Protein AF-I0X7I3-F1 (afdb_monomer_lite)

Foldseek 3Di:
DVCLLVVVVVVLVVLPDDDDDDDDDDDDDDDDPPPPPPDPPPDQCQLVCVQQFQDDDPADPAQQTGFQKQFALWDWDADPVRKIKTKGWRLHGHCPQDAAIWMWIDNFQRGIGTDRAHLQQQADDPQVCLQVVNDDDPPNPSRHPSDFQKHWGNKYWDDDLLKIKIWIKIWGWDDDPVWTKIKIFIFIWIFNDPSDNTHGQQCLQPDDDDPPGSVVVNVSCVVLVEHAPGGTQAIAMDIPPDDDPFDAGPVRDGPPHLPPDDSWLLDFDRGNKEWEEALQVQGFDWDCWPNFTWTKMWFGWFRAAIFIFTAGPRHRAGFAQAWAWAQDPVRDIDTHHTGDGDSDYQSVVQCRRCVPCSSDCRSVGQHAAAHRRWGWGLWYWYHHPVQQKIKIWTWGWDLQFFTFIFIWIDNDPSYPTAFLLRHGRNDDPVCSLQSLQGGQGQDAWADFDQFWTKGSWHSWYWGQRPVRWIKIWTWIAGQADDSSMTGIAIWTWDAWPNRHIHTPRAGFDQAPPVFDPVRGFDAAADALVQVFAKKFKFKQDGTNDWDWDDGHDPGDIDITRCSRRPHGYTDMWGAHRQQFIDDQFWTWGWDADPRRWWIWTFIDGNVRHTQAIWTWTKTWDWDCRGPPDSDIDIWIKIKTAASDNPGNSRSIMMMITGD

Sequence (659 aa):
MKKIIQSAEKAFYSAAAGLFVSLLFFSCASYDNSSDSSSASGVIADYVKTKYSNGTSDSGQSQSNWKMANCHDPKLFQDDDGTYYVYSTDASTGNIGYTGLNVRYSKDLVNWTVSSKSCIQGYWDEDFLAWEGFTASSNETVQNNTSYTASSWAPTVIKQNGLYYMYHGVNADVAHTSGTNWASSIVLAIASSPLGPFYPASYVSSYSGSDSNVNAIKTKLENLGVNYSQNFLVRYSAMSGKTRTANSSLDGNEIDNPDYSDSNNSRLGCIDPEFVFDISTGKLMEYTIGSNICYAMIYGSWLYGIGLIYVDAISLKPVANEAFSYTDSSENSVSVTLGDELDMSLDQANKLAYPSNSSAYHLIGTRIAGGYGAGYEGAQLFYNSETGYYYLITSCGGLDYEYRCTVSRSSSIEGGYVDAGGQSMLLTSSNASSYHSYGSKIIGSHVLYNEYSFRSQGGLSVLRGNNGKILFACHSRTNFQYGYYFYLQIHQMFFNEDGWPVLNQNEYYSDFSDYTSDGTESLTKLSLDDIAGTYDTILTVRGSTSGTFTSGMNESASVASLEDAEPTESKTMKIASDGSISGSNYSGIVELSSDGYSAVITLKDASGSELGTFKGYFMYALDWARKGSRVDRYTITFTSLSSTESDAEAGEYFWGNKR

Secondary structure (DSSP, 8-state):
-HHHHHHHHHHHHHTT------------------S-SSS-TTTHHHHHHHHH-SSSSSS-S-GGG-TTBSEEEEEEEE-TTS-EEEEEEE--TT-----SEEEEEESSSSS-EE-SS-SSTT---HHHHHHTT----TTS-TT--SS--EEEEEEEEEEETTEEEEEEEEEEEEEETTEEEEEEEEEEEEESSTT-PPEEHHHHHH--S--HHHHHHHHHHHHTT---S--EEEEEEEESS-----PPPTTSS---------SS--S--S---EE-EETTTTEEPEEEETTEEEEEEEE--STT-EEEEEEETTT--BB-SS-EEEE-TTS-EEEE-TTPBPSS-HHHHHHHH-TT-TT--TTT-EEEEB-TT--EEEEEEEEETTTTEEEEEEEES-TTTT-EEEEEEESSTT---B-TTS-BSB--TTTGGGGGGSSEEEE-SEE-TTB--EEEEEEEEEEE-TTS-EEEEEEEEESSS-TT--EEEEEEEEE-TTS-EEE-SSPP-S--TTT-TTSSS------HHHH-EEEEEEE------EEEE--TTTPPPEEEEHHHHSPEEPEEEEE-TTSEEESSSEEEEEEE-TTSSEEEEEEEETTS-EEEEEEEEEEEEEE--BSS--S-EEEEEEEEEE--TTSTTTT-EEEEEE-

pLDDT: mean 82.52, std 21.66, range [19.72, 98.88]

Structure (mmCIF, N/CA/C/O backbone):
data_AF-I0X7I3-F1
#
_entry.id   AF-I0X7I3-F1
#
loop_
_atom_site.group_PDB
_atom_site.id
_atom_site.type_symbol
_atom_site.label_atom_id
_atom_site.label_alt_id
_atom_site.label_comp_id
_atom_site.label_asym_id
_atom_site.label_entity_id
_atom_site.label_seq_id
_atom_site.pdbx_PDB_ins_code
_atom_site.Cartn_x
_atom_site.Cartn_y
_atom_site.Cartn_z
_atom_site.occupancy
_atom_site.B_iso_or_equiv
_atom_site.auth_seq_id
_atom_site.auth_comp_id
_atom_site.auth_asym_id
_atom_site.auth_atom_id
_atom_site.pdbx_PDB_model_num
ATOM 1 N N . MET A 1 1 ? 19.282 16.720 2.101 1.00 31.03 1 MET A N 1
ATOM 2 C CA . MET A 1 1 ? 17.915 16.191 2.314 1.00 31.03 1 MET A CA 1
ATOM 3 C C . MET A 1 1 ? 16.905 17.188 2.879 1.00 31.03 1 MET A C 1
ATOM 5 O O . MET A 1 1 ? 15.942 17.423 2.174 1.00 31.03 1 MET A O 1
ATOM 9 N N . LYS A 1 2 ? 17.100 17.856 4.038 1.00 25.19 2 LYS A N 1
ATOM 10 C CA . LYS A 1 2 ? 16.125 18.867 4.547 1.00 25.19 2 LYS A CA 1
ATOM 11 C C . LYS A 1 2 ? 15.756 19.964 3.531 1.00 25.19 2 LYS A C 1
ATOM 13 O O . LYS A 1 2 ? 14.619 20.395 3.497 1.00 25.19 2 LYS A O 1
ATOM 18 N N . LYS A 1 3 ? 16.710 20.387 2.690 1.00 26.06 3 LYS A N 1
ATOM 19 C CA . LYS A 1 3 ? 16.477 21.336 1.587 1.00 26.06 3 LYS A CA 1
ATOM 20 C C . LYS A 1 3 ? 15.861 20.721 0.323 1.00 26.06 3 LYS A C 1
ATOM 22 O O . LYS A 1 3 ? 15.364 21.502 -0.462 1.00 26.06 3 LYS A O 1
ATOM 27 N N . ILE A 1 4 ? 15.944 19.398 0.140 1.00 31.98 4 ILE A N 1
ATOM 28 C CA . ILE A 1 4 ? 15.501 18.663 -1.064 1.00 31.98 4 ILE A CA 1
ATOM 29 C C . ILE A 1 4 ? 14.029 18.250 -0.905 1.00 31.98 4 ILE A C 1
ATOM 31 O O . ILE A 1 4 ? 13.210 18.542 -1.760 1.00 31.98 4 ILE A O 1
ATOM 35 N N . ILE A 1 5 ? 13.660 17.699 0.258 1.00 32.59 5 ILE A N 1
ATOM 36 C CA . ILE A 1 5 ? 12.258 17.380 0.585 1.00 32.59 5 ILE A CA 1
ATOM 37 C C . ILE A 1 5 ? 11.429 18.680 0.665 1.00 32.59 5 ILE A C 1
ATOM 39 O O . ILE A 1 5 ? 10.423 18.822 -0.018 1.00 32.59 5 ILE A O 1
ATOM 43 N N . GLN A 1 6 ? 11.943 19.711 1.355 1.00 29.48 6 GLN A N 1
ATOM 44 C CA . GLN A 1 6 ? 11.277 21.022 1.426 1.00 29.48 6 GLN A CA 1
ATOM 45 C C . GLN A 1 6 ? 11.288 21.819 0.105 1.00 29.48 6 GLN A C 1
ATOM 47 O O . GLN A 1 6 ? 10.516 22.774 -0.012 1.00 29.48 6 GLN A O 1
ATOM 52 N N . SER A 1 7 ? 12.182 21.526 -0.857 1.00 29.09 7 SER A N 1
ATOM 53 C CA . SER A 1 7 ? 12.185 22.211 -2.166 1.00 29.09 7 SER A CA 1
ATOM 54 C C . SER A 1 7 ? 11.171 21.616 -3.125 1.00 29.09 7 SER A C 1
ATOM 56 O O . SER A 1 7 ? 10.491 22.394 -3.796 1.00 29.09 7 SER A O 1
ATOM 58 N N . ALA A 1 8 ? 11.038 20.285 -3.138 1.00 31.47 8 ALA A N 1
ATOM 59 C CA . ALA A 1 8 ? 10.011 19.590 -3.902 1.00 31.47 8 ALA A CA 1
ATOM 60 C C . ALA A 1 8 ? 8.622 20.105 -3.490 1.00 31.47 8 ALA A C 1
ATOM 62 O O . ALA A 1 8 ? 7.883 20.638 -4.313 1.00 31.47 8 ALA A O 1
ATOM 63 N N . GLU A 1 9 ? 8.324 20.129 -2.192 1.00 34.66 9 GLU A N 1
ATOM 64 C CA . GLU A 1 9 ? 7.017 20.555 -1.677 1.00 34.66 9 GLU A CA 1
ATOM 65 C C . GLU A 1 9 ? 6.719 22.046 -1.918 1.00 34.66 9 GLU A C 1
ATOM 67 O O . GLU A 1 9 ? 5.631 22.405 -2.373 1.00 34.66 9 GLU A O 1
ATOM 72 N N . LYS A 1 10 ? 7.683 22.951 -1.685 1.00 29.16 10 LYS A N 1
ATOM 73 C CA . LYS A 1 10 ? 7.464 24.397 -1.903 1.00 29.16 10 LYS A CA 1
ATOM 74 C C . LYS A 1 10 ? 7.197 24.756 -3.364 1.00 29.16 10 LYS A C 1
ATOM 76 O O . LYS A 1 10 ? 6.481 25.728 -3.615 1.00 29.16 10 LYS A O 1
ATOM 81 N N . ALA A 1 11 ? 7.752 24.004 -4.314 1.00 30.83 11 ALA A N 1
ATOM 82 C CA . ALA A 1 11 ? 7.468 24.202 -5.730 1.00 30.83 11 ALA A CA 1
ATOM 83 C C . ALA A 1 11 ? 6.018 23.808 -6.070 1.00 30.83 11 ALA A C 1
ATOM 85 O O . ALA A 1 11 ? 5.345 24.573 -6.765 1.00 30.83 11 ALA A O 1
ATOM 86 N N . PHE A 1 12 ? 5.506 22.709 -5.502 1.00 32.16 12 PHE A N 1
ATOM 87 C CA . PHE A 1 12 ? 4.118 22.259 -5.687 1.00 32.16 12 PHE A CA 1
ATOM 88 C C . PHE A 1 12 ? 3.086 23.229 -5.086 1.00 32.16 12 PHE A C 1
ATOM 90 O O . PHE A 1 12 ? 2.123 23.595 -5.761 1.00 32.16 12 PHE A O 1
ATOM 97 N N . TYR A 1 13 ? 3.318 23.747 -3.874 1.00 30.28 13 TYR A N 1
ATOM 98 C CA . TYR A 1 13 ? 2.406 24.717 -3.244 1.00 30.28 13 TYR A CA 1
ATOM 99 C C . TYR A 1 13 ? 2.320 26.059 -3.991 1.00 30.28 13 TYR A C 1
ATOM 101 O O . TYR A 1 13 ? 1.279 26.719 -3.980 1.00 30.28 13 TYR A O 1
ATOM 109 N N . SER A 1 14 ? 3.397 26.476 -4.665 1.00 28.06 14 SER A N 1
ATOM 110 C CA . SER A 1 14 ? 3.455 27.781 -5.340 1.00 28.06 14 SER A CA 1
ATOM 111 C C . SER A 1 14 ? 2.592 27.883 -6.606 1.00 28.06 14 SER A C 1
ATOM 113 O O . SER A 1 14 ? 2.287 28.995 -7.037 1.00 28.06 14 SER A O 1
ATOM 115 N N . ALA A 1 15 ? 2.151 26.752 -7.169 1.00 28.47 15 ALA A N 1
ATOM 116 C CA . ALA A 1 15 ? 1.281 26.709 -8.346 1.00 28.47 15 ALA A CA 1
ATOM 117 C C . ALA A 1 15 ? -0.227 26.721 -8.013 1.00 28.47 15 ALA A C 1
ATOM 119 O O . ALA A 1 15 ? -1.032 27.021 -8.890 1.00 28.47 15 ALA A O 1
ATOM 120 N N . ALA A 1 16 ? -0.622 26.439 -6.762 1.00 27.73 16 ALA A N 1
ATOM 121 C CA . ALA A 1 16 ? -2.029 26.261 -6.372 1.00 27.73 16 ALA A CA 1
ATOM 122 C C . ALA A 1 16 ? -2.653 27.454 -5.612 1.00 27.73 16 ALA A C 1
ATOM 124 O O . ALA A 1 16 ? -3.871 27.520 -5.451 1.00 27.73 16 ALA A O 1
ATOM 125 N N . ALA A 1 17 ? -1.862 28.427 -5.149 1.00 24.09 17 ALA A N 1
ATOM 126 C CA . ALA A 1 17 ? -2.359 29.513 -4.299 1.00 24.09 17 ALA A CA 1
ATOM 127 C C . ALA A 1 17 ? -2.807 30.754 -5.101 1.00 24.09 17 ALA A C 1
ATOM 129 O O . ALA A 1 17 ? -2.102 31.761 -5.177 1.00 24.09 17 ALA A O 1
ATOM 130 N N . GLY A 1 18 ? -4.014 30.699 -5.670 1.00 21.16 18 GLY A N 1
ATOM 131 C CA . GLY A 1 18 ? -4.703 31.842 -6.274 1.00 21.16 18 GLY A CA 1
ATOM 132 C C . GLY A 1 18 ? -5.920 32.310 -5.464 1.00 21.16 18 GLY A C 1
ATOM 133 O O . GLY A 1 18 ? -7.018 31.832 -5.700 1.00 21.16 18 GLY A O 1
ATOM 134 N N . LEU A 1 19 ? -5.707 33.311 -4.598 1.00 22.83 19 LEU A N 1
ATOM 135 C CA . LEU A 1 19 ? -6.685 34.269 -4.034 1.00 22.83 19 LEU A CA 1
ATOM 136 C C . LEU A 1 19 ? -7.839 33.766 -3.125 1.00 22.83 19 LEU A C 1
ATOM 138 O O . LEU A 1 19 ? -8.817 33.208 -3.599 1.00 22.83 19 LEU A O 1
ATOM 142 N N . PHE A 1 20 ? -7.784 34.153 -1.839 1.00 23.20 20 PHE A N 1
ATOM 143 C CA . PHE A 1 20 ? -8.758 34.985 -1.085 1.00 23.20 20 PHE A CA 1
ATOM 144 C C . PHE A 1 20 ? -8.788 34.597 0.400 1.00 23.20 20 PHE A C 1
ATOM 146 O O . PHE A 1 20 ? -9.292 33.538 0.745 1.00 23.20 20 PHE A O 1
ATOM 153 N N . VAL A 1 21 ? -8.387 35.511 1.292 1.00 21.77 21 VAL A N 1
ATOM 154 C CA . VAL A 1 21 ? -8.941 35.574 2.654 1.00 21.77 21 VAL A CA 1
ATOM 155 C C . VAL A 1 21 ? -9.046 37.035 3.076 1.00 21.77 21 VAL A C 1
ATOM 157 O O . VAL A 1 21 ? -8.055 37.762 3.132 1.00 21.77 21 VAL A O 1
ATOM 160 N N . SER A 1 22 ? -10.258 37.449 3.430 1.00 21.84 22 SER A N 1
ATOM 161 C CA . SER A 1 22 ? -10.453 38.496 4.424 1.00 21.84 22 SER A CA 1
ATOM 162 C C . SER A 1 22 ? -11.508 38.036 5.425 1.00 21.84 22 SER A C 1
ATOM 164 O O . SER A 1 22 ? -12.549 37.531 5.016 1.00 21.84 22 SER A O 1
ATOM 166 N N . LEU A 1 23 ? -11.204 38.314 6.696 1.00 21.48 23 LEU A N 1
ATOM 167 C CA . LEU A 1 23 ? -12.093 38.538 7.841 1.00 21.48 23 LEU A CA 1
ATOM 168 C C . LEU A 1 23 ? -12.337 37.415 8.873 1.00 21.48 23 LEU A C 1
ATOM 170 O O . LEU A 1 23 ? -12.938 36.385 8.609 1.00 21.48 23 LEU A O 1
ATOM 174 N N . LEU A 1 24 ? -11.998 37.842 10.100 1.00 21.75 24 LEU A N 1
ATOM 175 C CA . LEU A 1 24 ? -12.720 37.752 11.377 1.00 21.75 24 LEU A CA 1
ATOM 176 C C . LEU A 1 24 ? -12.603 36.474 12.215 1.00 21.75 24 LEU A C 1
ATOM 178 O O . LEU A 1 24 ? -13.306 35.488 12.041 1.00 21.75 24 LEU A O 1
ATOM 182 N N . PHE A 1 25 ? -11.767 36.617 13.244 1.00 22.38 25 PHE A N 1
ATOM 183 C CA . PHE A 1 25 ? -11.678 35.788 14.435 1.00 22.38 25 PHE A CA 1
ATOM 184 C C . PHE A 1 25 ? -12.982 35.796 15.245 1.00 22.38 25 PHE A C 1
ATOM 186 O O . PHE A 1 25 ? -13.458 36.860 15.644 1.00 22.38 25 PHE A O 1
ATOM 193 N N . PHE A 1 26 ? -13.461 34.609 15.608 1.00 21.81 26 PHE A N 1
ATOM 194 C CA . PHE A 1 26 ? -14.166 34.381 16.867 1.00 21.81 26 PHE A CA 1
ATOM 195 C C . PHE A 1 26 ? -13.518 33.188 17.567 1.00 21.81 26 PHE A C 1
ATOM 197 O O . PHE A 1 26 ? -13.390 32.112 16.992 1.00 21.81 26 PHE A O 1
ATOM 204 N N . SER A 1 27 ? -13.054 33.414 18.796 1.00 22.22 27 SER A N 1
ATOM 205 C CA . SER A 1 27 ? -12.441 32.401 19.644 1.00 22.22 27 SER A CA 1
ATOM 206 C C . SER A 1 27 ? -13.509 31.533 20.313 1.00 22.22 27 SER A C 1
ATOM 208 O O . SER A 1 27 ? -14.464 32.037 20.903 1.00 22.22 27 SER A O 1
ATOM 210 N N . CYS A 1 28 ? -13.303 30.219 20.278 1.00 19.72 28 CYS A N 1
ATOM 211 C CA . CYS A 1 28 ? -13.792 29.301 21.301 1.00 19.72 28 CYS A CA 1
ATOM 212 C C . CYS A 1 28 ? -12.585 28.580 21.907 1.00 19.72 28 CYS A C 1
ATOM 214 O O . CYS A 1 28 ? -11.591 28.338 21.230 1.00 19.72 28 CYS A O 1
ATOM 216 N N . ALA A 1 29 ? -12.654 28.384 23.221 1.00 22.16 29 ALA A N 1
ATOM 217 C CA . ALA A 1 29 ? -11.532 28.149 24.118 1.00 22.16 29 ALA A CA 1
ATOM 218 C C . ALA A 1 29 ? -10.654 26.949 23.721 1.00 22.16 29 ALA A C 1
ATOM 220 O O . ALA A 1 29 ? -11.081 25.801 23.786 1.00 22.16 29 ALA A O 1
ATOM 221 N N . SER A 1 30 ? -9.400 27.244 23.383 1.00 22.56 30 SER A N 1
ATOM 222 C CA . SER A 1 30 ? -8.296 26.293 23.309 1.00 22.56 30 SER A CA 1
ATOM 223 C C . SER A 1 30 ? -7.965 25.777 24.710 1.00 22.56 30 SER A C 1
ATOM 225 O O . SER A 1 30 ? -7.682 26.571 25.612 1.00 22.56 30 SER A O 1
ATOM 227 N N . TYR A 1 31 ? -7.994 24.456 24.886 1.00 24.17 31 TYR A N 1
ATOM 228 C CA . TYR A 1 31 ? -7.399 23.803 26.045 1.00 24.17 31 TYR A CA 1
ATOM 229 C C . TYR A 1 31 ? -5.881 24.019 25.994 1.00 24.17 31 TYR A C 1
ATOM 231 O O . TYR A 1 31 ? -5.244 23.880 24.950 1.00 24.17 31 TYR A O 1
ATOM 239 N N . ASP A 1 32 ? -5.330 24.456 27.117 1.00 22.33 32 ASP A N 1
ATOM 240 C CA . ASP A 1 32 ? -3.957 24.916 27.251 1.00 22.33 32 ASP A CA 1
ATOM 241 C C . ASP A 1 32 ? -3.011 23.705 27.282 1.00 22.33 32 ASP A C 1
ATOM 243 O O . ASP A 1 32 ? -2.878 23.031 28.300 1.00 22.33 32 ASP A O 1
ATOM 247 N N . ASN A 1 33 ? -2.354 23.406 26.158 1.00 30.09 33 ASN A N 1
ATOM 248 C CA . ASN A 1 33 ? -1.351 22.337 26.046 1.00 30.09 33 ASN A CA 1
ATOM 249 C C . ASN A 1 33 ? 0.015 22.747 26.653 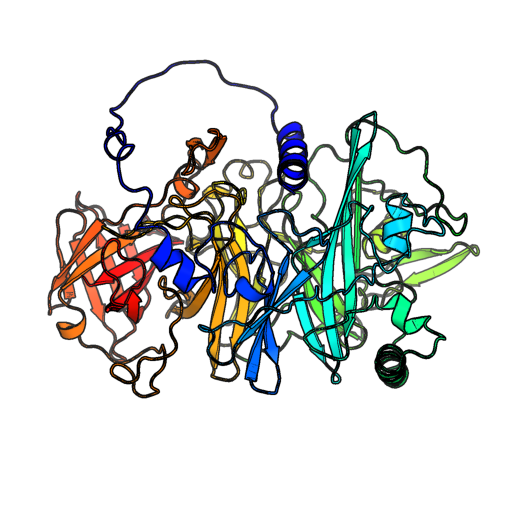1.00 30.09 33 ASN A C 1
ATOM 251 O O . ASN A 1 33 ? 1.061 22.205 26.297 1.00 30.09 33 ASN A O 1
ATOM 255 N N . SER A 1 34 ? 0.041 23.747 27.543 1.00 25.33 34 SER A N 1
ATOM 256 C CA . SER A 1 34 ? 1.274 24.370 28.044 1.00 25.33 34 SER A CA 1
ATOM 257 C C . SER A 1 34 ? 1.855 23.752 29.319 1.00 25.33 34 SER A C 1
ATOM 259 O O . SER A 1 34 ? 2.835 24.272 29.853 1.00 25.33 34 SER A O 1
ATOM 261 N N . SER A 1 35 ? 1.355 22.607 29.790 1.00 28.34 35 SER A N 1
ATOM 262 C CA . SER A 1 35 ? 1.947 21.912 30.940 1.00 28.34 35 SER A CA 1
ATOM 263 C C . SER A 1 35 ? 2.716 20.642 30.572 1.00 28.34 35 SER A C 1
ATOM 265 O O . SER A 1 35 ? 2.522 19.618 31.218 1.00 28.34 35 SER A O 1
ATOM 267 N N . ASP A 1 36 ? 3.608 20.691 29.576 1.00 34.94 36 ASP A N 1
ATOM 268 C CA . ASP A 1 36 ? 4.737 19.740 29.557 1.00 34.94 36 ASP A CA 1
ATOM 269 C C . ASP A 1 36 ? 6.008 20.245 28.847 1.00 34.94 36 ASP A C 1
ATOM 271 O O . ASP A 1 36 ? 6.828 19.482 28.336 1.00 34.94 36 ASP A O 1
ATOM 275 N N . SER A 1 37 ? 6.237 21.564 28.850 1.00 30.72 37 SER A N 1
ATOM 276 C CA . SER A 1 37 ? 7.503 22.147 28.379 1.00 30.72 37 SER A CA 1
ATOM 277 C C . SER A 1 37 ? 8.609 22.152 29.446 1.00 30.72 37 SER A C 1
ATOM 279 O O . SER A 1 37 ? 9.609 22.857 29.305 1.00 30.72 37 SER A O 1
ATOM 281 N N . SER A 1 38 ? 8.471 21.379 30.526 1.00 30.69 38 SER A N 1
ATOM 282 C CA . SER A 1 38 ? 9.521 21.245 31.535 1.00 30.69 38 SER A CA 1
ATOM 283 C C . SER A 1 38 ? 9.535 19.848 32.159 1.00 30.69 38 SER A C 1
ATOM 285 O O . SER A 1 38 ? 8.764 19.580 33.075 1.00 30.69 38 SER A O 1
ATOM 287 N N . SER A 1 39 ? 10.501 19.026 31.712 1.00 31.86 39 SER A N 1
ATOM 288 C CA . SER A 1 39 ? 11.061 17.807 32.346 1.00 31.86 39 SER A CA 1
ATOM 289 C C . SER A 1 39 ? 10.781 16.399 31.770 1.00 31.86 39 SER A C 1
ATOM 291 O O . SER A 1 39 ? 11.172 15.423 32.404 1.00 31.86 39 SER A O 1
ATOM 293 N N . ALA A 1 40 ? 10.298 16.241 30.531 1.00 35.06 40 ALA A N 1
ATOM 294 C CA . ALA A 1 40 ? 10.220 14.916 29.875 1.00 35.06 40 ALA A CA 1
ATOM 295 C C . ALA A 1 40 ? 11.392 14.569 28.916 1.00 35.06 40 ALA A C 1
ATOM 297 O O . ALA A 1 40 ? 11.310 13.611 28.147 1.00 35.06 40 ALA A O 1
ATOM 298 N N . SER A 1 41 ? 12.512 15.301 28.943 1.00 36.66 41 SER A N 1
ATOM 299 C CA . SER A 1 41 ? 13.602 15.182 27.951 1.00 36.66 41 SER A CA 1
ATOM 300 C C . SER A 1 41 ? 14.554 13.980 28.136 1.00 36.66 41 SER A C 1
ATOM 302 O O . SER A 1 41 ? 15.750 14.114 27.880 1.00 36.66 41 SER A O 1
ATOM 304 N N . GLY A 1 42 ? 14.090 12.812 28.597 1.00 43.22 42 GLY A N 1
ATOM 305 C CA . GLY A 1 42 ? 15.013 11.685 28.822 1.00 43.22 42 GLY A CA 1
ATOM 306 C C . GLY A 1 42 ? 14.462 10.261 28.832 1.00 43.22 42 GLY A C 1
ATOM 307 O O . GLY A 1 42 ? 15.240 9.347 28.604 1.00 43.22 42 GLY A O 1
ATOM 308 N N . VAL A 1 43 ? 13.167 10.022 29.066 1.00 46.34 43 VAL A N 1
ATOM 309 C CA . VAL A 1 43 ? 12.671 8.638 29.289 1.00 46.34 43 VAL A CA 1
ATOM 310 C C . VAL A 1 43 ? 11.757 8.134 28.169 1.00 46.34 43 VAL A C 1
ATOM 312 O O . VAL A 1 43 ? 11.757 6.945 27.860 1.00 46.34 43 VAL A O 1
ATOM 315 N N . ILE A 1 44 ? 11.030 9.040 27.513 1.00 51.88 44 ILE A N 1
ATOM 316 C CA . ILE A 1 44 ? 10.069 8.728 26.442 1.00 51.88 44 ILE A CA 1
ATOM 317 C C . ILE A 1 44 ? 10.760 8.380 25.109 1.00 51.88 44 ILE A C 1
ATOM 319 O O . ILE A 1 44 ? 10.216 7.660 24.276 1.00 51.88 44 ILE A O 1
ATOM 323 N N . ALA A 1 45 ? 12.016 8.786 24.942 1.00 60.78 45 ALA A N 1
ATOM 324 C CA . ALA A 1 45 ? 12.771 8.527 23.729 1.00 60.78 45 ALA A CA 1
ATOM 325 C C . ALA A 1 45 ? 13.337 7.087 23.686 1.00 60.78 45 ALA A C 1
ATOM 327 O O . ALA A 1 45 ? 13.321 6.456 22.638 1.00 60.78 45 ALA A O 1
ATOM 328 N N . ASP A 1 46 ? 13.790 6.517 24.808 1.00 63.94 46 ASP A N 1
ATOM 329 C CA . ASP A 1 46 ? 14.580 5.272 24.801 1.00 63.94 46 ASP A CA 1
ATOM 330 C C . ASP A 1 46 ? 13.786 4.010 24.441 1.00 63.94 46 ASP A C 1
ATOM 332 O O . ASP A 1 46 ? 14.302 3.134 23.747 1.00 63.94 46 ASP A O 1
ATOM 336 N N . TYR A 1 47 ? 12.540 3.884 24.907 1.00 71.19 47 TYR A N 1
ATOM 337 C CA . TYR A 1 47 ? 11.731 2.689 24.629 1.00 71.19 47 TYR A CA 1
ATOM 338 C C . TYR A 1 47 ? 11.275 2.646 23.161 1.00 71.19 47 TYR A C 1
ATOM 340 O O . TYR A 1 47 ? 11.478 1.644 22.480 1.00 71.19 47 TYR A O 1
ATOM 348 N N . VAL A 1 48 ? 10.790 3.770 22.619 1.00 75.12 48 VAL A N 1
ATOM 349 C CA . VAL A 1 48 ? 10.471 3.862 21.185 1.00 75.12 48 VAL A CA 1
ATOM 350 C C . VAL A 1 48 ? 11.737 3.677 20.337 1.00 75.12 48 VAL A C 1
ATOM 352 O O . VAL A 1 48 ? 11.735 2.907 19.377 1.00 75.12 48 VAL A O 1
ATOM 355 N N . LYS A 1 49 ? 12.865 4.287 20.728 1.00 74.19 49 LYS A N 1
ATOM 356 C CA . LYS A 1 49 ? 14.157 4.078 20.051 1.00 74.19 49 LYS A CA 1
ATOM 357 C C . LYS A 1 49 ? 14.577 2.619 20.018 1.00 74.19 49 LYS A C 1
ATOM 359 O O . LYS A 1 49 ? 15.003 2.166 18.965 1.00 74.19 49 LYS A O 1
ATOM 364 N N . THR A 1 50 ? 14.473 1.893 21.129 1.00 75.75 50 THR A N 1
ATOM 365 C CA . THR A 1 50 ? 14.895 0.482 21.206 1.00 75.75 50 THR A CA 1
ATOM 366 C C . THR A 1 50 ? 13.986 -0.448 20.402 1.00 75.75 50 THR A C 1
ATOM 368 O O . THR A 1 50 ? 14.469 -1.431 19.832 1.00 75.75 50 THR A O 1
ATOM 371 N N . LYS A 1 51 ? 12.695 -0.117 20.263 1.00 82.62 51 LYS A N 1
ATOM 372 C CA . LYS A 1 51 ? 11.807 -0.824 19.332 1.00 82.62 51 LYS A CA 1
ATOM 373 C C . LYS A 1 51 ? 12.258 -0.630 17.879 1.00 82.62 51 LYS A C 1
ATOM 375 O O . LYS A 1 51 ? 12.519 -1.624 17.192 1.00 82.62 51 LYS A O 1
ATOM 380 N N . TYR A 1 52 ? 12.422 0.617 17.428 1.00 85.50 52 TYR A N 1
ATOM 381 C CA . TYR A 1 52 ? 12.678 0.928 16.013 1.00 85.50 52 TYR A CA 1
ATOM 382 C C . TYR A 1 52 ? 14.153 0.992 15.601 1.00 85.50 52 TYR A C 1
ATOM 384 O O . TYR A 1 52 ? 14.421 1.090 14.409 1.00 85.50 52 TYR A O 1
ATOM 392 N N . SER A 1 53 ? 15.117 0.929 16.521 1.00 79.62 53 SER A N 1
ATOM 393 C CA . SER A 1 53 ? 16.551 1.041 16.218 1.00 79.62 53 SER A CA 1
ATOM 394 C C . SER A 1 53 ? 17.438 0.300 17.232 1.00 79.62 53 SER A C 1
ATOM 396 O O . SER A 1 53 ? 17.028 0.023 18.355 1.00 79.62 53 SER A O 1
ATOM 398 N N . ASN A 1 54 ? 18.677 -0.018 16.843 1.00 71.06 54 ASN A N 1
ATOM 399 C CA . ASN A 1 54 ? 19.655 -0.730 17.685 1.00 71.06 54 ASN A CA 1
ATOM 400 C C . ASN A 1 54 ? 20.511 0.199 18.587 1.00 71.06 54 ASN A C 1
ATOM 402 O O . ASN A 1 54 ? 21.509 -0.256 19.142 1.00 71.06 54 ASN A O 1
ATOM 406 N N . GLY A 1 55 ? 20.192 1.498 18.712 1.00 58.34 55 GLY A N 1
ATOM 407 C CA . GLY A 1 55 ? 21.060 2.491 19.372 1.00 58.34 55 GLY A CA 1
ATOM 408 C C . GLY A 1 55 ? 20.350 3.467 20.320 1.00 58.34 55 GLY A C 1
ATOM 409 O O . GLY A 1 55 ? 19.134 3.612 20.293 1.00 58.34 55 GLY A O 1
ATOM 410 N N . THR A 1 56 ? 21.136 4.156 21.159 1.00 46.31 56 THR A N 1
ATOM 411 C CA . THR A 1 56 ? 20.674 5.136 22.167 1.00 46.31 56 THR A CA 1
ATOM 412 C C . THR A 1 56 ? 20.667 6.597 21.682 1.00 46.31 56 THR A C 1
ATOM 414 O O . THR A 1 56 ? 20.230 7.481 22.417 1.00 46.31 56 THR A O 1
ATOM 417 N N . SER A 1 57 ? 21.127 6.893 20.460 1.00 48.62 57 SER A N 1
ATOM 418 C CA . SER A 1 57 ? 21.236 8.266 19.935 1.00 48.62 57 SER A CA 1
ATOM 419 C C . SER A 1 57 ? 20.279 8.555 18.775 1.00 48.62 57 SER A C 1
ATOM 421 O O . SER A 1 57 ? 20.213 7.783 17.821 1.00 48.62 57 SER A O 1
ATOM 423 N N . ASP A 1 58 ? 19.631 9.729 18.822 1.00 46.62 58 ASP A N 1
ATOM 424 C CA . ASP A 1 58 ? 18.750 10.346 17.803 1.00 46.62 58 ASP A CA 1
ATOM 425 C C . ASP A 1 58 ? 19.480 10.742 16.500 1.00 46.62 58 ASP A C 1
ATOM 427 O O . ASP A 1 58 ? 19.244 11.800 15.923 1.00 46.62 58 ASP A O 1
ATOM 431 N N . SER A 1 59 ? 20.465 9.969 16.053 1.00 42.94 59 SER A N 1
ATOM 432 C CA . SER A 1 59 ? 21.173 10.266 14.806 1.00 42.94 59 SER A CA 1
ATOM 433 C C . SER A 1 59 ? 21.866 9.034 14.244 1.00 42.94 59 SER A C 1
ATOM 435 O O . SER A 1 59 ? 22.656 8.363 14.913 1.00 42.94 59 SER A O 1
ATOM 437 N N . GLY A 1 60 ? 21.561 8.754 12.978 1.00 52.81 60 GLY A N 1
ATOM 438 C CA . GLY A 1 60 ? 22.199 7.722 12.186 1.00 52.81 60 GLY A CA 1
ATOM 439 C C . GLY A 1 60 ? 23.699 7.952 12.044 1.00 52.81 60 GLY A C 1
ATOM 440 O O . GLY A 1 60 ? 24.137 8.834 11.316 1.00 52.81 60 GLY A O 1
ATOM 441 N N . GLN A 1 61 ? 24.491 7.099 12.686 1.00 54.00 61 GLN A N 1
ATOM 442 C CA . GLN A 1 61 ? 25.908 6.936 12.344 1.00 54.00 61 GLN A CA 1
ATOM 443 C C . GLN A 1 61 ? 26.110 5.770 11.353 1.00 54.00 61 GLN A C 1
ATOM 445 O O . GLN A 1 61 ? 27.136 5.706 10.687 1.00 54.00 61 GLN A O 1
ATOM 450 N N . SER A 1 62 ? 25.132 4.860 11.214 1.00 67.00 62 SER A N 1
ATOM 451 C CA . SER A 1 62 ? 25.167 3.749 10.250 1.00 67.00 62 SER A CA 1
ATOM 452 C C . SER A 1 62 ? 23.764 3.200 9.955 1.00 67.00 62 SER A C 1
ATOM 454 O O . SER A 1 62 ? 22.983 2.985 10.887 1.00 67.00 62 SER A O 1
ATOM 456 N N . GLN A 1 63 ? 23.476 2.902 8.680 1.00 73.19 63 GLN A N 1
ATOM 457 C CA . GLN A 1 63 ? 22.247 2.226 8.226 1.00 73.19 63 GLN A CA 1
ATOM 458 C C . GLN A 1 63 ? 22.014 0.882 8.931 1.00 73.19 63 GLN A C 1
ATOM 460 O O . GLN A 1 63 ? 20.876 0.506 9.193 1.00 73.19 63 GLN A O 1
ATOM 465 N N . SER A 1 64 ? 23.086 0.196 9.347 1.00 73.56 64 SER A N 1
ATOM 466 C CA . SER A 1 64 ? 23.011 -1.079 10.078 1.00 73.56 64 SER A CA 1
ATOM 467 C C . SER A 1 64 ? 22.238 -1.002 11.403 1.00 73.56 64 SER A C 1
ATOM 469 O O . SER A 1 64 ? 21.856 -2.032 11.956 1.00 73.56 64 SER A O 1
ATOM 471 N N . ASN A 1 65 ? 22.009 0.203 11.936 1.00 76.88 65 ASN A N 1
ATOM 472 C CA . ASN A 1 65 ? 21.311 0.405 13.206 1.00 76.88 65 ASN A CA 1
ATOM 473 C C . ASN A 1 65 ? 19.821 0.727 13.039 1.00 76.88 65 ASN A C 1
ATOM 475 O O . ASN A 1 65 ? 19.129 0.873 14.047 1.00 76.88 65 ASN A O 1
ATOM 479 N N . TRP A 1 66 ? 19.325 0.865 11.806 1.00 80.25 66 TRP A N 1
ATOM 480 C CA . TRP A 1 66 ? 18.014 1.459 11.550 1.00 80.25 66 TRP A CA 1
ATOM 481 C C . TRP A 1 66 ? 16.812 0.550 11.812 1.00 80.25 66 TRP A C 1
ATOM 483 O O . TRP A 1 66 ? 15.734 1.105 11.863 1.00 80.25 66 TRP A O 1
ATOM 493 N N . LYS A 1 67 ? 16.942 -0.773 12.013 1.00 87.25 67 LYS A N 1
ATOM 494 C CA . LYS A 1 67 ? 15.811 -1.734 12.141 1.00 87.25 67 LYS A CA 1
ATOM 495 C C . LYS A 1 67 ? 14.557 -1.304 11.332 1.00 87.25 67 LYS A C 1
ATOM 497 O O . LYS A 1 67 ? 14.515 -1.484 10.118 1.00 87.25 67 LYS A O 1
ATOM 502 N N . MET A 1 68 ? 13.559 -0.710 11.999 1.00 89.00 68 MET A N 1
ATOM 503 C CA . MET A 1 68 ? 12.289 -0.227 11.433 1.00 89.00 68 MET A CA 1
ATOM 504 C C . MET A 1 68 ? 12.226 1.308 11.277 1.00 89.00 68 MET A C 1
ATOM 506 O O . MET A 1 68 ? 11.313 1.821 10.642 1.00 89.00 68 MET A O 1
ATOM 510 N N . ALA A 1 69 ? 13.182 2.061 11.817 1.00 87.38 69 ALA A N 1
ATOM 511 C CA . ALA A 1 69 ? 13.331 3.492 11.566 1.00 87.38 69 ALA A CA 1
ATOM 512 C C . ALA A 1 69 ? 13.822 3.786 10.133 1.00 87.38 69 ALA A C 1
ATOM 514 O O . ALA A 1 69 ? 14.330 2.910 9.423 1.00 87.38 69 ALA A O 1
ATOM 515 N N . ASN A 1 70 ? 13.691 5.052 9.726 1.00 83.69 70 ASN A N 1
ATOM 516 C CA . ASN A 1 70 ? 14.090 5.588 8.422 1.00 83.69 70 ASN A CA 1
ATOM 517 C C . ASN A 1 70 ? 13.554 4.735 7.257 1.00 83.69 70 ASN A C 1
ATOM 519 O O . ASN A 1 70 ? 14.294 4.342 6.355 1.00 83.69 70 ASN A O 1
ATOM 523 N N . CYS A 1 71 ? 12.277 4.360 7.329 1.00 89.12 71 CYS A N 1
ATOM 524 C CA . CYS A 1 71 ? 11.586 3.620 6.277 1.00 89.12 71 CYS A CA 1
ATOM 525 C C . CYS A 1 71 ? 10.547 4.517 5.626 1.00 89.12 71 CYS A C 1
ATOM 527 O O . CYS A 1 71 ? 9.527 4.771 6.249 1.00 89.12 71 CYS A O 1
ATOM 529 N N . HIS A 1 72 ? 10.812 4.999 4.416 1.00 90.88 72 HIS A N 1
ATOM 530 C CA . HIS A 1 72 ? 9.867 5.796 3.638 1.00 90.88 72 HIS A CA 1
ATOM 531 C C . HIS A 1 72 ? 9.409 4.994 2.423 1.00 90.88 72 HIS A C 1
ATOM 533 O O . HIS A 1 72 ? 10.238 4.371 1.767 1.00 90.88 72 HIS A O 1
ATOM 539 N N . ASP A 1 73 ? 8.110 4.986 2.153 1.00 94.31 73 ASP A N 1
ATOM 540 C CA . ASP A 1 73 ? 7.472 4.187 1.092 1.00 94.31 73 ASP A CA 1
ATOM 541 C C . ASP A 1 73 ? 7.870 2.695 1.118 1.00 94.31 73 ASP A C 1
ATOM 543 O O . ASP A 1 73 ? 8.497 2.193 0.180 1.00 94.31 73 ASP A O 1
ATOM 547 N N . PRO A 1 74 ? 7.609 1.966 2.221 1.00 96.38 74 PRO A N 1
ATOM 548 C CA . PRO A 1 74 ? 7.901 0.542 2.303 1.00 96.38 74 PRO A CA 1
ATOM 549 C C . PRO A 1 74 ? 7.161 -0.292 1.258 1.00 96.38 74 PRO A C 1
ATOM 551 O O . PRO A 1 74 ? 5.935 -0.377 1.275 1.00 96.38 74 PRO A O 1
ATOM 554 N N . LYS A 1 75 ? 7.926 -1.057 0.479 1.00 97.25 75 LYS A N 1
ATOM 555 C CA . LYS A 1 75 ? 7.465 -2.190 -0.319 1.00 97.25 75 LYS A CA 1
ATOM 556 C C . LYS A 1 75 ? 7.807 -3.514 0.343 1.00 97.25 75 LYS A C 1
ATOM 558 O O . LYS A 1 75 ? 8.962 -3.945 0.310 1.00 97.25 75 LYS A O 1
ATOM 563 N N . LEU A 1 76 ? 6.792 -4.178 0.887 1.00 97.38 76 LEU A N 1
ATOM 564 C CA . LEU A 1 76 ? 6.876 -5.558 1.342 1.00 97.38 76 LEU A CA 1
ATOM 565 C C . LEU A 1 76 ? 7.043 -6.522 0.164 1.00 97.38 76 LEU A C 1
ATOM 567 O O . LEU A 1 76 ? 6.347 -6.442 -0.847 1.00 97.38 76 LEU A O 1
ATOM 571 N N . PHE A 1 77 ? 7.941 -7.479 0.351 1.00 97.88 77 PHE A N 1
ATOM 572 C CA . PHE A 1 77 ? 8.181 -8.607 -0.538 1.00 97.88 77 PHE A CA 1
ATOM 573 C C . PHE A 1 77 ? 8.535 -9.830 0.315 1.00 97.88 77 PHE A C 1
ATOM 575 O O . PHE A 1 77 ? 9.180 -9.689 1.353 1.00 97.88 77 PHE A O 1
ATOM 582 N N . GLN A 1 78 ? 8.141 -11.032 -0.100 1.00 97.88 78 GLN A N 1
ATOM 583 C CA . GLN A 1 78 ? 8.598 -12.273 0.526 1.00 97.88 78 GLN A CA 1
ATOM 584 C C . GLN A 1 78 ? 9.228 -13.172 -0.529 1.00 97.88 78 GLN A C 1
ATOM 586 O O . GLN A 1 78 ? 8.647 -13.398 -1.586 1.00 97.88 78 GLN A O 1
ATOM 591 N N . ASP A 1 79 ? 10.420 -13.673 -0.228 1.00 97.69 79 ASP A N 1
ATOM 592 C CA . ASP A 1 79 ? 11.152 -14.571 -1.114 1.00 97.69 79 ASP A CA 1
ATOM 593 C C . ASP A 1 79 ? 10.766 -16.042 -0.878 1.00 97.69 79 ASP A C 1
ATOM 595 O O . ASP A 1 79 ? 10.148 -16.395 0.131 1.00 97.69 79 ASP A O 1
ATOM 599 N N . ASP A 1 80 ? 11.180 -16.924 -1.789 1.00 95.25 80 ASP A N 1
ATOM 600 C CA . ASP A 1 80 ? 10.847 -18.356 -1.786 1.00 95.25 80 ASP A CA 1
ATOM 601 C C . ASP A 1 80 ? 11.308 -19.078 -0.505 1.00 95.25 80 ASP A C 1
ATOM 603 O O . ASP A 1 80 ? 10.738 -20.093 -0.111 1.00 95.25 80 ASP A O 1
ATOM 607 N N . ASP A 1 81 ? 12.339 -18.558 0.168 1.00 95.94 81 ASP A N 1
ATOM 608 C CA . ASP A 1 81 ? 12.867 -19.097 1.428 1.00 95.94 81 ASP A CA 1
ATOM 609 C C . ASP A 1 81 ? 12.098 -18.606 2.678 1.00 95.94 81 ASP A C 1
ATOM 611 O O . ASP A 1 81 ? 12.508 -18.852 3.822 1.00 95.94 81 ASP A O 1
ATOM 615 N N . GLY A 1 82 ? 11.013 -17.858 2.463 1.00 96.56 82 GLY A N 1
ATOM 616 C CA . GLY A 1 82 ? 10.163 -17.269 3.488 1.00 96.56 82 GLY A CA 1
ATOM 617 C C . GLY A 1 82 ? 10.707 -15.986 4.120 1.00 96.56 82 GLY A C 1
ATOM 618 O O . GLY A 1 82 ? 10.050 -15.454 5.014 1.00 96.56 82 GLY A O 1
ATOM 619 N N . THR A 1 83 ? 11.873 -15.474 3.703 1.00 98.31 83 THR A N 1
ATOM 620 C CA . THR A 1 83 ? 12.384 -14.179 4.184 1.00 98.31 83 THR A CA 1
ATOM 621 C C . THR A 1 83 ? 11.509 -13.041 3.685 1.00 98.31 83 THR A C 1
ATOM 623 O O . THR A 1 83 ? 11.268 -12.918 2.486 1.00 98.31 83 THR A O 1
ATOM 626 N N . TYR A 1 84 ? 11.089 -12.178 4.604 1.00 98.50 84 TYR A N 1
ATOM 627 C CA . TYR A 1 84 ? 10.451 -10.913 4.278 1.00 98.50 84 TYR A CA 1
ATOM 628 C C . TYR A 1 84 ? 11.509 -9.850 4.025 1.00 98.50 84 TYR A C 1
ATOM 630 O O . TYR A 1 84 ? 12.479 -9.742 4.776 1.00 98.50 84 TYR A O 1
ATOM 638 N N . TYR A 1 85 ? 11.284 -9.035 3.007 1.00 98.31 85 TYR A N 1
ATOM 639 C CA . TYR A 1 85 ? 12.063 -7.863 2.658 1.00 98.31 85 TYR A CA 1
ATOM 640 C C . TYR A 1 85 ? 11.153 -6.637 2.655 1.00 98.31 85 TYR A C 1
ATOM 642 O O . TYR A 1 85 ? 9.977 -6.726 2.304 1.00 98.31 85 TYR A O 1
ATOM 650 N N . VAL A 1 86 ? 11.713 -5.489 3.025 1.00 97.88 86 VAL A N 1
ATOM 651 C CA . VAL A 1 86 ? 11.116 -4.179 2.771 1.00 97.88 86 VAL A CA 1
ATOM 652 C C . VAL A 1 86 ? 12.118 -3.343 1.993 1.00 97.88 86 VAL A C 1
ATOM 654 O O . VAL A 1 86 ? 13.189 -3.018 2.515 1.00 97.88 86 VAL A O 1
ATOM 657 N N . TYR A 1 87 ? 11.765 -3.012 0.755 1.00 96.50 87 TYR A N 1
ATOM 658 C CA . TYR A 1 87 ? 12.462 -2.017 -0.059 1.00 96.50 87 TYR A CA 1
ATOM 659 C C . TYR A 1 87 ? 11.846 -0.651 0.222 1.00 96.50 87 TYR A C 1
ATOM 661 O O . TYR A 1 87 ? 10.638 -0.560 0.385 1.00 96.50 87 TYR A O 1
ATOM 669 N N . SER A 1 88 ? 12.642 0.405 0.335 1.00 93.06 88 SER A N 1
ATOM 670 C CA . SER A 1 88 ? 12.114 1.715 0.724 1.00 93.06 88 SER A CA 1
ATOM 671 C C . SER A 1 88 ? 12.954 2.849 0.145 1.00 93.06 88 SER A C 1
ATOM 673 O O . SER A 1 88 ? 14.175 2.705 0.006 1.00 93.06 88 SER A O 1
ATOM 675 N N . THR A 1 89 ? 12.325 3.994 -0.120 1.00 88.25 89 THR A N 1
ATOM 676 C CA . THR A 1 89 ? 13.018 5.264 -0.374 1.00 88.25 89 THR A CA 1
ATOM 677 C C . THR A 1 89 ? 14.039 5.516 0.742 1.00 88.25 89 THR A C 1
ATOM 679 O O . THR A 1 89 ? 13.746 5.312 1.928 1.00 88.25 89 THR A O 1
ATOM 682 N N . ASP A 1 90 ? 15.265 5.919 0.391 1.00 76.88 90 ASP A N 1
ATOM 683 C CA . ASP A 1 90 ? 16.285 6.223 1.399 1.00 76.88 90 ASP A CA 1
ATOM 684 C C . ASP A 1 90 ? 16.000 7.578 2.065 1.00 76.88 90 ASP A C 1
ATOM 686 O O . ASP A 1 90 ? 16.344 8.647 1.558 1.00 76.88 90 ASP A O 1
ATOM 690 N N . ALA A 1 91 ? 15.361 7.522 3.233 1.00 66.69 91 ALA A N 1
ATOM 691 C CA . ALA A 1 91 ? 15.044 8.678 4.061 1.00 66.69 91 ALA A CA 1
ATOM 692 C C . ALA A 1 91 ? 16.096 8.928 5.156 1.00 66.69 91 ALA A C 1
ATOM 694 O O . ALA A 1 91 ? 15.744 9.285 6.281 1.00 66.69 91 ALA A O 1
ATOM 695 N N . SER A 1 92 ? 17.389 8.718 4.861 1.00 62.12 92 SER A N 1
ATOM 696 C CA . SER A 1 92 ? 18.492 8.884 5.818 1.00 62.12 92 SER A CA 1
ATOM 697 C C . SER A 1 92 ? 18.399 10.167 6.655 1.00 62.12 92 SER A C 1
ATOM 699 O O . SER A 1 92 ? 18.830 11.253 6.251 1.00 62.12 92 SER A O 1
ATOM 701 N N . THR A 1 93 ? 17.984 10.029 7.912 1.00 51.22 93 THR A N 1
ATOM 702 C CA . THR A 1 93 ? 18.056 11.103 8.904 1.00 51.22 93 THR A CA 1
ATOM 703 C C . THR A 1 93 ? 19.492 11.221 9.431 1.00 51.22 93 THR A C 1
ATOM 705 O O . THR A 1 93 ? 20.117 10.237 9.823 1.00 51.22 93 THR A O 1
ATOM 708 N N . GLY A 1 94 ? 20.071 12.428 9.393 1.00 41.84 94 GLY A N 1
ATOM 709 C CA . GLY A 1 94 ? 21.460 12.669 9.827 1.00 41.84 94 GLY A CA 1
ATOM 710 C C . GLY A 1 94 ? 22.519 12.715 8.717 1.00 41.84 94 GLY A C 1
ATOM 711 O O . GLY A 1 94 ? 23.694 12.878 9.029 1.00 41.84 94 GLY A O 1
ATOM 712 N N . ASN A 1 95 ? 22.113 12.687 7.439 1.00 42.28 95 ASN A N 1
ATOM 713 C CA . ASN A 1 95 ? 22.978 13.028 6.299 1.00 42.28 95 ASN A CA 1
ATOM 714 C C . ASN A 1 95 ? 24.159 12.050 6.082 1.00 42.28 95 ASN A C 1
ATOM 716 O O . ASN A 1 95 ? 25.278 12.476 5.792 1.00 42.28 95 ASN A O 1
ATOM 720 N N . ILE A 1 96 ? 23.909 10.741 6.198 1.00 47.84 96 ILE A N 1
ATOM 721 C CA . ILE A 1 96 ? 24.828 9.719 5.685 1.00 47.84 96 ILE A CA 1
ATOM 722 C C . ILE A 1 96 ? 24.666 9.759 4.158 1.00 47.84 96 ILE A C 1
ATOM 724 O O . ILE A 1 96 ? 23.639 9.343 3.641 1.00 47.84 96 ILE A O 1
ATOM 728 N N . GLY A 1 97 ? 25.596 10.397 3.448 1.00 48.44 97 GLY A N 1
ATOM 729 C CA . GLY A 1 97 ? 25.431 10.770 2.040 1.00 48.44 97 GLY A CA 1
ATOM 730 C C . GLY A 1 97 ? 25.323 9.594 1.067 1.00 48.44 97 GLY A C 1
ATOM 731 O O . GLY A 1 97 ? 26.319 9.243 0.443 1.00 48.44 97 GLY A O 1
ATOM 732 N N . TYR A 1 98 ? 24.119 9.053 0.887 1.00 51.56 98 TYR A N 1
ATOM 733 C CA . TYR A 1 98 ? 23.805 8.103 -0.175 1.00 51.56 98 TYR A CA 1
ATOM 734 C C . TYR A 1 98 ? 22.455 8.433 -0.818 1.00 51.56 98 TYR A C 1
ATOM 736 O O . TYR A 1 98 ? 21.460 8.678 -0.139 1.00 51.56 98 TYR A O 1
ATOM 744 N N . THR A 1 99 ? 22.450 8.464 -2.146 1.00 57.59 99 THR A N 1
ATOM 745 C CA . THR A 1 99 ? 21.274 8.538 -3.012 1.00 57.59 99 THR A CA 1
ATOM 746 C C . THR A 1 99 ? 20.948 7.108 -3.466 1.00 57.59 99 THR A C 1
ATOM 748 O O . THR A 1 99 ? 21.836 6.374 -3.905 1.00 57.59 99 THR A O 1
ATOM 751 N N . GLY A 1 100 ? 19.706 6.643 -3.286 1.00 72.06 100 GLY A N 1
ATOM 752 C CA . GLY A 1 100 ? 19.302 5.288 -3.685 1.00 72.06 100 GLY A CA 1
ATOM 753 C C . GLY A 1 100 ? 18.119 4.728 -2.892 1.00 72.06 100 GLY A C 1
ATOM 754 O O . GLY A 1 100 ? 17.280 5.485 -2.417 1.00 72.06 100 GLY A O 1
ATOM 755 N N . LEU A 1 101 ? 18.069 3.399 -2.759 1.00 85.75 101 LEU A N 1
ATOM 756 C CA . LEU A 1 101 ? 16.986 2.655 -2.105 1.00 85.75 101 LEU A CA 1
ATOM 757 C C . LEU A 1 101 ? 17.539 1.768 -0.995 1.00 85.75 101 LEU A C 1
ATOM 759 O O . LEU A 1 101 ? 18.510 1.043 -1.214 1.00 85.75 101 LEU A O 1
ATOM 763 N N . ASN A 1 102 ? 16.906 1.759 0.172 1.00 87.62 102 ASN A N 1
ATOM 764 C CA . ASN A 1 102 ? 17.282 0.873 1.268 1.00 87.62 102 ASN A CA 1
ATOM 765 C C . ASN A 1 102 ? 16.523 -0.461 1.182 1.00 87.62 102 ASN A C 1
ATOM 767 O O . ASN A 1 102 ? 15.377 -0.497 0.739 1.00 87.62 102 ASN A O 1
ATOM 771 N N . VAL A 1 103 ? 17.153 -1.546 1.636 1.00 92.62 103 VAL A N 1
ATOM 772 C CA . VAL A 1 103 ? 16.482 -2.831 1.858 1.00 92.62 103 VAL A CA 1
ATOM 773 C C . VAL A 1 103 ? 16.767 -3.340 3.260 1.00 92.62 103 VAL A C 1
ATOM 775 O O . VAL A 1 103 ? 17.905 -3.324 3.742 1.00 92.62 103 VAL A O 1
ATOM 778 N N . ARG A 1 104 ? 15.719 -3.836 3.904 1.00 93.94 104 ARG A N 1
ATOM 779 C CA . ARG A 1 104 ? 15.766 -4.523 5.194 1.00 93.94 104 ARG A CA 1
ATOM 780 C C . ARG A 1 104 ? 15.071 -5.868 5.087 1.00 93.94 104 ARG A C 1
ATOM 782 O O . ARG A 1 104 ? 14.219 -6.038 4.224 1.00 93.94 104 ARG A O 1
ATOM 789 N N . TYR A 1 105 ? 15.437 -6.812 5.941 1.00 96.88 105 TYR A N 1
ATOM 790 C CA . TYR A 1 105 ? 14.901 -8.167 5.905 1.00 96.88 105 TYR A CA 1
ATOM 791 C C . TYR A 1 105 ? 14.644 -8.741 7.297 1.00 96.88 105 TYR A C 1
ATOM 793 O O . TYR A 1 105 ? 15.291 -8.355 8.276 1.00 96.88 105 TYR A O 1
ATOM 801 N N . SER A 1 106 ? 13.682 -9.656 7.374 1.00 96.88 106 SER A N 1
ATOM 802 C CA . SER A 1 106 ? 13.220 -10.297 8.602 1.00 96.88 106 SER A CA 1
ATOM 803 C C . SER A 1 106 ? 12.671 -11.699 8.322 1.00 96.88 106 SER A C 1
ATOM 805 O O . SER A 1 106 ? 12.205 -11.994 7.222 1.00 96.88 106 SER A O 1
ATOM 807 N N . LYS A 1 107 ? 12.711 -12.575 9.331 1.00 95.69 107 LYS A N 1
ATOM 808 C CA . LYS A 1 107 ? 12.027 -13.880 9.311 1.00 95.69 107 LYS A CA 1
ATOM 809 C C . LYS A 1 107 ? 10.694 -13.866 10.069 1.00 95.69 107 LYS A C 1
ATOM 811 O O . LYS A 1 107 ? 9.916 -14.798 9.908 1.00 95.69 107 LYS A O 1
ATOM 816 N N . ASP A 1 108 ? 10.429 -12.836 10.871 1.00 93.44 108 ASP A N 1
ATOM 817 C CA . ASP A 1 108 ? 9.302 -12.787 11.812 1.00 93.44 108 ASP A CA 1
ATOM 818 C C . ASP A 1 108 ? 8.477 -11.490 11.744 1.00 93.44 108 ASP A C 1
ATOM 820 O O . ASP A 1 108 ? 7.533 -11.353 12.514 1.00 93.44 108 ASP A O 1
ATOM 824 N N . LEU A 1 109 ? 8.816 -10.563 10.835 1.00 94.81 109 LEU A N 1
ATOM 825 C CA . LEU A 1 109 ? 8.193 -9.239 10.643 1.00 94.81 109 LEU A CA 1
ATOM 826 C C . LEU A 1 109 ? 8.371 -8.255 11.811 1.00 94.81 109 LEU A C 1
ATOM 828 O O . LEU A 1 109 ? 7.926 -7.112 11.717 1.00 94.81 109 LEU A O 1
ATOM 832 N N . VAL A 1 110 ? 9.071 -8.652 12.874 1.00 90.62 110 VAL A N 1
ATOM 833 C CA . VAL A 1 110 ? 9.291 -7.844 14.085 1.00 90.62 110 VAL A CA 1
ATOM 834 C C . VAL A 1 110 ? 10.764 -7.444 14.195 1.00 90.62 110 VAL A C 1
ATOM 836 O O . VAL A 1 110 ? 11.108 -6.284 14.438 1.00 90.62 110 VAL A O 1
ATOM 839 N N . ASN A 1 111 ? 11.664 -8.399 13.977 1.00 90.88 111 ASN A N 1
ATOM 840 C CA . ASN A 1 111 ? 13.103 -8.218 14.059 1.00 90.88 111 ASN A CA 1
ATOM 841 C C . ASN A 1 111 ? 13.687 -8.007 12.663 1.00 90.88 111 ASN A C 1
ATOM 843 O O . ASN A 1 111 ? 13.826 -8.943 11.874 1.00 90.88 111 ASN A O 1
ATOM 847 N N . TRP A 1 112 ? 14.044 -6.757 12.368 1.00 93.56 112 TRP A N 1
ATOM 848 C CA . TRP A 1 112 ? 14.540 -6.335 11.060 1.00 93.56 112 TRP A CA 1
ATOM 849 C C . TRP A 1 112 ? 16.043 -6.066 11.067 1.00 93.56 112 TRP A C 1
ATOM 851 O O . TRP A 1 112 ? 16.555 -5.339 11.923 1.00 93.56 112 TRP A O 1
ATOM 861 N N . THR A 1 113 ? 16.734 -6.601 10.062 1.00 92.12 113 THR A N 1
ATOM 862 C CA . THR A 1 113 ? 18.129 -6.274 9.747 1.00 92.12 113 THR A CA 1
ATOM 863 C C . THR A 1 113 ? 18.179 -5.425 8.487 1.00 92.12 113 THR A C 1
ATOM 865 O O . THR A 1 113 ? 17.562 -5.765 7.484 1.00 92.12 113 THR A O 1
ATOM 868 N N . VAL A 1 114 ? 18.925 -4.323 8.526 1.00 89.31 114 VAL A N 1
ATOM 869 C CA . VAL A 1 114 ? 19.037 -3.374 7.411 1.00 89.31 114 VAL A CA 1
ATOM 870 C C . VAL A 1 114 ? 20.340 -3.613 6.653 1.00 89.31 114 VAL A C 1
ATOM 872 O O . VAL A 1 114 ? 21.403 -3.741 7.267 1.00 89.31 114 VAL A O 1
ATOM 875 N N . SER A 1 115 ? 20.271 -3.664 5.321 1.00 87.00 115 SER A N 1
ATOM 876 C CA . SER A 1 115 ? 21.459 -3.689 4.466 1.00 87.00 115 SER A CA 1
ATOM 877 C C . SER A 1 115 ? 22.255 -2.396 4.636 1.00 87.00 115 SER A C 1
ATOM 879 O O . SER A 1 115 ? 21.698 -1.301 4.603 1.00 87.00 115 SER A O 1
ATOM 881 N N . SER A 1 116 ? 23.576 -2.512 4.778 1.00 78.75 116 SER A N 1
ATOM 882 C CA . SER A 1 116 ? 24.488 -1.359 4.807 1.00 78.75 116 SER A CA 1
ATOM 883 C C . SER A 1 116 ? 24.770 -0.768 3.421 1.00 78.75 116 SER A C 1
ATOM 885 O O . SER A 1 116 ? 25.578 0.151 3.299 1.00 78.75 116 SER A O 1
ATOM 887 N N . LYS A 1 117 ? 24.157 -1.329 2.375 1.00 79.44 117 LYS A N 1
ATOM 888 C CA . LYS A 1 117 ? 24.268 -0.884 0.989 1.00 79.44 117 LYS A CA 1
ATOM 889 C C . LYS A 1 117 ? 22.884 -0.581 0.430 1.00 79.44 117 LYS A C 1
ATOM 891 O O . LYS A 1 117 ? 21.947 -1.346 0.670 1.00 79.44 117 LYS A O 1
ATOM 896 N N . SER A 1 118 ? 22.806 0.472 -0.382 1.00 83.44 118 SER A N 1
ATOM 897 C CA . SER A 1 118 ? 21.669 0.722 -1.274 1.00 83.44 118 SER A CA 1
ATOM 898 C C . SER A 1 118 ? 21.432 -0.480 -2.196 1.00 83.44 118 SER A C 1
ATOM 900 O O . SER A 1 118 ? 22.390 -1.132 -2.599 1.00 83.44 118 SER A O 1
ATOM 902 N N . CYS A 1 119 ? 20.186 -0.750 -2.579 1.00 86.44 119 CYS A N 1
ATOM 903 C CA . CYS A 1 119 ? 19.831 -1.812 -3.528 1.00 86.44 119 CYS A CA 1
ATOM 904 C C . CYS A 1 119 ? 20.462 -1.571 -4.904 1.00 86.44 119 CYS A C 1
ATOM 906 O O . CYS A 1 119 ? 20.903 -2.509 -5.562 1.00 86.44 119 CYS A O 1
ATOM 908 N N . ILE A 1 120 ? 20.551 -0.302 -5.305 1.00 83.44 120 ILE A N 1
ATOM 909 C CA . ILE A 1 120 ? 21.083 0.124 -6.603 1.00 83.44 120 ILE A CA 1
ATOM 910 C C . ILE A 1 120 ? 22.622 0.117 -6.599 1.00 83.44 120 ILE A C 1
ATOM 912 O O . ILE A 1 120 ? 23.243 -0.007 -7.642 1.00 83.44 120 ILE A O 1
ATOM 916 N N . GLN A 1 121 ? 23.270 0.222 -5.429 1.00 80.38 121 GLN A N 1
ATOM 917 C CA . GLN A 1 121 ? 24.741 0.185 -5.265 1.00 80.38 121 GLN A CA 1
ATOM 918 C C . GLN A 1 121 ? 25.526 1.117 -6.213 1.00 80.38 121 GLN A C 1
ATOM 920 O O . GLN A 1 121 ? 26.673 0.834 -6.545 1.00 80.38 121 GLN A O 1
ATOM 925 N N . GLY A 1 122 ? 24.917 2.234 -6.624 1.00 74.81 122 GLY A N 1
ATOM 926 C CA . GLY A 1 122 ? 25.532 3.223 -7.511 1.00 74.81 122 GLY A CA 1
ATOM 927 C C . GLY A 1 122 ? 25.318 2.982 -9.007 1.00 74.81 122 GLY A C 1
ATOM 928 O O . GLY A 1 122 ? 25.775 3.801 -9.794 1.00 74.81 122 GLY A O 1
ATOM 929 N N . TYR A 1 123 ? 24.616 1.923 -9.421 1.00 81.00 123 TYR A N 1
ATOM 930 C CA . TYR A 1 123 ? 24.282 1.687 -10.829 1.00 81.00 123 TYR A CA 1
ATOM 931 C C . TYR A 1 123 ? 23.105 2.559 -11.283 1.00 81.00 123 TYR A C 1
ATOM 933 O O . TYR A 1 123 ? 21.946 2.177 -11.153 1.00 81.00 123 TYR A O 1
ATOM 941 N N . TRP A 1 124 ? 23.409 3.739 -11.818 1.00 78.50 124 TRP A N 1
ATOM 942 C CA . TRP A 1 124 ? 22.412 4.666 -12.356 1.00 78.50 124 TRP A CA 1
ATOM 943 C C . TRP A 1 124 ? 22.187 4.472 -13.856 1.00 78.50 124 TRP A C 1
ATOM 945 O O . TRP A 1 124 ? 23.070 4.012 -14.576 1.00 78.50 124 TRP A O 1
ATOM 955 N N . ASP A 1 125 ? 20.995 4.849 -14.307 1.00 75.62 125 ASP A N 1
ATOM 956 C CA . ASP A 1 125 ? 20.643 4.949 -15.720 1.00 75.62 125 ASP A CA 1
ATOM 957 C C . ASP A 1 125 ? 21.355 6.160 -16.353 1.00 75.62 125 ASP A C 1
ATOM 959 O O . ASP A 1 125 ? 21.133 7.306 -15.953 1.00 75.62 125 ASP A O 1
ATOM 963 N N . GLU A 1 126 ? 22.238 5.897 -17.318 1.00 73.31 126 GLU A N 1
ATOM 964 C CA . GLU A 1 126 ? 23.019 6.926 -18.012 1.00 73.31 126 GLU A CA 1
ATOM 965 C C . GLU A 1 126 ? 22.144 7.841 -18.879 1.00 73.31 126 GLU A C 1
ATOM 967 O O . GLU A 1 126 ? 22.381 9.050 -18.909 1.00 73.31 126 GLU A O 1
ATOM 972 N N . ASP A 1 127 ? 21.106 7.299 -19.518 1.00 71.88 127 ASP A N 1
ATOM 973 C CA . ASP A 1 127 ? 20.194 8.057 -20.376 1.00 71.88 127 ASP A CA 1
ATOM 974 C C . ASP A 1 127 ? 19.314 8.989 -19.542 1.00 71.88 127 ASP A C 1
ATOM 976 O O . ASP A 1 127 ? 19.051 10.120 -19.952 1.00 71.88 127 ASP A O 1
ATOM 980 N N . PHE A 1 128 ? 18.900 8.563 -18.342 1.00 73.50 128 PHE A N 1
ATOM 981 C CA . PHE A 1 128 ? 18.167 9.424 -17.408 1.00 73.50 128 PHE A CA 1
ATOM 982 C C . PHE A 1 128 ? 19.050 10.576 -16.933 1.00 73.50 128 PHE A C 1
ATOM 984 O O . PHE A 1 128 ? 18.636 11.734 -16.943 1.00 73.50 128 PHE A O 1
ATOM 991 N N . LEU A 1 129 ? 20.287 10.269 -16.532 1.00 71.88 129 LEU A N 1
ATOM 992 C CA . LEU A 1 129 ? 21.226 11.298 -16.098 1.00 71.88 129 LEU A CA 1
ATOM 993 C C . LEU A 1 129 ? 21.510 12.294 -17.234 1.00 71.88 129 LEU A C 1
ATOM 995 O O . LEU A 1 129 ? 21.490 13.506 -17.011 1.00 71.88 129 LEU A O 1
ATOM 999 N N . ALA A 1 130 ? 21.698 11.805 -18.460 1.00 69.75 130 ALA A N 1
ATOM 1000 C CA . ALA A 1 130 ? 21.867 12.649 -19.636 1.00 69.75 130 ALA A CA 1
ATOM 1001 C C . ALA A 1 130 ? 20.618 13.496 -19.934 1.00 69.75 130 ALA A C 1
ATOM 1003 O O . ALA A 1 130 ? 20.743 14.681 -20.250 1.00 69.75 130 ALA A O 1
ATOM 1004 N N . TRP A 1 131 ? 19.418 12.921 -19.804 1.00 68.81 131 TRP A N 1
ATOM 1005 C CA . TRP A 1 131 ? 18.141 13.613 -20.007 1.00 68.81 131 TRP A CA 1
ATOM 1006 C C . TRP A 1 131 ? 17.965 14.809 -19.062 1.00 68.81 131 TRP A C 1
ATOM 1008 O O . TRP A 1 131 ? 17.565 15.893 -19.504 1.00 68.81 131 TRP A O 1
ATOM 1018 N N . GLU A 1 132 ? 18.395 14.656 -17.809 1.00 61.97 132 GLU A N 1
ATOM 1019 C CA . GLU A 1 132 ? 18.443 15.727 -16.805 1.00 61.97 132 GLU A CA 1
ATOM 1020 C C . GLU A 1 132 ? 19.528 16.782 -17.054 1.00 61.97 132 GLU A C 1
ATOM 1022 O O . GLU A 1 132 ? 19.615 17.793 -16.353 1.00 61.97 132 GLU A O 1
ATOM 1027 N N . GLY A 1 133 ? 20.352 16.594 -18.084 1.00 59.53 133 GLY A N 1
ATOM 1028 C CA . GLY A 1 133 ? 21.458 17.486 -18.403 1.00 59.53 133 GLY A CA 1
ATOM 1029 C C . GLY A 1 133 ? 22.685 17.270 -17.519 1.00 59.53 133 GLY A C 1
ATOM 1030 O O . GLY A 1 133 ? 23.539 18.158 -17.453 1.00 59.53 133 GLY A O 1
ATOM 1031 N N . PHE A 1 134 ? 22.811 16.117 -16.853 1.00 60.72 134 PHE A N 1
ATOM 1032 C CA . PHE A 1 134 ? 24.058 15.739 -16.196 1.00 60.72 134 PHE A CA 1
ATOM 1033 C C . PHE A 1 134 ? 25.057 15.223 -17.241 1.00 60.72 134 PHE A C 1
ATOM 1035 O O . PHE A 1 134 ? 24.869 14.181 -17.861 1.00 60.72 134 PHE A O 1
ATOM 1042 N N . THR A 1 135 ? 26.161 15.945 -17.428 1.00 52.88 135 THR A N 1
ATOM 1043 C CA . THR A 1 135 ? 27.328 15.451 -18.175 1.00 52.88 135 THR A CA 1
ATOM 1044 C C . THR A 1 135 ? 28.246 14.653 -17.255 1.00 52.88 135 THR A C 1
ATOM 1046 O O . THR A 1 135 ? 28.735 15.196 -16.264 1.00 52.88 135 THR A O 1
ATOM 1049 N N . ALA A 1 136 ? 28.540 13.400 -17.609 1.00 45.00 136 ALA A N 1
ATOM 1050 C CA . ALA A 1 136 ? 29.549 12.596 -16.924 1.00 45.00 136 ALA A CA 1
ATOM 1051 C C . ALA A 1 136 ? 30.935 13.258 -17.053 1.00 45.00 136 ALA A C 1
ATOM 1053 O O . ALA A 1 136 ? 31.497 13.338 -18.148 1.00 45.00 136 ALA A O 1
ATOM 1054 N N . SER A 1 137 ? 31.508 13.752 -15.952 1.00 42.44 137 SER A N 1
ATOM 1055 C CA . SER A 1 137 ? 32.919 14.149 -15.931 1.00 42.44 137 SER A CA 1
ATOM 1056 C C . SER A 1 137 ? 33.801 12.920 -15.676 1.00 42.44 137 SER A C 1
ATOM 1058 O O . SER A 1 137 ? 33.417 12.002 -14.961 1.00 42.44 137 SER A O 1
ATOM 1060 N N . SER A 1 138 ? 35.016 12.882 -16.234 1.00 40.44 138 SER A N 1
ATOM 1061 C CA . SER A 1 138 ? 35.936 11.720 -16.194 1.00 40.44 138 SER A CA 1
ATOM 1062 C C . SER A 1 138 ? 36.326 11.205 -14.794 1.00 40.44 138 SER A C 1
ATOM 1064 O O . SER A 1 138 ? 36.981 10.174 -14.663 1.00 40.44 138 SER A O 1
ATOM 1066 N N . ASN A 1 139 ? 35.976 11.948 -13.752 1.00 38.97 139 ASN A N 1
ATOM 1067 C CA . ASN A 1 139 ? 36.302 11.729 -12.348 1.00 38.97 139 ASN A CA 1
ATOM 1068 C C . ASN A 1 139 ? 35.042 11.599 -11.471 1.00 38.97 139 ASN A C 1
ATOM 1070 O O . ASN A 1 139 ? 35.153 11.192 -10.316 1.00 38.97 139 ASN A O 1
ATOM 1074 N N . GLU A 1 140 ? 33.862 11.867 -12.029 1.00 40.41 140 GLU A N 1
ATOM 1075 C CA . GLU A 1 140 ? 32.569 11.427 -11.516 1.00 40.41 140 GLU A CA 1
ATOM 1076 C C . GLU A 1 140 ? 32.251 10.113 -12.222 1.00 40.41 140 GLU A C 1
ATOM 1078 O O . GLU A 1 140 ? 31.626 10.069 -13.277 1.00 40.41 140 GLU A O 1
ATOM 1083 N N . THR A 1 141 ? 32.770 9.001 -11.705 1.00 36.41 141 THR A N 1
ATOM 1084 C CA . THR A 1 141 ? 32.373 7.703 -12.253 1.00 36.41 141 THR A CA 1
ATOM 1085 C C . THR A 1 141 ? 30.855 7.579 -12.151 1.00 36.41 141 THR A C 1
ATOM 1087 O O . THR A 1 141 ? 30.318 7.759 -11.059 1.00 36.41 141 THR A O 1
ATOM 1090 N N . VAL A 1 142 ? 30.204 7.184 -13.249 1.00 45.41 142 VAL A N 1
ATOM 1091 C CA . VAL A 1 142 ? 28.775 6.816 -13.362 1.00 45.41 142 VAL A CA 1
ATOM 1092 C C . VAL A 1 142 ? 28.296 5.914 -12.205 1.00 45.41 142 VAL A C 1
ATOM 1094 O O . VAL A 1 142 ? 27.127 5.915 -11.839 1.00 45.41 142 VAL A O 1
ATOM 1097 N N . GLN A 1 143 ? 29.228 5.198 -11.568 1.00 42.28 143 GLN A N 1
ATOM 1098 C CA . GLN A 1 143 ? 29.006 4.263 -10.464 1.00 42.28 143 GLN A CA 1
ATOM 1099 C C . GLN A 1 143 ? 29.188 4.840 -9.040 1.00 42.28 143 GLN A C 1
ATOM 1101 O O . GLN A 1 143 ? 28.925 4.134 -8.073 1.00 42.28 143 GLN A O 1
ATOM 1106 N N . ASN A 1 144 ? 29.630 6.094 -8.863 1.00 46.69 144 ASN A N 1
ATOM 1107 C CA . ASN A 1 144 ? 29.783 6.745 -7.548 1.00 46.69 144 ASN A CA 1
ATOM 1108 C C . ASN A 1 144 ? 29.315 8.202 -7.595 1.00 46.69 144 ASN A C 1
ATOM 1110 O O . ASN A 1 144 ? 30.094 9.152 -7.665 1.00 46.69 144 ASN A O 1
ATOM 1114 N N . ASN A 1 145 ? 28.000 8.338 -7.531 1.00 48.16 145 ASN A N 1
ATOM 1115 C CA . ASN A 1 145 ? 27.253 9.579 -7.595 1.00 48.16 145 ASN A CA 1
ATOM 1116 C C . ASN A 1 145 ? 27.213 10.301 -6.229 1.00 48.16 145 ASN A C 1
ATOM 1118 O O . ASN A 1 145 ? 26.198 10.290 -5.537 1.00 48.16 145 ASN A O 1
ATOM 1122 N N . THR A 1 146 ? 28.326 10.899 -5.800 1.00 45.22 146 THR A N 1
ATOM 1123 C CA . THR A 1 146 ? 28.323 11.778 -4.611 1.00 45.22 146 THR A CA 1
ATOM 1124 C C . THR A 1 146 ? 27.998 13.238 -4.947 1.00 45.22 146 THR A C 1
ATOM 1126 O O . THR A 1 146 ? 27.797 14.034 -4.027 1.00 45.22 146 THR A O 1
ATOM 1129 N N . SER A 1 147 ? 27.936 13.595 -6.238 1.00 44.69 147 SER A N 1
ATOM 1130 C CA . SER A 1 147 ? 27.755 14.966 -6.736 1.00 44.69 147 SER A CA 1
ATOM 1131 C C . SER A 1 147 ? 26.461 15.224 -7.523 1.00 44.69 147 SER A C 1
ATOM 1133 O O . SER A 1 147 ? 26.088 16.393 -7.637 1.00 44.69 147 SER A O 1
ATOM 1135 N N . TYR A 1 148 ? 25.748 14.207 -8.027 1.00 49.69 148 TYR A N 1
ATOM 1136 C CA . TYR A 1 148 ? 24.465 14.404 -8.720 1.00 49.69 148 TYR A CA 1
ATOM 1137 C C . TYR A 1 148 ? 23.286 14.454 -7.735 1.00 49.69 148 TYR A C 1
ATOM 1139 O O . TYR A 1 148 ? 23.315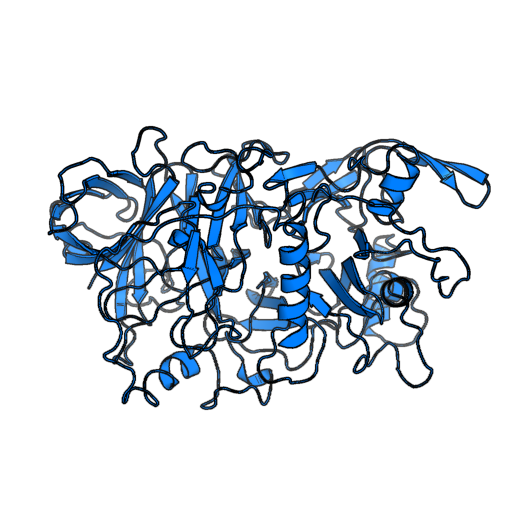 13.894 -6.638 1.00 49.69 148 TYR A O 1
ATOM 1147 N N . THR A 1 149 ? 22.222 15.154 -8.137 1.00 55.75 149 THR A N 1
ATOM 1148 C CA . THR A 1 149 ? 21.025 15.410 -7.317 1.00 55.75 149 THR A CA 1
ATOM 1149 C C . THR A 1 149 ? 19.875 14.431 -7.575 1.00 55.75 149 THR A C 1
ATOM 1151 O O . THR A 1 149 ? 18.788 14.620 -7.030 1.00 55.75 149 THR A O 1
ATOM 1154 N N . ALA A 1 150 ? 20.100 13.383 -8.375 1.00 67.31 150 ALA A N 1
ATOM 1155 C CA . ALA A 1 150 ? 19.110 12.337 -8.620 1.00 67.31 150 ALA A CA 1
ATOM 1156 C C . ALA A 1 150 ? 18.882 11.462 -7.372 1.00 67.31 150 ALA A C 1
ATOM 1158 O O . ALA A 1 150 ? 19.802 11.183 -6.599 1.00 67.31 150 ALA A O 1
ATOM 1159 N N . SER A 1 151 ? 17.646 11.010 -7.184 1.00 75.69 151 SER A N 1
ATOM 1160 C CA . SER A 1 151 ? 17.218 10.179 -6.059 1.00 75.69 151 SER A CA 1
ATOM 1161 C C . SER A 1 151 ? 16.196 9.137 -6.507 1.00 75.69 151 SER A C 1
ATOM 1163 O O . SER A 1 151 ? 15.423 9.390 -7.426 1.00 75.69 151 SER A O 1
ATOM 1165 N N . SER A 1 152 ? 16.204 7.963 -5.873 1.00 83.25 152 SER A N 1
ATOM 1166 C CA . SER A 1 152 ? 15.305 6.852 -6.207 1.00 83.25 152 SER A CA 1
ATOM 1167 C C . SER A 1 152 ? 14.224 6.696 -5.154 1.00 83.25 152 SER A C 1
ATOM 1169 O O . SER A 1 152 ? 14.555 6.600 -3.971 1.00 83.25 152 SER A O 1
ATOM 1171 N N . TRP A 1 153 ? 12.960 6.702 -5.566 1.00 87.94 153 TRP A N 1
ATOM 1172 C CA . TRP A 1 153 ? 11.801 6.722 -4.669 1.00 87.94 153 TRP A CA 1
ATOM 1173 C C . TRP A 1 153 ? 10.853 5.553 -4.957 1.00 87.94 153 TRP A C 1
ATOM 1175 O O . TRP A 1 153 ? 10.817 5.052 -6.082 1.00 87.94 153 TRP A O 1
ATOM 1185 N N . ALA A 1 154 ? 10.106 5.152 -3.926 1.00 92.44 154 ALA A N 1
ATOM 1186 C CA . ALA A 1 154 ? 8.946 4.263 -3.958 1.00 92.44 154 ALA A CA 1
ATOM 1187 C C . ALA A 1 154 ? 9.112 3.058 -4.902 1.00 92.44 154 ALA A C 1
ATOM 1189 O O . ALA A 1 154 ? 8.522 3.013 -5.983 1.00 92.44 154 ALA A O 1
ATOM 1190 N N . PRO A 1 155 ? 9.980 2.096 -4.549 1.00 95.69 155 PRO A N 1
ATOM 1191 C CA . PRO A 1 155 ? 10.202 0.939 -5.396 1.00 95.69 155 PRO A CA 1
ATOM 1192 C C . PRO A 1 155 ? 9.050 -0.061 -5.295 1.00 95.69 155 PRO A C 1
ATOM 1194 O O . PRO A 1 155 ? 8.495 -0.267 -4.222 1.00 95.69 155 PRO A O 1
ATOM 1197 N N . THR A 1 156 ? 8.808 -0.805 -6.367 1.00 97.38 156 THR A N 1
ATOM 1198 C CA . THR A 1 156 ? 8.083 -2.077 -6.334 1.00 97.38 156 THR A CA 1
ATOM 1199 C C . THR A 1 156 ? 8.973 -3.190 -6.872 1.00 97.38 156 THR A C 1
ATOM 1201 O O . THR A 1 156 ? 9.777 -2.959 -7.776 1.00 97.38 156 THR A O 1
ATOM 1204 N N . VAL A 1 157 ? 8.884 -4.391 -6.293 1.00 97.62 157 VAL A N 1
ATOM 1205 C CA . VAL A 1 157 ? 9.753 -5.529 -6.630 1.00 97.62 157 VAL A CA 1
ATOM 1206 C C . VAL A 1 157 ? 8.931 -6.792 -6.828 1.00 97.62 157 VAL A C 1
ATOM 1208 O O . VAL A 1 157 ? 8.107 -7.138 -5.982 1.00 97.62 157 VAL A O 1
ATOM 1211 N N . ILE A 1 158 ? 9.220 -7.511 -7.912 1.00 97.50 158 ILE A N 1
ATOM 1212 C CA . ILE A 1 158 ? 8.719 -8.863 -8.169 1.00 97.50 158 ILE A CA 1
ATOM 1213 C C . ILE A 1 158 ? 9.878 -9.821 -8.441 1.00 97.50 158 ILE A C 1
ATOM 1215 O O . ILE A 1 158 ? 10.979 -9.410 -8.821 1.00 97.50 158 ILE A O 1
ATOM 1219 N N . LYS A 1 159 ? 9.621 -11.121 -8.280 1.00 97.44 159 LYS A N 1
ATOM 1220 C CA . LYS A 1 159 ? 10.567 -12.182 -8.626 1.00 97.44 159 LYS A CA 1
ATOM 1221 C C . LYS A 1 159 ? 9.973 -13.077 -9.704 1.00 97.44 159 LYS A C 1
ATOM 1223 O O . LYS A 1 159 ? 8.888 -13.618 -9.530 1.00 97.44 159 LYS A O 1
ATOM 1228 N N . GLN A 1 160 ? 10.716 -13.281 -10.787 1.00 95.94 160 GLN A N 1
ATOM 1229 C CA . GLN A 1 160 ? 10.365 -14.235 -11.840 1.00 95.94 160 GLN A CA 1
ATOM 1230 C C . GLN A 1 160 ? 11.626 -14.790 -12.497 1.00 95.94 160 GLN A C 1
ATOM 1232 O O . GLN A 1 160 ? 12.664 -14.135 -12.520 1.00 95.94 160 GLN A O 1
ATOM 1237 N N . ASN A 1 161 ? 11.582 -16.030 -12.989 1.00 95.25 161 ASN A N 1
ATOM 1238 C CA . ASN A 1 161 ? 12.720 -16.670 -13.675 1.00 95.25 161 ASN A CA 1
ATOM 1239 C C . ASN A 1 161 ? 14.031 -16.682 -12.841 1.00 95.25 161 ASN A C 1
ATOM 1241 O O . ASN A 1 161 ? 15.159 -16.703 -13.352 1.00 95.25 161 ASN A O 1
ATOM 1245 N N . GLY A 1 162 ? 13.890 -16.663 -11.510 1.00 95.56 162 GLY A N 1
ATOM 1246 C CA . GLY A 1 162 ? 14.998 -16.562 -10.558 1.00 95.56 162 GLY A CA 1
ATOM 1247 C C . GLY A 1 162 ? 15.778 -15.245 -10.649 1.00 95.56 162 GLY A C 1
ATOM 1248 O O . GLY A 1 162 ? 16.985 -15.247 -10.399 1.00 95.56 162 GLY A O 1
ATOM 1249 N N . LEU A 1 163 ? 15.128 -14.169 -11.082 1.00 98.12 163 LEU A N 1
ATOM 1250 C CA . LEU A 1 163 ? 15.620 -12.795 -11.096 1.00 98.12 163 LEU A CA 1
ATOM 1251 C C . LEU A 1 163 ? 14.642 -11.903 -10.326 1.00 98.12 163 LEU A C 1
ATOM 1253 O O . LEU A 1 163 ? 13.452 -12.210 -10.243 1.00 98.12 163 LEU A O 1
ATOM 1257 N N . TYR A 1 164 ? 15.159 -10.810 -9.777 1.00 98.50 164 TYR A N 1
ATOM 1258 C CA . TYR A 1 164 ? 14.388 -9.779 -9.088 1.00 98.50 164 TYR A CA 1
ATOM 1259 C C . TYR A 1 164 ? 14.310 -8.566 -10.005 1.00 98.50 164 TYR A C 1
ATOM 1261 O O . TYR A 1 164 ? 15.343 -8.078 -10.465 1.00 98.50 164 TYR A O 1
ATOM 1269 N N . TYR A 1 165 ? 13.098 -8.100 -10.267 1.00 98.50 165 TYR A N 1
ATOM 1270 C CA . TYR A 1 165 ? 12.812 -6.962 -11.131 1.00 98.50 165 TYR A CA 1
ATOM 1271 C C . TYR A 1 165 ? 12.227 -5.857 -10.270 1.00 98.50 165 TYR A C 1
ATOM 1273 O O . TYR A 1 165 ? 11.293 -6.101 -9.508 1.00 98.50 165 TYR A O 1
ATOM 1281 N N . MET A 1 166 ? 12.799 -4.664 -10.374 1.00 98.19 166 MET A N 1
ATOM 1282 C CA . MET A 1 166 ? 12.407 -3.496 -9.606 1.00 98.19 166 MET A CA 1
ATOM 1283 C C . MET A 1 166 ? 11.996 -2.379 -10.551 1.00 98.19 166 MET A C 1
ATOM 1285 O O . MET A 1 166 ? 12.816 -1.933 -11.352 1.00 98.19 166 MET A O 1
ATOM 1289 N N . TYR A 1 167 ? 10.769 -1.894 -10.399 1.00 97.69 167 TYR A N 1
ATOM 1290 C CA . TYR A 1 167 ? 10.420 -0.561 -10.871 1.00 97.69 167 TYR A CA 1
ATOM 1291 C C . TYR A 1 167 ? 10.606 0.425 -9.737 1.00 97.69 167 TYR A C 1
ATOM 1293 O O . TYR A 1 167 ? 10.213 0.144 -8.609 1.00 97.69 167 TYR A O 1
ATOM 1301 N N . HIS A 1 168 ? 11.194 1.579 -10.017 1.00 94.00 168 HIS A N 1
ATOM 1302 C CA . HIS A 1 168 ? 11.279 2.650 -9.034 1.00 94.00 168 HIS A CA 1
ATOM 1303 C C . HIS A 1 168 ? 11.198 4.013 -9.705 1.00 94.00 168 HIS A C 1
ATOM 1305 O O . HIS A 1 168 ? 11.598 4.178 -10.861 1.00 94.00 168 HIS A O 1
ATOM 1311 N N . GLY A 1 169 ? 10.701 4.993 -8.955 1.00 88.38 169 GLY A N 1
ATOM 1312 C CA . GLY A 1 169 ? 10.786 6.390 -9.343 1.00 88.38 169 GLY A CA 1
ATOM 1313 C C . GLY A 1 169 ? 12.241 6.853 -9.317 1.00 88.38 169 GLY A C 1
ATOM 1314 O O . GLY A 1 169 ? 13.007 6.477 -8.425 1.00 88.38 169 GLY A O 1
ATOM 1315 N N . VAL A 1 170 ? 12.636 7.677 -10.278 1.00 82.25 170 VAL A N 1
ATOM 1316 C CA . VAL A 1 170 ? 13.867 8.466 -10.229 1.00 82.25 170 VAL A CA 1
ATOM 1317 C C . VAL A 1 170 ? 13.489 9.920 -10.386 1.00 82.25 170 VAL A C 1
ATOM 1319 O O . VAL A 1 170 ? 12.884 10.289 -11.388 1.00 82.25 170 VAL A O 1
ATOM 1322 N N . ASN A 1 171 ? 13.857 10.726 -9.396 1.00 75.50 171 ASN A N 1
ATOM 1323 C CA . ASN A 1 171 ? 13.574 12.151 -9.348 1.00 75.50 171 ASN A CA 1
ATOM 1324 C C . ASN A 1 171 ? 14.870 12.944 -9.295 1.00 75.50 171 ASN A C 1
ATOM 1326 O O . ASN A 1 171 ? 15.771 12.607 -8.519 1.00 75.50 171 ASN A O 1
ATOM 1330 N N . ALA A 1 172 ? 14.937 14.021 -10.065 1.00 65.38 172 ALA A N 1
ATOM 1331 C CA . ALA A 1 172 ? 16.017 14.988 -9.996 1.00 65.38 172 ALA A CA 1
ATOM 1332 C C . ALA A 1 172 ? 15.456 16.398 -9.782 1.00 65.38 172 ALA A C 1
ATOM 1334 O O . ALA A 1 172 ? 14.629 16.887 -10.550 1.00 65.38 172 ALA A O 1
ATOM 1335 N N . ASP A 1 173 ? 15.958 17.049 -8.731 1.00 55.47 173 ASP A N 1
ATOM 1336 C CA . ASP A 1 173 ? 15.807 18.483 -8.517 1.00 55.47 173 ASP A CA 1
ATOM 1337 C C . ASP A 1 173 ? 17.108 19.152 -8.970 1.00 55.47 173 ASP A C 1
ATOM 1339 O O . ASP A 1 173 ? 18.141 19.060 -8.291 1.00 55.47 173 ASP A O 1
ATOM 1343 N N . VAL A 1 174 ? 17.087 19.841 -10.111 1.00 50.47 174 VAL A N 1
ATOM 1344 C CA . VAL A 1 174 ? 18.220 20.673 -10.536 1.00 50.47 174 VAL A CA 1
ATOM 1345 C C . VAL A 1 174 ? 17.869 22.130 -10.255 1.00 50.47 174 VAL A C 1
ATOM 1347 O O . VAL A 1 174 ? 17.051 22.752 -10.937 1.00 50.47 174 VAL A O 1
ATOM 1350 N N . ALA A 1 175 ? 18.491 22.695 -9.216 1.00 43.28 175 ALA A N 1
ATOM 1351 C CA . ALA A 1 175 ? 18.388 24.118 -8.916 1.00 43.28 175 ALA A CA 1
ATOM 1352 C C . ALA A 1 175 ? 19.084 24.923 -10.025 1.00 43.28 175 ALA A C 1
ATOM 1354 O O . ALA A 1 175 ? 20.305 25.084 -10.020 1.00 43.28 175 ALA A O 1
ATOM 1355 N N . HIS A 1 176 ? 18.315 25.444 -10.979 1.00 44.91 176 HIS A N 1
ATOM 1356 C CA . HIS A 1 176 ? 18.837 26.331 -12.008 1.00 44.91 176 HIS A CA 1
ATOM 1357 C C . HIS A 1 176 ? 18.858 27.778 -11.503 1.00 44.91 176 HIS A C 1
ATOM 1359 O O . HIS A 1 176 ? 18.000 28.223 -10.742 1.00 44.91 176 HIS A O 1
ATOM 1365 N N . THR A 1 177 ? 19.808 28.577 -11.994 1.00 42.03 177 THR A N 1
ATOM 1366 C CA . THR A 1 177 ? 19.958 30.010 -11.661 1.00 42.03 177 THR A CA 1
ATOM 1367 C C . THR A 1 177 ? 18.740 30.878 -12.013 1.00 42.03 177 THR A C 1
ATOM 1369 O O . THR A 1 177 ? 18.736 32.073 -11.725 1.00 42.03 177 THR A O 1
ATOM 1372 N N . SER A 1 178 ? 17.705 30.312 -12.645 1.00 44.66 178 SER A N 1
ATOM 1373 C CA . SER A 1 178 ? 16.515 31.043 -13.082 1.00 44.66 178 SER A CA 1
ATOM 1374 C C . SER A 1 178 ? 15.199 30.250 -13.032 1.00 44.66 178 SER A C 1
ATOM 1376 O O . SER A 1 178 ? 14.271 30.595 -13.760 1.00 44.66 178 SER A O 1
ATOM 1378 N N . GLY A 1 179 ? 15.119 29.221 -12.183 1.00 47.44 179 GLY A N 1
ATOM 1379 C CA . GLY A 1 179 ? 13.931 28.382 -11.986 1.00 47.44 179 GLY A CA 1
ATOM 1380 C C . GLY A 1 179 ? 14.295 27.011 -11.407 1.00 47.44 179 GLY A C 1
ATOM 1381 O O . GLY A 1 179 ? 15.470 26.644 -11.384 1.00 47.44 179 GLY A O 1
ATOM 1382 N N . THR A 1 180 ? 13.302 26.262 -10.931 1.00 49.00 180 THR A N 1
ATOM 1383 C CA . THR A 1 180 ? 13.456 24.840 -10.600 1.00 49.00 180 THR A CA 1
ATOM 1384 C C . THR A 1 180 ? 12.962 23.994 -11.769 1.00 49.00 180 THR A C 1
ATOM 1386 O O . THR A 1 180 ? 11.836 24.175 -12.245 1.00 49.00 180 THR A O 1
ATOM 1389 N N . ASN A 1 181 ? 13.821 23.082 -12.222 1.00 54.53 181 ASN A N 1
ATOM 1390 C CA . ASN A 1 181 ? 13.438 21.995 -13.111 1.00 54.53 181 ASN A CA 1
ATOM 1391 C C . ASN A 1 181 ? 13.258 20.763 -12.238 1.00 54.53 181 ASN A C 1
ATOM 1393 O O . ASN A 1 181 ? 14.137 20.463 -11.426 1.00 54.53 181 ASN A O 1
ATOM 1397 N N . TRP A 1 182 ? 12.123 20.098 -12.393 1.00 62.56 182 TRP A N 1
ATOM 1398 C CA . TRP A 1 182 ? 11.883 18.817 -11.754 1.00 62.56 182 TRP A CA 1
ATOM 1399 C C . TRP A 1 182 ? 11.552 17.809 -12.831 1.00 62.56 182 TRP A C 1
ATOM 1401 O O . TRP A 1 182 ? 10.726 18.072 -13.711 1.00 62.56 182 TRP A O 1
ATOM 1411 N N . ALA A 1 183 ? 12.204 16.663 -12.758 1.00 70.50 183 ALA A N 1
ATOM 1412 C CA . ALA A 1 183 ? 11.917 15.558 -13.637 1.00 70.50 183 ALA A CA 1
ATOM 1413 C C . ALA A 1 183 ? 11.837 14.259 -12.867 1.00 70.50 183 ALA A C 1
ATOM 1415 O O . ALA A 1 183 ? 12.525 14.048 -11.864 1.00 70.50 183 ALA A O 1
ATOM 1416 N N . SER A 1 184 ? 10.983 13.400 -13.394 1.00 77.62 184 SER A N 1
ATOM 1417 C CA . SER A 1 184 ? 10.608 12.136 -12.808 1.00 77.62 184 SER A CA 1
ATOM 1418 C C . SER A 1 184 ? 10.547 11.085 -13.901 1.00 77.62 184 SER A C 1
ATOM 1420 O O . SER A 1 184 ? 10.092 11.342 -15.018 1.00 77.62 184 SER A O 1
ATOM 1422 N N . SER A 1 185 ? 10.979 9.878 -13.581 1.00 84.31 185 SER A N 1
ATOM 1423 C CA . SER A 1 185 ? 10.788 8.719 -14.441 1.00 84.31 185 SER A CA 1
ATOM 1424 C C . SER A 1 185 ? 10.532 7.478 -13.612 1.00 84.31 185 SER A C 1
ATOM 1426 O O . SER A 1 185 ? 10.967 7.395 -12.466 1.00 84.31 185 SER A O 1
ATOM 1428 N N . ILE A 1 186 ? 9.864 6.500 -14.211 1.00 92.62 186 ILE A N 1
ATOM 1429 C CA . ILE A 1 186 ? 9.801 5.143 -13.683 1.00 92.62 186 ILE A CA 1
ATOM 1430 C C . ILE A 1 186 ? 10.721 4.283 -14.536 1.00 92.62 186 ILE A C 1
ATOM 1432 O O . ILE A 1 186 ? 10.564 4.220 -15.760 1.00 92.62 186 ILE A O 1
ATOM 1436 N N . VAL A 1 187 ? 11.677 3.624 -13.886 1.00 92.44 187 VAL A N 1
ATOM 1437 C CA . VAL A 1 187 ? 12.714 2.828 -14.551 1.00 92.44 187 VAL A CA 1
ATOM 1438 C C . VAL A 1 187 ? 12.742 1.391 -14.050 1.00 92.44 187 VAL A C 1
ATOM 1440 O O . VAL A 1 187 ? 12.421 1.135 -12.891 1.00 92.44 187 VAL A O 1
ATOM 1443 N N . LEU A 1 188 ? 13.151 0.468 -14.922 1.00 96.38 188 LEU A N 1
ATOM 1444 C CA . LEU A 1 188 ? 13.339 -0.951 -14.629 1.00 96.38 188 LEU A CA 1
ATOM 1445 C C . LEU A 1 188 ? 14.804 -1.272 -14.298 1.00 96.38 188 LEU A C 1
ATOM 1447 O O . LEU A 1 188 ? 15.708 -1.052 -15.111 1.00 96.38 188 LEU A O 1
ATOM 1451 N N . ALA A 1 189 ? 15.024 -1.899 -13.146 1.00 96.31 189 ALA A N 1
ATOM 1452 C CA . ALA A 1 189 ? 16.308 -2.456 -12.740 1.00 96.31 189 ALA A CA 1
ATOM 1453 C C . ALA A 1 189 ? 16.190 -3.945 -12.375 1.00 96.31 189 ALA A C 1
ATOM 1455 O O . ALA A 1 189 ? 15.150 -4.407 -11.907 1.00 96.31 189 ALA A O 1
ATOM 1456 N N . ILE A 1 190 ? 17.260 -4.714 -12.589 1.00 98.38 190 ILE A N 1
ATOM 1457 C CA . ILE A 1 190 ? 17.263 -6.179 -12.478 1.00 98.38 190 ILE A CA 1
ATOM 1458 C C . ILE A 1 190 ? 18.425 -6.643 -11.598 1.00 98.38 190 ILE A C 1
ATOM 1460 O O . ILE A 1 190 ? 19.552 -6.167 -11.738 1.00 98.38 190 ILE A O 1
ATOM 1464 N N . ALA A 1 191 ? 18.165 -7.608 -10.718 1.00 97.94 191 ALA A N 1
ATOM 1465 C CA . ALA A 1 191 ? 19.163 -8.239 -9.861 1.00 97.94 191 ALA A CA 1
ATOM 1466 C C . ALA A 1 191 ? 19.049 -9.770 -9.867 1.00 97.94 191 ALA A C 1
ATOM 1468 O O . ALA A 1 191 ? 17.984 -10.350 -10.078 1.00 97.94 191 ALA A O 1
ATOM 1469 N N . SER A 1 192 ? 20.158 -10.442 -9.559 1.00 96.69 192 SER A N 1
ATOM 1470 C CA . SER A 1 192 ? 20.207 -11.886 -9.281 1.00 96.69 192 SER A CA 1
ATOM 1471 C C . SER A 1 192 ? 20.029 -12.227 -7.793 1.00 96.69 192 SER A C 1
ATOM 1473 O O . SER A 1 192 ? 20.003 -13.401 -7.430 1.00 96.69 192 SER A O 1
ATOM 1475 N N . SER A 1 193 ? 19.919 -11.209 -6.936 1.00 95.62 193 SER A N 1
ATOM 1476 C CA . SER A 1 193 ? 19.834 -11.301 -5.476 1.00 95.62 193 SER A CA 1
ATOM 1477 C C . SER A 1 193 ? 18.814 -10.285 -4.951 1.00 95.62 193 SER A C 1
ATOM 1479 O O . SER A 1 193 ? 18.795 -9.159 -5.456 1.00 95.62 193 SER A O 1
ATOM 1481 N N . PRO A 1 194 ? 18.034 -10.609 -3.901 1.00 95.81 194 PRO A N 1
ATOM 1482 C CA . PRO A 1 194 ? 17.064 -9.676 -3.327 1.00 95.81 194 PRO A CA 1
ATOM 1483 C C . PRO A 1 194 ? 17.739 -8.447 -2.699 1.00 95.81 194 PRO A C 1
ATOM 1485 O O . PRO A 1 194 ? 17.108 -7.407 -2.550 1.00 95.81 194 PRO A O 1
ATOM 1488 N N . LEU A 1 195 ? 19.028 -8.526 -2.354 1.00 94.12 195 LEU A N 1
ATOM 1489 C CA . LEU A 1 195 ? 19.798 -7.403 -1.801 1.00 94.12 195 LEU A CA 1
ATOM 1490 C C . LEU A 1 195 ? 20.497 -6.552 -2.880 1.00 94.12 195 LEU A C 1
ATOM 1492 O O . LEU A 1 195 ? 21.258 -5.636 -2.556 1.00 94.12 195 LEU A O 1
ATOM 1496 N N . GLY A 1 196 ? 20.277 -6.863 -4.159 1.00 92.12 196 GLY A N 1
ATOM 1497 C CA . GLY A 1 196 ? 21.000 -6.265 -5.273 1.00 92.12 196 GLY A CA 1
ATOM 1498 C C . GLY A 1 196 ? 22.442 -6.788 -5.423 1.00 92.12 196 GLY A C 1
ATOM 1499 O O . GLY A 1 196 ? 22.806 -7.804 -4.816 1.00 92.12 196 GLY A O 1
ATOM 1500 N N . PRO A 1 197 ? 23.290 -6.098 -6.207 1.00 92.19 197 PRO A N 1
ATOM 1501 C CA . PRO A 1 197 ? 22.990 -4.845 -6.908 1.00 92.19 197 PRO A CA 1
ATOM 1502 C C . PRO A 1 197 ? 21.873 -4.999 -7.948 1.00 92.19 197 PRO A C 1
ATOM 1504 O O . PRO A 1 197 ? 21.812 -6.006 -8.651 1.00 92.19 197 PRO A O 1
ATOM 1507 N N . PHE A 1 198 ? 20.989 -4.004 -8.010 1.00 94.62 198 PHE A N 1
ATOM 1508 C CA . PHE A 1 198 ? 20.010 -3.833 -9.080 1.00 94.62 198 PHE A CA 1
ATOM 1509 C C . PHE A 1 198 ? 20.632 -2.977 -10.181 1.00 94.62 198 PHE A C 1
ATOM 1511 O O . PHE A 1 198 ? 21.034 -1.843 -9.933 1.00 94.62 198 PHE A O 1
ATOM 1518 N N . TYR A 1 199 ? 20.727 -3.539 -11.382 1.00 94.38 199 TYR A N 1
ATOM 1519 C CA . TYR A 1 199 ? 21.327 -2.903 -12.552 1.00 94.38 199 TYR A CA 1
ATOM 1520 C C . TYR A 1 199 ? 20.234 -2.391 -13.500 1.00 94.38 199 TYR A C 1
ATOM 1522 O O . TYR A 1 199 ? 19.273 -3.133 -13.719 1.00 94.38 199 TYR A O 1
ATOM 1530 N N . PRO A 1 200 ? 20.373 -1.207 -14.126 1.00 94.00 200 PRO A N 1
ATOM 1531 C CA . PRO A 1 200 ? 19.459 -0.772 -15.185 1.00 94.00 200 PRO A CA 1
ATOM 1532 C C . PRO A 1 200 ? 19.313 -1.840 -16.281 1.00 94.00 200 PRO A C 1
ATOM 1534 O O . PRO A 1 200 ? 20.302 -2.443 -16.709 1.00 94.00 200 PRO A O 1
ATOM 1537 N N . ALA A 1 201 ? 18.089 -2.108 -16.742 1.00 95.75 201 ALA A N 1
ATOM 1538 C CA . ALA A 1 201 ? 17.833 -3.224 -17.664 1.00 95.75 201 ALA A CA 1
ATOM 1539 C C . ALA A 1 201 ? 18.558 -3.082 -19.026 1.00 95.75 201 ALA A C 1
ATOM 1541 O O . ALA A 1 201 ? 19.038 -4.071 -19.595 1.00 95.75 201 ALA A O 1
ATOM 1542 N N . SER A 1 202 ? 18.702 -1.847 -19.516 1.00 92.75 202 SER A N 1
ATOM 1543 C CA . SER A 1 202 ? 19.462 -1.497 -20.727 1.00 92.75 202 SER A CA 1
ATOM 1544 C C . SER A 1 202 ? 20.966 -1.752 -20.555 1.00 92.75 202 SER A C 1
ATOM 1546 O O . SER A 1 202 ? 21.613 -2.319 -21.439 1.00 92.75 202 SER A O 1
ATOM 1548 N N . TYR A 1 203 ? 21.516 -1.423 -19.380 1.00 93.62 203 TYR A N 1
ATOM 1549 C CA . TYR A 1 203 ? 22.908 -1.693 -19.021 1.00 93.62 203 TYR A CA 1
ATOM 1550 C C . TYR A 1 203 ? 23.203 -3.192 -19.046 1.00 93.62 203 TYR A C 1
ATOM 1552 O O . TYR A 1 203 ? 24.197 -3.610 -19.631 1.00 93.62 203 TYR A O 1
ATOM 1560 N N . VAL A 1 204 ? 22.323 -4.024 -18.474 1.00 96.06 204 VAL A N 1
ATOM 1561 C CA . VAL A 1 204 ? 22.485 -5.489 -18.509 1.00 96.06 204 VAL A CA 1
ATOM 1562 C C . VAL A 1 204 ? 22.511 -6.011 -19.948 1.00 96.06 204 VAL A C 1
ATOM 1564 O O . VAL A 1 204 ? 23.344 -6.852 -20.287 1.00 96.06 204 VAL A O 1
ATOM 1567 N N . SER A 1 205 ? 21.620 -5.498 -20.798 1.00 95.19 205 SER A N 1
ATOM 1568 C CA . SER A 1 205 ? 21.472 -5.933 -22.192 1.00 95.19 205 SER A CA 1
ATOM 1569 C C . SER A 1 205 ? 22.684 -5.569 -23.053 1.00 95.19 205 SER A C 1
ATOM 1571 O O . SER A 1 205 ? 23.205 -6.401 -23.799 1.00 95.19 205 SER A O 1
ATOM 1573 N N . SER A 1 206 ? 23.190 -4.344 -22.902 1.00 93.75 206 SER A N 1
ATOM 1574 C CA . SER A 1 206 ? 24.359 -3.847 -23.637 1.00 93.75 206 SER A CA 1
ATOM 1575 C C . SER A 1 206 ? 25.700 -4.305 -23.046 1.00 93.75 206 SER A C 1
ATOM 1577 O O . SER A 1 206 ? 26.741 -4.146 -23.688 1.00 93.75 206 SER A O 1
ATOM 1579 N N . TYR A 1 207 ? 25.701 -4.919 -21.856 1.00 94.62 207 TYR A N 1
ATOM 1580 C CA . TYR A 1 207 ? 26.924 -5.278 -21.145 1.00 94.62 207 TYR A CA 1
ATOM 1581 C C . TYR A 1 207 ? 27.825 -6.230 -21.945 1.00 94.62 207 TYR A C 1
ATOM 1583 O O . TYR A 1 207 ? 27.401 -7.302 -22.392 1.00 94.62 207 TYR A O 1
ATOM 1591 N N . SER A 1 208 ? 29.102 -5.860 -22.070 1.00 94.88 208 SER A N 1
ATOM 1592 C CA . SER A 1 208 ? 30.149 -6.643 -22.745 1.00 94.88 208 SER A CA 1
ATOM 1593 C C . SER A 1 208 ? 31.397 -6.869 -21.875 1.00 94.88 208 SER A C 1
ATOM 1595 O O . SER A 1 208 ? 32.467 -7.190 -22.395 1.00 94.88 208 SER A O 1
ATOM 1597 N N . GLY A 1 209 ? 31.294 -6.630 -20.563 1.00 94.25 209 GLY A N 1
ATOM 1598 C CA . GLY A 1 209 ? 32.396 -6.771 -19.608 1.00 94.25 209 GLY A CA 1
ATOM 1599 C C . GLY A 1 209 ? 32.485 -8.159 -18.960 1.00 94.25 209 GLY A C 1
ATOM 1600 O O . GLY A 1 209 ? 31.880 -9.132 -19.409 1.00 94.25 209 GLY A O 1
ATOM 1601 N N . SER A 1 210 ? 33.256 -8.259 -17.874 1.00 94.06 210 SER A N 1
ATOM 1602 C CA . SER A 1 210 ? 33.561 -9.525 -17.189 1.00 94.06 210 SER A CA 1
ATOM 1603 C C . SER A 1 210 ? 32.851 -9.736 -15.844 1.00 94.06 210 SER A C 1
ATOM 1605 O O . SER A 1 210 ? 33.113 -10.749 -15.196 1.00 94.06 210 SER A O 1
ATOM 1607 N N . ASP A 1 211 ? 31.957 -8.838 -15.411 1.00 93.31 211 ASP A N 1
ATOM 1608 C CA . ASP A 1 211 ? 31.172 -9.022 -14.181 1.00 93.31 211 ASP A CA 1
ATOM 1609 C C . ASP A 1 211 ? 30.274 -10.262 -14.311 1.00 93.31 211 ASP A C 1
ATOM 1611 O O . ASP A 1 211 ? 29.376 -10.336 -15.155 1.00 93.31 211 ASP A O 1
ATOM 1615 N N . SER A 1 212 ? 30.535 -11.268 -13.474 1.00 93.81 212 SER A N 1
ATOM 1616 C CA . SER A 1 212 ? 29.814 -12.538 -13.497 1.00 93.81 212 SER A CA 1
ATOM 1617 C C . SER A 1 212 ? 28.340 -12.396 -13.123 1.00 93.81 212 SER A C 1
ATOM 1619 O O . SER A 1 212 ? 27.527 -13.171 -13.620 1.00 93.81 212 SER A O 1
ATOM 1621 N N . ASN A 1 213 ? 27.980 -11.429 -12.272 1.00 92.75 213 ASN A N 1
ATOM 1622 C CA . ASN A 1 213 ? 26.591 -11.205 -11.876 1.00 92.75 213 ASN A CA 1
ATOM 1623 C C . ASN A 1 213 ? 25.790 -10.644 -13.050 1.00 92.75 213 ASN A C 1
ATOM 1625 O O . ASN A 1 213 ? 24.742 -11.194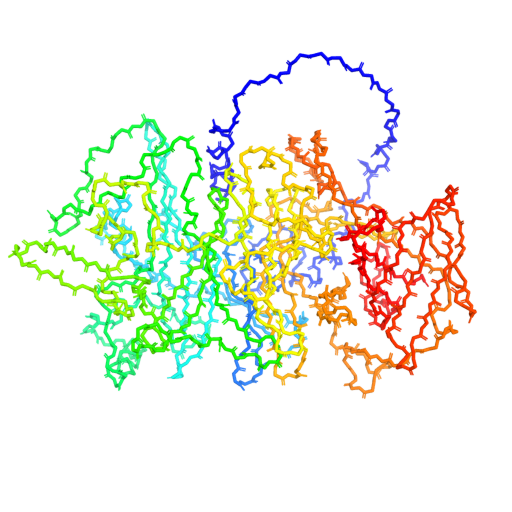 -13.382 1.00 92.75 213 ASN A O 1
ATOM 1629 N N . VAL A 1 214 ? 26.311 -9.611 -13.719 1.00 96.62 214 VAL A N 1
ATOM 1630 C CA . VAL A 1 214 ? 25.650 -9.005 -14.887 1.00 96.62 214 VAL A CA 1
ATOM 1631 C C . VAL A 1 214 ? 25.525 -10.024 -16.018 1.00 96.62 214 VAL A C 1
ATOM 1633 O O . VAL A 1 214 ? 24.438 -10.207 -16.562 1.00 96.62 214 VAL A O 1
ATOM 1636 N N . ASN A 1 215 ? 26.597 -10.768 -16.309 1.00 97.25 215 ASN A N 1
ATOM 1637 C CA . ASN A 1 215 ? 26.585 -11.812 -17.337 1.00 97.25 215 ASN A CA 1
ATOM 1638 C C . ASN A 1 215 ? 25.581 -12.940 -17.031 1.00 97.25 215 ASN A C 1
ATOM 1640 O O . ASN A 1 215 ? 24.939 -13.456 -17.949 1.00 97.25 215 ASN A O 1
ATOM 1644 N N . ALA A 1 216 ? 25.395 -13.308 -15.758 1.00 96.44 216 ALA A N 1
ATOM 1645 C CA . ALA A 1 216 ? 24.396 -14.298 -15.358 1.00 96.44 216 ALA A CA 1
ATOM 1646 C C . ALA A 1 216 ? 22.957 -13.797 -15.565 1.00 96.44 216 ALA A C 1
ATOM 1648 O O . ALA A 1 216 ? 22.110 -14.561 -16.029 1.00 96.44 216 ALA A O 1
ATOM 1649 N N . ILE A 1 217 ? 22.679 -12.524 -15.255 1.00 98.38 217 ILE A N 1
ATOM 1650 C CA . ILE A 1 217 ? 21.372 -11.905 -15.524 1.00 98.38 217 ILE A CA 1
ATOM 1651 C C . ILE A 1 217 ? 21.138 -11.847 -17.036 1.00 98.38 217 ILE A C 1
ATOM 1653 O O . ILE A 1 217 ? 20.116 -12.337 -17.512 1.00 98.38 217 ILE A O 1
ATOM 1657 N N . LYS A 1 218 ? 22.112 -11.334 -17.797 1.00 98.25 218 LYS A N 1
ATOM 1658 C CA . LYS A 1 218 ? 22.046 -11.221 -19.258 1.00 98.25 218 LYS A CA 1
ATOM 1659 C C . LYS A 1 218 ? 21.747 -12.561 -19.930 1.00 98.25 218 LYS A C 1
ATOM 1661 O O . LYS A 1 218 ? 20.805 -12.652 -20.704 1.00 98.25 218 LYS A O 1
ATOM 1666 N N . THR A 1 219 ? 22.464 -13.621 -19.554 1.00 97.56 219 THR A N 1
ATOM 1667 C CA . THR A 1 219 ? 22.242 -14.976 -20.095 1.00 97.56 219 THR A CA 1
ATOM 1668 C C . THR A 1 219 ? 20.803 -15.455 -19.867 1.00 97.56 219 THR A C 1
ATOM 1670 O O . THR A 1 219 ? 20.207 -16.096 -20.730 1.00 97.56 219 THR A O 1
ATOM 1673 N N . LYS A 1 220 ? 20.213 -15.162 -18.698 1.00 98.00 220 LYS A N 1
ATOM 1674 C CA . LYS A 1 220 ? 18.812 -15.512 -18.425 1.00 98.00 220 LYS A CA 1
ATOM 1675 C C . LYS A 1 220 ? 17.844 -14.726 -19.309 1.00 98.00 220 LYS A C 1
ATOM 1677 O O . LYS A 1 220 ? 16.893 -15.324 -19.796 1.00 98.00 220 LYS A O 1
ATOM 1682 N N . LEU A 1 221 ? 18.091 -13.435 -19.529 1.00 98.12 221 LEU A N 1
ATOM 1683 C CA . LEU A 1 221 ? 17.277 -12.605 -20.423 1.00 98.12 221 LEU A CA 1
ATOM 1684 C C . LEU A 1 221 ? 17.369 -13.088 -21.878 1.00 98.12 221 LEU A C 1
ATOM 1686 O O . LEU A 1 221 ? 16.339 -13.276 -22.517 1.00 98.12 221 LEU A O 1
ATOM 1690 N N . GLU A 1 222 ? 18.571 -13.407 -22.363 1.00 97.69 222 GLU A N 1
ATOM 1691 C CA . GLU A 1 222 ? 18.789 -13.962 -23.708 1.00 97.69 222 GLU A CA 1
ATOM 1692 C C . GLU A 1 222 ? 18.043 -15.291 -23.909 1.00 97.69 222 GLU A C 1
ATOM 1694 O O . GLU A 1 222 ? 17.412 -15.496 -24.944 1.00 97.69 222 GLU A O 1
ATOM 1699 N N . ASN A 1 223 ? 18.035 -16.172 -22.901 1.00 97.81 223 ASN A N 1
ATOM 1700 C CA . ASN A 1 223 ? 17.269 -17.425 -22.940 1.00 97.81 223 ASN A CA 1
ATOM 1701 C C . ASN A 1 223 ? 15.747 -17.211 -22.960 1.00 97.81 223 ASN A C 1
ATOM 1703 O O . ASN A 1 223 ? 15.020 -18.079 -23.440 1.00 97.81 223 ASN A O 1
ATOM 1707 N N . LEU A 1 224 ? 15.269 -16.083 -22.430 1.00 97.38 224 LEU A N 1
ATOM 1708 C CA . LEU A 1 224 ? 13.867 -15.668 -22.505 1.00 97.38 224 LEU A CA 1
ATOM 1709 C C . LEU A 1 224 ? 13.547 -14.927 -23.814 1.00 97.38 224 LEU A C 1
ATOM 1711 O O . LEU A 1 224 ? 12.388 -14.609 -24.052 1.00 97.38 224 LEU A O 1
ATOM 1715 N N . GLY A 1 225 ? 14.548 -14.642 -24.656 1.00 97.19 225 GLY A N 1
ATOM 1716 C CA . GLY A 1 225 ? 14.386 -13.810 -25.850 1.00 97.19 225 GLY A CA 1
ATOM 1717 C C . GLY A 1 225 ? 14.195 -12.322 -25.543 1.00 97.19 225 GLY A C 1
ATOM 1718 O O . GLY A 1 225 ? 13.724 -11.581 -26.400 1.00 97.19 225 GLY A O 1
ATOM 1719 N N . VAL A 1 226 ? 14.554 -11.877 -24.336 1.00 97.19 226 VAL A N 1
ATOM 1720 C CA . VAL A 1 226 ? 14.360 -10.501 -23.870 1.00 97.19 226 VAL A CA 1
ATOM 1721 C C . VAL A 1 226 ? 15.649 -9.700 -24.025 1.00 97.19 226 VAL A C 1
ATOM 1723 O O . VAL A 1 226 ? 16.718 -10.112 -23.578 1.00 97.19 226 VAL A O 1
ATOM 1726 N N . ASN A 1 227 ? 15.526 -8.512 -24.609 1.00 95.88 227 ASN A N 1
ATOM 1727 C CA . ASN A 1 227 ? 16.587 -7.515 -24.709 1.00 95.88 227 ASN A CA 1
ATOM 1728 C C . ASN A 1 227 ? 15.992 -6.120 -24.503 1.00 95.88 227 ASN A C 1
ATOM 1730 O O . ASN A 1 227 ? 14.910 -5.844 -25.019 1.00 95.88 227 ASN A O 1
ATOM 1734 N N . TYR A 1 228 ? 16.705 -5.240 -23.804 1.00 94.62 228 TYR A N 1
ATOM 1735 C CA . TYR A 1 228 ? 16.257 -3.880 -23.516 1.00 94.62 228 TYR A CA 1
ATOM 1736 C C . TYR A 1 228 ? 17.122 -2.861 -24.261 1.00 94.62 228 TYR A C 1
ATOM 1738 O O . TYR A 1 228 ? 18.317 -2.747 -23.990 1.00 94.62 228 TYR A O 1
ATOM 1746 N N . SER A 1 229 ? 16.518 -2.109 -25.184 1.00 89.25 229 SER A N 1
ATOM 1747 C CA . SER A 1 229 ? 17.135 -0.918 -25.793 1.00 89.25 229 SER A CA 1
ATOM 1748 C C . SER A 1 229 ? 17.188 0.261 -24.817 1.00 89.25 229 SER A C 1
ATOM 1750 O O . SER A 1 229 ? 18.090 1.084 -24.892 1.00 89.25 229 SER A O 1
ATOM 1752 N N . GLN A 1 230 ? 16.236 0.302 -23.888 1.00 86.69 230 GLN A N 1
ATOM 1753 C CA . GLN A 1 230 ? 16.079 1.285 -22.823 1.00 86.69 230 GLN A CA 1
ATOM 1754 C C . GLN A 1 230 ? 15.412 0.620 -21.611 1.00 86.69 230 GLN A C 1
ATOM 1756 O O . GLN A 1 230 ? 14.863 -0.475 -21.719 1.00 86.69 230 GLN A O 1
ATOM 1761 N N . ASN A 1 231 ? 15.412 1.288 -20.462 1.00 90.69 231 ASN A N 1
ATOM 1762 C CA . ASN A 1 231 ? 14.782 0.781 -19.239 1.00 90.69 231 ASN A CA 1
ATOM 1763 C C . ASN A 1 231 ? 13.714 1.726 -18.667 1.00 90.69 231 ASN A C 1
ATOM 1765 O O . ASN A 1 231 ? 13.398 1.632 -17.483 1.00 90.69 231 ASN A O 1
ATOM 1769 N N . PHE A 1 232 ? 13.159 2.624 -19.483 1.00 88.00 232 PHE A N 1
ATOM 1770 C CA . PHE A 1 232 ? 12.084 3.529 -19.080 1.00 88.00 232 PHE A CA 1
ATOM 1771 C C . PHE A 1 232 ? 10.712 2.900 -19.279 1.00 88.00 232 PHE A C 1
ATOM 1773 O O . PHE A 1 232 ? 10.399 2.405 -20.360 1.00 88.00 232 PHE A O 1
ATOM 1780 N N . LEU A 1 233 ? 9.871 3.017 -18.256 1.00 91.81 233 LEU A N 1
ATOM 1781 C CA . LEU A 1 233 ? 8.439 2.790 -18.385 1.00 91.81 233 LEU A CA 1
ATOM 1782 C C . LEU A 1 233 ? 7.752 4.067 -18.874 1.00 91.81 233 LEU A C 1
ATOM 1784 O O . LEU A 1 233 ? 7.102 4.081 -19.914 1.00 91.81 233 LEU A O 1
ATOM 1788 N N . VAL A 1 234 ? 7.952 5.164 -18.146 1.00 87.31 234 VAL A N 1
ATOM 1789 C CA . VAL A 1 234 ? 7.384 6.483 -18.443 1.00 87.31 234 VAL A CA 1
ATOM 1790 C C . VAL A 1 234 ? 8.274 7.570 -17.851 1.00 87.31 234 VAL A C 1
ATOM 1792 O O . VAL A 1 234 ? 8.922 7.364 -16.820 1.00 87.31 234 VAL A O 1
ATOM 1795 N N . ARG A 1 235 ? 8.326 8.723 -18.513 1.00 80.81 235 ARG A N 1
ATOM 1796 C CA . ARG A 1 235 ? 9.144 9.874 -18.140 1.00 80.81 235 ARG A CA 1
ATOM 1797 C C . ARG A 1 235 ? 8.347 11.167 -18.202 1.00 80.81 235 ARG A C 1
ATOM 1799 O O . ARG A 1 235 ? 7.419 11.335 -18.990 1.00 80.81 235 ARG A O 1
ATOM 1806 N N . TYR A 1 236 ? 8.764 12.113 -17.374 1.00 72.75 236 TYR A N 1
ATOM 1807 C CA . TYR A 1 236 ? 8.178 13.436 -17.294 1.00 72.75 236 TYR A CA 1
ATOM 1808 C C . TYR A 1 236 ? 9.183 14.511 -16.826 1.00 72.75 236 TYR A C 1
ATOM 1810 O O . TYR A 1 236 ? 9.847 14.325 -15.813 1.00 72.75 236 TYR A O 1
ATOM 1818 N N . SER A 1 237 ? 9.244 15.674 -17.491 1.00 57.81 237 SER A N 1
ATOM 1819 C CA . SER A 1 237 ? 10.055 16.828 -17.057 1.00 57.81 237 SER A CA 1
ATOM 1820 C C . SER A 1 237 ? 9.236 18.122 -17.061 1.00 57.81 237 SER A C 1
ATOM 1822 O O . SER A 1 237 ? 8.559 18.423 -18.044 1.00 57.81 237 SER A O 1
ATOM 1824 N N . ALA A 1 238 ? 9.276 18.896 -15.966 1.00 54.53 238 ALA A N 1
ATOM 1825 C CA . ALA A 1 238 ? 8.702 20.239 -15.870 1.00 54.53 238 ALA A CA 1
ATOM 1826 C C . ALA A 1 238 ? 9.766 21.313 -15.713 1.00 54.53 238 ALA A C 1
ATOM 1828 O O . ALA A 1 238 ? 10.762 21.135 -15.013 1.00 54.53 238 ALA A O 1
ATOM 1829 N N . MET A 1 239 ? 9.435 22.507 -16.202 1.00 47.56 239 MET A N 1
ATOM 1830 C CA . MET A 1 239 ? 10.105 23.736 -15.795 1.00 47.56 239 MET A CA 1
ATOM 1831 C C . MET A 1 239 ? 9.088 24.772 -15.337 1.00 47.56 239 MET A C 1
ATOM 1833 O O . MET A 1 239 ? 8.129 25.075 -16.049 1.00 47.56 239 MET A O 1
ATOM 1837 N N . SER A 1 240 ? 9.321 25.364 -14.167 1.00 44.16 240 SER A N 1
ATOM 1838 C CA . SER A 1 240 ? 8.595 26.568 -13.772 1.00 44.16 240 SER A CA 1
ATOM 1839 C C . SER A 1 240 ? 9.206 27.790 -14.468 1.00 44.16 240 SER A C 1
ATOM 1841 O O . SER A 1 240 ? 10.368 28.132 -14.246 1.00 44.16 240 SER A O 1
ATOM 1843 N N . GLY A 1 241 ? 8.423 28.460 -15.321 1.00 41.78 241 GLY A N 1
ATOM 1844 C CA . GLY A 1 241 ? 8.706 29.829 -15.765 1.00 41.78 241 GLY A CA 1
ATOM 1845 C C . GLY A 1 241 ? 9.637 30.034 -16.969 1.00 41.78 241 GLY A C 1
ATOM 1846 O O . GLY A 1 241 ? 9.984 31.189 -17.221 1.00 41.78 241 GLY A O 1
ATOM 1847 N N . LYS A 1 242 ? 10.029 29.002 -17.739 1.00 40.78 242 LYS A N 1
ATOM 1848 C CA . LYS A 1 242 ? 10.812 29.165 -18.989 1.00 40.78 242 LYS A CA 1
ATOM 1849 C C . LYS A 1 242 ? 10.523 28.094 -20.048 1.00 40.78 242 LYS A C 1
ATOM 1851 O O . LYS A 1 242 ? 10.249 26.950 -19.717 1.00 40.78 242 LYS A O 1
ATOM 1856 N N . THR A 1 243 ? 10.652 28.466 -21.324 1.00 42.12 243 THR A N 1
ATOM 1857 C CA . THR A 1 243 ? 10.781 27.557 -22.480 1.00 42.12 243 THR A CA 1
ATOM 1858 C C . THR A 1 243 ? 12.177 26.935 -22.510 1.00 42.12 243 THR A C 1
ATOM 1860 O O . THR A 1 243 ? 13.166 27.642 -22.304 1.00 42.12 243 THR A O 1
ATOM 1863 N N . ARG A 1 244 ? 12.274 25.628 -22.780 1.00 45.19 244 ARG A N 1
ATOM 1864 C CA . ARG A 1 244 ? 13.555 24.914 -22.889 1.00 45.19 244 ARG A CA 1
ATOM 1865 C C . ARG A 1 244 ? 14.264 25.373 -24.159 1.00 45.19 244 ARG A C 1
ATOM 1867 O O . ARG A 1 244 ? 13.725 25.220 -25.248 1.00 45.19 244 ARG A O 1
ATOM 1874 N N . THR A 1 245 ? 15.469 25.918 -24.037 1.00 40.62 245 THR A N 1
ATOM 1875 C CA . THR A 1 245 ? 16.448 25.778 -25.119 1.00 40.62 245 THR A CA 1
ATOM 1876 C C . THR A 1 245 ? 16.991 24.364 -24.952 1.00 40.62 245 THR A C 1
ATOM 1878 O O . THR A 1 245 ? 17.511 24.057 -23.882 1.00 40.62 245 THR A O 1
ATOM 1881 N N . ALA A 1 246 ? 16.744 23.486 -25.923 1.00 40.56 246 ALA A N 1
ATOM 1882 C CA . ALA A 1 246 ? 17.056 22.062 -25.855 1.00 40.56 246 ALA A CA 1
ATOM 1883 C C . ALA A 1 246 ? 18.470 21.807 -25.301 1.00 40.56 246 ALA A C 1
ATOM 1885 O O . ALA A 1 246 ? 19.453 22.290 -25.864 1.00 40.56 246 ALA A O 1
ATOM 1886 N N . ASN A 1 247 ? 18.581 21.045 -24.209 1.00 37.50 247 ASN A N 1
ATOM 1887 C CA . ASN A 1 247 ? 19.845 20.372 -23.929 1.00 37.50 247 ASN A CA 1
ATOM 1888 C C . ASN A 1 247 ? 19.933 19.204 -24.913 1.00 37.50 247 ASN A C 1
ATOM 1890 O O . ASN A 1 247 ? 19.022 18.376 -24.969 1.00 37.50 247 ASN A O 1
ATOM 1894 N N . SER A 1 248 ? 21.003 19.190 -25.702 1.00 34.66 248 SER A N 1
ATOM 1895 C CA . SER A 1 248 ? 21.396 18.053 -26.532 1.00 34.66 248 SER A CA 1
ATOM 1896 C C . SER A 1 248 ? 21.710 16.864 -25.625 1.00 34.66 248 SER A C 1
ATOM 1898 O O . SER A 1 248 ? 22.329 17.033 -24.573 1.00 34.66 248 SER A O 1
ATOM 1900 N N . SER A 1 249 ? 21.283 15.671 -26.025 1.00 36.69 249 SER A N 1
ATOM 1901 C CA . SER A 1 249 ? 21.761 14.421 -25.436 1.00 36.69 249 SER A CA 1
ATOM 1902 C C . SER A 1 249 ? 23.259 14.211 -25.728 1.00 36.69 249 SER A C 1
ATOM 1904 O O . SER A 1 249 ? 23.857 14.884 -26.576 1.00 36.69 249 SER A O 1
ATOM 1906 N N . LEU A 1 250 ? 23.854 13.202 -25.086 1.00 33.78 250 LEU A N 1
ATOM 1907 C CA . LEU A 1 250 ? 25.221 12.749 -25.364 1.00 33.78 250 LEU A CA 1
ATOM 1908 C C . LEU A 1 250 ? 25.385 12.009 -26.710 1.00 33.78 250 LEU A C 1
ATOM 1910 O O . LEU A 1 250 ? 26.522 11.797 -27.129 1.00 33.78 250 LEU A O 1
ATOM 1914 N N . ASP A 1 251 ? 24.299 11.664 -27.414 1.00 33.75 251 ASP A N 1
ATOM 1915 C CA . ASP A 1 251 ? 24.345 11.074 -28.764 1.00 33.75 251 ASP A CA 1
ATOM 1916 C C . ASP A 1 251 ? 24.089 12.097 -29.890 1.00 33.75 251 ASP A C 1
ATOM 1918 O O . ASP A 1 251 ? 24.152 11.757 -31.071 1.00 33.75 251 ASP A O 1
ATOM 1922 N N . GLY A 1 252 ? 23.864 13.370 -29.540 1.00 31.22 252 GLY A N 1
ATOM 1923 C CA . GLY A 1 252 ? 23.630 14.450 -30.500 1.00 31.22 252 GLY A CA 1
ATOM 1924 C C . GLY A 1 252 ? 22.222 14.472 -31.100 1.00 31.22 252 GLY A C 1
ATOM 1925 O O . GLY A 1 252 ? 21.946 15.349 -31.919 1.00 31.22 252 GLY A O 1
ATOM 1926 N N . ASN A 1 253 ? 21.333 13.569 -30.679 1.00 36.62 253 ASN A N 1
ATOM 1927 C CA . ASN A 1 253 ? 19.914 13.623 -31.005 1.00 36.62 253 ASN A CA 1
ATOM 1928 C C . ASN A 1 253 ? 19.174 14.471 -29.956 1.00 36.62 253 ASN A C 1
ATOM 1930 O O . ASN A 1 253 ? 19.486 14.457 -28.768 1.00 36.62 253 ASN A O 1
ATOM 1934 N N . GLU A 1 254 ? 18.182 15.260 -30.360 1.00 41.38 254 GLU A N 1
ATOM 1935 C CA . GLU A 1 254 ? 17.314 15.901 -29.371 1.00 41.38 254 GLU A CA 1
ATOM 1936 C C . GLU A 1 254 ? 16.560 14.788 -28.627 1.00 41.38 254 GLU A C 1
ATOM 1938 O O . GLU A 1 254 ? 15.738 14.098 -29.226 1.00 41.38 254 GLU A O 1
ATOM 1943 N N . ILE A 1 255 ? 16.833 14.581 -27.328 1.00 43.31 255 ILE A N 1
ATOM 1944 C CA . ILE A 1 255 ? 15.869 13.859 -26.490 1.00 43.31 255 ILE A CA 1
ATOM 1945 C C . ILE A 1 255 ? 14.629 14.739 -26.497 1.00 43.31 255 ILE A C 1
ATOM 1947 O O . ILE A 1 255 ? 14.613 15.811 -25.878 1.00 43.31 255 ILE A O 1
ATOM 1951 N N . ASP A 1 256 ? 13.649 14.293 -27.280 1.00 48.69 256 ASP A N 1
ATOM 1952 C CA . ASP A 1 256 ? 12.353 14.912 -27.466 1.00 48.69 256 ASP A CA 1
ATOM 1953 C C . ASP A 1 256 ? 11.822 15.334 -26.101 1.00 48.69 256 ASP A C 1
ATOM 1955 O O . ASP A 1 256 ? 11.474 14.504 -25.260 1.00 48.69 256 ASP A O 1
ATOM 1959 N N . ASN A 1 257 ? 11.813 16.643 -25.855 1.00 44.53 257 ASN A N 1
ATOM 1960 C CA . ASN A 1 257 ? 11.235 17.179 -24.638 1.00 44.53 257 ASN A CA 1
ATOM 1961 C C . ASN A 1 257 ? 9.780 16.682 -24.586 1.00 44.53 257 ASN A C 1
ATOM 1963 O O . ASN A 1 257 ? 9.064 16.846 -25.588 1.00 44.53 257 ASN A O 1
ATOM 1967 N N . PRO A 1 258 ? 9.324 16.057 -23.488 1.00 46.78 258 PRO A N 1
ATOM 1968 C CA . PRO A 1 258 ? 7.902 15.857 -23.311 1.00 46.78 258 PRO A CA 1
ATOM 1969 C C . PRO A 1 258 ? 7.286 17.255 -23.167 1.00 46.78 258 PRO A C 1
ATOM 1971 O O . PRO A 1 258 ? 7.407 17.907 -22.131 1.00 46.78 258 PRO A O 1
ATOM 1974 N N . ASP A 1 259 ? 6.698 17.758 -24.255 1.00 44.78 259 ASP A N 1
ATOM 1975 C CA . ASP A 1 259 ? 6.021 19.054 -24.330 1.00 44.78 259 ASP A CA 1
ATOM 1976 C C . ASP A 1 259 ? 4.692 18.994 -23.569 1.00 44.78 259 ASP A C 1
ATOM 1978 O O . ASP A 1 259 ? 3.610 19.116 -24.137 1.00 44.78 259 ASP A O 1
ATOM 1982 N N . TYR A 1 260 ? 4.751 18.816 -22.254 1.00 49.34 260 TYR A N 1
ATOM 1983 C CA . TYR A 1 260 ? 3.589 18.999 -21.395 1.00 49.34 260 TYR A CA 1
ATOM 1984 C C . TYR A 1 260 ? 3.664 20.391 -20.777 1.00 49.34 260 TYR A C 1
ATOM 1986 O O . TYR A 1 260 ? 3.973 20.568 -19.594 1.00 49.34 260 TYR A O 1
ATOM 1994 N N . SER A 1 261 ? 3.384 21.410 -21.593 1.00 43.28 261 SER A N 1
ATOM 1995 C CA . SER A 1 261 ? 2.973 22.699 -21.048 1.00 43.28 261 SER A CA 1
ATOM 1996 C C . SER A 1 261 ? 1.605 22.499 -20.405 1.00 43.28 261 SER A C 1
ATOM 1998 O O . SER A 1 261 ? 0.622 22.355 -21.128 1.00 43.28 261 SER A O 1
ATOM 2000 N N . ASP A 1 262 ? 1.496 22.483 -19.079 1.00 49.41 262 ASP A N 1
ATOM 2001 C CA . ASP A 1 262 ? 0.172 22.688 -18.501 1.00 49.41 262 ASP A CA 1
ATOM 2002 C C . ASP A 1 262 ? 0.202 23.370 -17.137 1.00 49.41 262 ASP A C 1
ATOM 2004 O O . ASP A 1 262 ? 0.993 23.051 -16.250 1.00 49.41 262 ASP A O 1
ATOM 2008 N N . SER A 1 263 ? -0.707 24.328 -17.018 1.00 48.59 263 SER A N 1
ATOM 2009 C CA . SER A 1 263 ? -1.036 25.130 -15.851 1.00 48.59 263 SER A CA 1
ATOM 2010 C C . SER A 1 263 ? -2.057 24.452 -14.926 1.00 48.59 263 SER A C 1
ATOM 2012 O O . SER A 1 263 ? -2.420 25.050 -13.920 1.00 48.59 263 SER A O 1
ATOM 2014 N N . ASN A 1 264 ? -2.542 23.240 -15.249 1.00 50.81 264 ASN A N 1
ATOM 2015 C CA . ASN A 1 264 ? -3.749 22.664 -14.631 1.00 50.81 264 ASN A CA 1
ATOM 2016 C C . ASN A 1 264 ? -3.616 21.251 -14.025 1.00 50.81 264 ASN A C 1
ATOM 2018 O O . ASN A 1 264 ? -4.633 20.576 -13.866 1.00 50.81 264 ASN A O 1
ATOM 2022 N N . ASN A 1 265 ? -2.415 20.773 -13.667 1.00 67.06 265 ASN A N 1
ATOM 2023 C CA . ASN A 1 265 ? -2.250 19.459 -13.007 1.00 67.06 265 ASN A CA 1
ATOM 2024 C C . ASN A 1 265 ? -2.903 18.286 -13.783 1.00 67.06 265 ASN A C 1
ATOM 2026 O O . ASN A 1 265 ? -3.452 17.359 -13.194 1.00 67.06 265 ASN A O 1
ATOM 2030 N N . SER A 1 266 ? -2.883 18.348 -15.114 1.00 66.75 266 SER A N 1
ATOM 2031 C CA . SER A 1 266 ? -3.621 17.469 -16.037 1.00 66.75 266 SER A CA 1
ATOM 2032 C C . SER A 1 266 ? -2.890 16.176 -16.420 1.00 66.75 266 SER A C 1
ATOM 2034 O O . SER A 1 266 ? -3.458 15.347 -17.117 1.00 66.75 266 SER A O 1
ATOM 2036 N N . ARG A 1 267 ? -1.662 15.971 -15.934 1.00 74.38 267 ARG A N 1
ATOM 2037 C CA . ARG A 1 267 ? -0.808 14.799 -16.209 1.00 74.38 267 ARG A CA 1
ATOM 2038 C C . ARG A 1 267 ? -0.652 13.870 -15.003 1.00 74.38 267 ARG A C 1
ATOM 2040 O O . ARG A 1 267 ? -0.756 14.325 -13.871 1.00 74.38 267 ARG A O 1
ATOM 2047 N N . LEU A 1 268 ? -0.316 12.602 -15.217 1.00 81.88 268 LEU A N 1
ATOM 2048 C CA . LEU A 1 268 ? 0.019 11.678 -14.124 1.00 81.88 268 LEU A CA 1
ATOM 2049 C C . LEU A 1 268 ? 1.422 11.960 -13.555 1.00 81.88 268 LEU A C 1
ATOM 2051 O O . LEU A 1 268 ? 2.354 12.258 -14.306 1.00 81.88 268 LEU A O 1
ATOM 2055 N N . GLY A 1 269 ? 1.584 11.857 -12.233 1.00 81.44 269 GLY A N 1
ATOM 2056 C CA . GLY A 1 269 ? 2.907 11.886 -11.599 1.00 81.44 269 GLY A CA 1
ATOM 2057 C C . GLY A 1 269 ? 3.687 10.614 -11.921 1.00 81.44 269 GLY A C 1
ATOM 2058 O O . GLY A 1 269 ? 3.180 9.522 -11.714 1.00 81.44 269 GLY A O 1
ATOM 2059 N N . CYS A 1 270 ? 4.906 10.727 -12.448 1.00 85.19 270 CYS A N 1
ATOM 2060 C CA . CYS A 1 270 ? 5.684 9.577 -12.934 1.00 85.19 270 CYS A CA 1
ATOM 2061 C C . CYS A 1 270 ? 6.575 8.967 -11.840 1.00 85.19 270 CYS A C 1
ATOM 2063 O O . CYS A 1 270 ? 7.790 8.886 -12.011 1.00 85.19 270 CYS A O 1
ATOM 2065 N N . ILE A 1 271 ? 5.958 8.583 -10.719 1.00 89.44 271 ILE A N 1
ATOM 2066 C CA . ILE A 1 271 ? 6.558 7.858 -9.586 1.00 89.44 271 ILE A CA 1
ATOM 2067 C C . ILE A 1 271 ? 5.532 6.868 -9.000 1.00 89.44 271 ILE A C 1
ATOM 2069 O O . ILE A 1 271 ? 4.429 6.739 -9.531 1.00 89.44 271 ILE A O 1
ATOM 2073 N N . ASP A 1 272 ? 5.905 6.180 -7.922 1.00 95.44 272 ASP A N 1
ATOM 2074 C CA . ASP A 1 272 ? 5.077 5.228 -7.168 1.00 95.44 272 ASP A CA 1
ATOM 2075 C C . ASP A 1 272 ? 4.489 4.075 -8.010 1.00 95.44 272 ASP A C 1
ATOM 2077 O O . ASP A 1 272 ? 3.278 3.847 -7.986 1.00 95.44 272 ASP A O 1
ATOM 2081 N N . PRO A 1 273 ? 5.315 3.348 -8.792 1.00 97.31 273 PRO A N 1
ATOM 2082 C CA . PRO A 1 273 ? 4.857 2.180 -9.533 1.00 97.31 273 PRO A CA 1
ATOM 2083 C C . PRO A 1 273 ? 4.451 1.040 -8.600 1.00 97.31 273 PRO A C 1
ATOM 2085 O O . PRO A 1 273 ? 5.155 0.742 -7.640 1.00 97.31 273 PRO A O 1
ATOM 2088 N N . GLU A 1 274 ? 3.390 0.317 -8.950 1.00 97.69 274 GLU A N 1
ATOM 2089 C CA . GLU A 1 274 ? 2.946 -0.849 -8.194 1.00 97.69 274 GLU A CA 1
ATOM 2090 C C . GLU A 1 274 ? 2.240 -1.882 -9.084 1.00 97.69 274 GLU A C 1
ATOM 2092 O O . GLU A 1 274 ? 1.464 -1.532 -9.972 1.00 97.69 274 GLU A O 1
ATOM 2097 N N . PHE A 1 275 ? 2.505 -3.171 -8.856 1.00 98.19 275 PHE A N 1
ATOM 2098 C CA . PHE A 1 275 ? 1.867 -4.256 -9.600 1.00 98.19 275 PHE A CA 1
ATOM 2099 C C . PHE A 1 275 ? 0.497 -4.607 -9.024 1.00 98.19 275 PHE A C 1
ATOM 2101 O O . PHE A 1 275 ? 0.278 -4.582 -7.812 1.00 98.19 275 PHE A O 1
ATOM 2108 N N . VAL A 1 276 ? -0.414 -5.029 -9.900 1.00 98.44 276 VAL A N 1
ATOM 2109 C CA . VAL A 1 276 ? -1.713 -5.565 -9.487 1.00 98.44 276 VAL A CA 1
ATOM 2110 C C . VAL A 1 276 ? -1.616 -7.072 -9.268 1.00 98.44 276 VAL A C 1
ATOM 2112 O O . VAL A 1 276 ? -1.138 -7.815 -10.127 1.00 98.44 276 VAL A O 1
ATOM 2115 N N . PHE A 1 277 ? -2.121 -7.543 -8.132 1.00 98.25 277 PHE A N 1
ATOM 2116 C CA . PHE A 1 277 ? -2.117 -8.957 -7.759 1.00 98.25 277 PHE A CA 1
ATOM 2117 C C . PHE A 1 277 ? -3.450 -9.379 -7.131 1.00 98.25 277 PHE A C 1
ATOM 2119 O O . PHE A 1 277 ? -4.236 -8.533 -6.710 1.00 98.25 277 PHE A O 1
ATOM 2126 N N . ASP A 1 278 ? -3.724 -10.680 -7.087 1.00 98.56 278 ASP A N 1
ATOM 2127 C CA . ASP A 1 278 ? -4.846 -11.240 -6.334 1.00 98.56 278 ASP A CA 1
ATOM 2128 C C . ASP A 1 278 ? -4.414 -11.491 -4.885 1.00 98.56 278 ASP A C 1
ATOM 2130 O O . ASP A 1 278 ? -3.571 -12.348 -4.613 1.00 98.56 278 ASP A O 1
ATOM 2134 N N . ILE A 1 279 ? -4.998 -10.756 -3.942 1.00 98.44 279 ILE A N 1
ATOM 2135 C CA . ILE A 1 279 ? -4.689 -10.830 -2.514 1.00 98.44 279 ILE A CA 1
ATOM 2136 C C . ILE A 1 279 ? -5.009 -12.198 -1.907 1.00 98.44 279 ILE A C 1
ATOM 2138 O O . ILE A 1 279 ? -4.367 -12.600 -0.936 1.00 98.44 279 ILE A O 1
ATOM 2142 N N . SER A 1 280 ? -5.961 -12.940 -2.478 1.00 97.81 280 SER A N 1
ATOM 2143 C CA . SER A 1 280 ? -6.365 -14.256 -1.974 1.00 97.81 280 SER A CA 1
ATOM 2144 C C . SER A 1 280 ? -5.302 -15.316 -2.271 1.00 97.81 280 SER A C 1
ATOM 2146 O O . SER A 1 280 ? -5.075 -16.225 -1.467 1.00 97.81 280 SER A O 1
ATOM 2148 N N . THR A 1 281 ? -4.600 -15.176 -3.402 1.00 96.88 281 THR A N 1
ATOM 2149 C CA . THR A 1 281 ? -3.601 -16.149 -3.880 1.00 96.88 281 THR A CA 1
ATOM 2150 C C . THR A 1 281 ? -2.155 -15.660 -3.795 1.00 96.88 281 THR A C 1
ATOM 2152 O O . THR A 1 281 ? -1.242 -16.484 -3.818 1.00 96.88 281 THR A O 1
ATOM 2155 N N . GLY A 1 282 ? -1.934 -14.347 -3.703 1.00 96.38 282 GLY A N 1
ATOM 2156 C CA . GLY A 1 282 ? -0.624 -13.697 -3.770 1.00 96.38 282 GLY A CA 1
ATOM 2157 C C . GLY A 1 282 ? -0.012 -13.631 -5.172 1.00 96.38 282 GLY A C 1
ATOM 2158 O O . GLY A 1 282 ? 1.141 -13.232 -5.308 1.00 96.38 282 GLY A O 1
ATOM 2159 N N . LYS A 1 283 ? -0.743 -14.035 -6.217 1.00 96.62 283 LYS A N 1
ATOM 2160 C CA . LYS A 1 283 ? -0.236 -14.066 -7.596 1.00 96.62 283 LYS A CA 1
ATOM 2161 C C . LYS A 1 283 ? -0.524 -12.762 -8.328 1.00 96.62 283 LYS A C 1
ATOM 2163 O O . LYS A 1 283 ? -1.590 -12.182 -8.145 1.00 96.62 283 LYS A O 1
ATOM 2168 N N . LEU A 1 284 ? 0.399 -12.344 -9.193 1.00 97.56 284 LEU A N 1
ATOM 2169 C CA . LEU A 1 284 ? 0.174 -11.227 -10.113 1.00 97.56 284 LEU A CA 1
ATOM 2170 C C . LEU A 1 284 ? -1.047 -11.494 -11.000 1.00 97.56 284 LEU A C 1
ATOM 2172 O O . LEU A 1 284 ? -1.304 -12.633 -11.392 1.00 97.56 284 LEU A O 1
ATOM 2176 N N . MET A 1 285 ? -1.795 -10.436 -11.301 1.00 97.69 285 MET A N 1
ATOM 2177 C CA . MET A 1 285 ? -2.935 -10.513 -12.208 1.00 97.69 285 MET A CA 1
ATOM 2178 C C . MET A 1 285 ? -2.454 -10.455 -13.658 1.00 97.69 285 MET A C 1
ATOM 2180 O O . MET A 1 285 ? -1.770 -9.507 -14.047 1.00 97.69 285 MET A O 1
ATOM 2184 N N . GLU A 1 286 ? -2.854 -11.443 -14.453 1.00 97.44 286 GLU A N 1
ATOM 2185 C CA . GLU A 1 286 ? -2.560 -11.531 -15.885 1.00 97.44 286 GLU A CA 1
ATOM 2186 C C . GLU A 1 286 ? -3.753 -11.051 -16.722 1.00 97.44 286 GLU A C 1
ATOM 2188 O O . GLU A 1 286 ? -4.902 -11.416 -16.465 1.00 97.44 286 GLU A O 1
ATOM 2193 N N . TYR A 1 287 ? -3.468 -10.262 -17.756 1.00 97.12 287 TYR A N 1
ATOM 2194 C CA . TYR A 1 287 ? -4.441 -9.716 -18.700 1.00 97.12 287 TYR A CA 1
ATOM 2195 C C . TYR A 1 287 ? -3.995 -9.998 -20.128 1.00 97.12 287 TYR A C 1
ATOM 2197 O O . TYR A 1 287 ? -2.816 -9.886 -20.448 1.00 97.12 287 TYR A O 1
ATOM 2205 N N . THR A 1 288 ? -4.931 -10.339 -21.010 1.00 96.81 288 THR A N 1
ATOM 2206 C CA . THR A 1 288 ? -4.635 -10.465 -22.441 1.00 96.81 288 THR A CA 1
ATOM 2207 C C . THR A 1 288 ? -4.841 -9.121 -23.128 1.00 96.81 288 THR A C 1
ATOM 2209 O O . THR A 1 288 ? -5.980 -8.670 -23.256 1.00 96.81 288 THR A O 1
ATOM 2212 N N . ILE A 1 289 ? -3.756 -8.503 -23.594 1.00 95.75 289 ILE A N 1
ATOM 2213 C CA . ILE A 1 289 ? -3.781 -7.257 -24.369 1.00 95.75 289 ILE A CA 1
ATOM 2214 C C . ILE A 1 289 ? -3.287 -7.580 -25.780 1.00 95.75 289 ILE A C 1
ATOM 2216 O O . ILE A 1 289 ? -2.147 -8.002 -25.974 1.00 95.75 289 ILE A O 1
ATOM 2220 N N . GLY A 1 290 ? -4.165 -7.451 -26.777 1.00 94.50 290 GLY A N 1
ATOM 2221 C CA . GLY A 1 290 ? -3.875 -7.952 -28.123 1.00 94.50 290 GLY A CA 1
ATOM 2222 C C . GLY A 1 290 ? -3.646 -9.466 -28.113 1.00 94.50 290 GLY A C 1
ATOM 2223 O O . GLY A 1 290 ? -4.554 -10.228 -27.779 1.00 94.50 290 GLY A O 1
ATOM 2224 N N . SER A 1 291 ? -2.438 -9.903 -28.478 1.00 93.06 291 SER A N 1
ATOM 2225 C CA . SER A 1 291 ? -2.005 -11.308 -28.396 1.00 93.06 291 SER A CA 1
ATOM 2226 C C . SER A 1 291 ? -1.110 -11.631 -27.196 1.00 93.06 291 SER A C 1
ATOM 2228 O O . SER A 1 291 ? -0.749 -12.796 -27.032 1.00 93.06 291 SER A O 1
ATOM 2230 N N . ASN A 1 292 ? -0.736 -10.636 -26.389 1.00 94.69 292 ASN A N 1
ATOM 2231 C CA . ASN A 1 292 ? 0.251 -10.786 -25.322 1.00 94.69 292 ASN A CA 1
ATOM 2232 C C . ASN A 1 292 ? -0.416 -10.944 -23.954 1.00 94.69 292 ASN A C 1
ATOM 2234 O O . ASN A 1 292 ? -1.519 -10.445 -23.713 1.00 94.69 292 ASN A O 1
ATOM 2238 N N . ILE A 1 293 ? 0.258 -11.675 -23.067 1.00 97.56 293 ILE A N 1
ATOM 2239 C CA . ILE A 1 293 ? -0.107 -11.763 -21.655 1.00 97.56 293 ILE A CA 1
ATOM 2240 C C . ILE A 1 293 ? 0.674 -10.682 -20.923 1.00 97.56 293 ILE A C 1
ATOM 2242 O O . ILE A 1 293 ? 1.896 -10.625 -21.009 1.00 97.56 293 ILE A O 1
ATOM 2246 N N . CYS A 1 294 ? -0.040 -9.829 -20.208 1.00 98.25 294 CYS A N 1
ATOM 2247 C CA . CYS A 1 294 ? 0.504 -8.653 -19.558 1.00 98.25 294 CYS A CA 1
ATOM 2248 C C . CYS A 1 294 ? 0.176 -8.662 -18.068 1.00 98.25 294 CYS A C 1
ATOM 2250 O O . CYS A 1 294 ? -0.878 -9.151 -17.657 1.00 98.25 294 CYS A O 1
ATOM 2252 N N . TYR A 1 295 ? 1.035 -8.043 -17.268 1.00 98.38 295 TYR A N 1
ATOM 2253 C CA . TYR A 1 295 ? 0.683 -7.628 -15.918 1.00 98.38 295 TYR A CA 1
ATOM 2254 C C . TYR A 1 295 ? 0.122 -6.212 -15.943 1.00 98.38 295 TYR A C 1
ATOM 2256 O O . TYR A 1 295 ? 0.599 -5.351 -16.684 1.00 98.38 295 TYR A O 1
ATOM 2264 N N . ALA A 1 296 ? -0.881 -5.962 -15.106 1.00 97.88 296 ALA A N 1
ATOM 2265 C CA . ALA A 1 296 ? -1.327 -4.605 -14.835 1.00 97.88 296 ALA A CA 1
ATOM 2266 C C . ALA A 1 296 ? -0.418 -3.943 -13.793 1.00 97.88 296 ALA A C 1
ATOM 2268 O O . ALA A 1 296 ? -0.008 -4.572 -12.810 1.00 97.88 296 ALA A O 1
ATOM 2269 N N . MET A 1 297 ? -0.157 -2.656 -13.990 1.00 97.50 297 MET A N 1
ATOM 2270 C CA . MET A 1 297 ? 0.543 -1.804 -13.040 1.00 97.50 297 MET A CA 1
ATOM 2271 C C . MET A 1 297 ? -0.215 -0.497 -12.857 1.00 97.50 297 MET A C 1
ATOM 2273 O O . MET A 1 297 ? -0.818 0.018 -13.798 1.00 97.50 297 MET A O 1
ATOM 2277 N N . ILE A 1 298 ? -0.149 0.055 -11.655 1.00 97.69 298 ILE A N 1
ATOM 2278 C CA . ILE A 1 298 ? -0.559 1.427 -11.388 1.00 97.69 298 ILE A CA 1
ATOM 2279 C C . ILE A 1 298 ? 0.662 2.285 -11.095 1.00 97.69 298 ILE A C 1
ATOM 2281 O O . ILE A 1 298 ? 1.700 1.779 -10.677 1.00 97.69 298 ILE A O 1
ATOM 2285 N N . TYR A 1 299 ? 0.537 3.582 -11.328 1.00 97.06 299 TYR A N 1
ATOM 2286 C CA . TYR A 1 299 ? 1.507 4.572 -10.882 1.00 97.06 299 TYR A CA 1
ATOM 2287 C C . TYR A 1 299 ? 0.826 5.936 -10.766 1.00 97.06 299 TYR A C 1
ATOM 2289 O O . TYR A 1 299 ? -0.272 6.130 -11.296 1.00 97.06 299 TYR A O 1
ATOM 2297 N N . GLY A 1 300 ? 1.445 6.892 -10.084 1.00 93.00 300 GLY A N 1
ATOM 2298 C CA . GLY A 1 300 ? 0.845 8.211 -9.923 1.00 93.00 300 GLY A CA 1
ATOM 2299 C C . GLY A 1 300 ? 1.142 8.838 -8.577 1.00 93.00 300 GLY A C 1
ATOM 2300 O O . GLY A 1 300 ? 1.037 8.190 -7.542 1.00 93.00 300 GLY A O 1
ATOM 2301 N N . SER A 1 301 ? 1.439 10.132 -8.602 1.00 91.62 301 SER A N 1
ATOM 2302 C CA . SER A 1 301 ? 1.562 10.957 -7.405 1.00 91.62 301 SER A CA 1
ATOM 2303 C C . SER A 1 301 ? 1.040 12.357 -7.721 1.00 91.62 301 SER A C 1
ATOM 2305 O O . SER A 1 301 ? 1.532 13.041 -8.627 1.00 91.62 301 SER A O 1
ATOM 2307 N N . TRP A 1 302 ? -0.008 12.754 -6.996 1.00 89.81 302 TRP A N 1
ATOM 2308 C CA . TRP A 1 302 ? -0.693 14.042 -7.108 1.00 89.81 302 TRP A CA 1
ATOM 2309 C C . TRP A 1 302 ? -1.154 14.310 -8.545 1.00 89.81 302 TRP A C 1
ATOM 2311 O O . TRP A 1 302 ? -1.561 13.396 -9.259 1.00 89.81 302 TRP A O 1
ATOM 2321 N N . LEU A 1 303 ? -1.094 15.571 -8.986 1.00 86.12 303 LEU A N 1
ATOM 2322 C CA . LEU A 1 303 ? -1.379 15.991 -10.354 1.00 86.12 303 LEU A CA 1
ATOM 2323 C C . LEU A 1 303 ? -2.729 15.425 -10.844 1.00 86.12 303 LEU A C 1
ATOM 2325 O O . LEU A 1 303 ? -3.775 15.709 -10.256 1.00 86.12 303 LEU A O 1
ATOM 2329 N N . TYR A 1 304 ? -2.728 14.623 -11.904 1.00 85.00 304 TYR A N 1
ATOM 2330 C CA . TYR A 1 304 ? -3.936 14.024 -12.455 1.00 85.00 304 TYR A CA 1
ATOM 2331 C C . TYR A 1 304 ? -4.376 12.754 -11.723 1.00 85.00 304 TYR A C 1
ATOM 2333 O O . TYR A 1 304 ? -5.457 12.259 -12.011 1.00 85.00 304 TYR A O 1
ATOM 2341 N N . GLY A 1 305 ? -3.613 12.280 -10.739 1.00 91.31 305 GLY A N 1
ATOM 2342 C CA . GLY A 1 305 ? -3.951 11.169 -9.858 1.00 91.31 305 GLY A CA 1
ATOM 2343 C C . GLY A 1 305 ? -3.223 9.874 -10.213 1.00 91.31 305 GLY A C 1
ATOM 2344 O O . GLY A 1 305 ? -2.049 9.898 -10.578 1.00 91.31 305 GLY A O 1
ATOM 2345 N N . ILE A 1 306 ? -3.931 8.750 -10.082 1.00 96.12 306 ILE A N 1
ATOM 2346 C CA . ILE A 1 306 ? -3.398 7.393 -10.259 1.00 96.12 306 ILE A CA 1
ATOM 2347 C C . ILE A 1 306 ? -3.807 6.854 -11.630 1.00 96.12 306 ILE A C 1
ATOM 2349 O O . ILE A 1 306 ? -4.996 6.855 -11.969 1.00 96.12 306 ILE A O 1
ATOM 2353 N N . GLY A 1 307 ? -2.830 6.400 -12.410 1.00 94.44 307 GLY A N 1
ATOM 2354 C CA . GLY A 1 307 ? -3.002 5.793 -13.724 1.00 94.44 307 GLY A CA 1
ATOM 2355 C C . GLY A 1 307 ? -2.795 4.284 -13.702 1.00 94.44 307 GLY A C 1
ATOM 2356 O O . GLY A 1 307 ? -1.989 3.779 -12.929 1.00 94.44 307 GLY A O 1
ATOM 2357 N N . LEU A 1 308 ? -3.516 3.584 -14.572 1.00 96.56 308 LEU A N 1
ATOM 2358 C CA . LEU A 1 308 ? -3.407 2.154 -14.845 1.00 96.56 308 LEU A CA 1
ATOM 2359 C C . LEU A 1 308 ? -2.761 1.933 -16.217 1.00 96.56 308 LEU A C 1
ATOM 2361 O O . LEU A 1 308 ? -3.204 2.511 -17.210 1.00 96.56 308 LEU A O 1
ATOM 2365 N N . ILE A 1 309 ? -1.759 1.062 -16.270 1.00 96.25 309 ILE A N 1
ATOM 2366 C CA . ILE A 1 309 ? -1.016 0.668 -17.473 1.00 96.25 309 ILE A CA 1
ATOM 2367 C C . ILE A 1 309 ? -0.783 -0.848 -17.488 1.00 96.25 309 ILE A C 1
ATOM 2369 O O . ILE A 1 309 ? -1.067 -1.547 -16.512 1.00 96.25 309 ILE A O 1
ATOM 2373 N N . TYR A 1 310 ? -0.231 -1.347 -18.593 1.00 97.06 310 TYR A N 1
ATOM 2374 C CA . TYR A 1 310 ? 0.130 -2.751 -18.761 1.00 97.06 310 TYR A CA 1
ATOM 2375 C C . TYR A 1 310 ? 1.590 -2.896 -19.194 1.00 97.06 310 TYR A C 1
ATOM 2377 O O . TYR A 1 310 ? 2.109 -2.085 -19.966 1.00 97.06 310 TYR A O 1
ATOM 2385 N N . VAL A 1 311 ? 2.229 -3.956 -18.707 1.00 97.94 311 VAL A N 1
ATOM 2386 C CA . VAL A 1 311 ? 3.570 -4.388 -19.117 1.00 97.94 311 VAL A CA 1
ATOM 2387 C C . VAL A 1 311 ? 3.538 -5.854 -19.531 1.00 97.94 311 VAL A C 1
ATOM 2389 O O . VAL A 1 311 ? 2.756 -6.624 -18.978 1.00 97.94 311 VAL A O 1
ATOM 2392 N N . ASP A 1 312 ? 4.369 -6.261 -20.486 1.00 97.81 312 ASP A N 1
ATOM 2393 C CA . ASP A 1 312 ? 4.454 -7.666 -20.903 1.00 97.81 312 ASP A CA 1
ATOM 2394 C C . ASP A 1 312 ? 4.868 -8.574 -19.730 1.00 97.81 312 ASP A C 1
ATOM 2396 O O . ASP A 1 312 ? 5.727 -8.216 -18.927 1.00 97.81 312 ASP A O 1
ATOM 2400 N N . ALA A 1 313 ? 4.263 -9.755 -19.599 1.00 97.38 313 ALA A N 1
ATOM 2401 C CA . ALA A 1 313 ? 4.488 -10.625 -18.443 1.00 97.38 313 ALA A CA 1
ATOM 2402 C C . ALA A 1 313 ? 5.881 -11.288 -18.417 1.00 97.38 313 ALA A C 1
ATOM 2404 O O . ALA A 1 313 ? 6.310 -11.777 -17.370 1.00 97.38 313 ALA A O 1
ATOM 2405 N N . ILE A 1 314 ? 6.605 -11.316 -19.541 1.00 96.56 314 ILE A N 1
ATOM 2406 C CA . ILE A 1 314 ? 7.939 -11.917 -19.665 1.00 96.56 314 ILE A CA 1
ATOM 2407 C C . ILE A 1 314 ? 9.018 -10.834 -19.625 1.00 96.56 314 ILE A C 1
ATOM 2409 O O . ILE A 1 314 ? 9.949 -10.912 -18.816 1.00 96.56 314 ILE A O 1
ATOM 2413 N N . SER A 1 315 ? 8.912 -9.840 -20.506 1.00 96.88 315 SER A N 1
ATOM 2414 C CA . SER A 1 315 ? 9.896 -8.774 -20.679 1.00 96.88 315 SER A CA 1
ATOM 2415 C C . SER A 1 315 ? 9.667 -7.591 -19.746 1.00 96.88 315 SER A C 1
ATOM 2417 O O . SER A 1 315 ? 10.575 -6.791 -19.563 1.00 96.88 315 SER A O 1
ATOM 2419 N N . LEU A 1 316 ? 8.476 -7.447 -19.157 1.00 97.69 316 LEU A N 1
ATOM 2420 C CA . LEU A 1 316 ? 8.062 -6.262 -18.399 1.00 97.69 316 LEU A CA 1
ATOM 2421 C C . LEU A 1 316 ? 8.159 -4.955 -19.208 1.00 97.69 316 LEU A C 1
ATOM 2423 O O . LEU A 1 316 ? 8.035 -3.867 -18.657 1.00 97.69 316 LEU A O 1
ATOM 2427 N N . LYS A 1 317 ? 8.343 -4.993 -20.529 1.00 96.81 317 LYS A N 1
ATOM 2428 C CA . LYS A 1 317 ? 8.313 -3.757 -21.315 1.00 96.81 317 LYS A CA 1
ATOM 2429 C C . LYS A 1 317 ? 6.914 -3.140 -21.297 1.00 96.81 317 LYS A C 1
ATOM 2431 O O . LYS A 1 317 ? 5.934 -3.886 -21.214 1.00 96.81 317 LYS A O 1
ATOM 2436 N N . PRO A 1 318 ? 6.799 -1.802 -21.394 1.00 95.44 318 PRO A N 1
ATOM 2437 C CA . PRO A 1 318 ? 5.510 -1.169 -21.635 1.00 95.44 318 PRO A CA 1
ATOM 2438 C C . PRO A 1 318 ? 4.838 -1.775 -22.866 1.00 95.44 318 PRO A C 1
ATOM 2440 O O . PRO A 1 318 ? 5.498 -2.068 -23.863 1.00 95.44 318 PRO A O 1
ATOM 2443 N N . VAL A 1 319 ? 3.522 -1.939 -22.793 1.00 94.62 319 VAL A N 1
ATOM 2444 C CA . VAL A 1 319 ? 2.708 -2.476 -23.884 1.00 94.62 319 VAL A CA 1
ATOM 2445 C C . VAL A 1 319 ? 1.746 -1.404 -24.383 1.00 94.62 319 VAL A C 1
ATOM 2447 O O . VAL A 1 319 ? 1.146 -0.676 -23.590 1.00 94.62 319 VAL A O 1
ATOM 2450 N N . ALA A 1 320 ? 1.574 -1.314 -25.702 1.00 92.88 320 ALA A N 1
ATOM 2451 C CA . ALA A 1 320 ? 0.586 -0.428 -26.304 1.00 92.88 320 ALA A CA 1
ATOM 2452 C C . ALA A 1 320 ? -0.838 -0.863 -25.915 1.00 92.88 320 ALA A C 1
ATOM 2454 O O . ALA A 1 320 ? -1.257 -1.987 -26.199 1.00 92.88 320 ALA A O 1
ATOM 2455 N N . ASN A 1 321 ? -1.610 0.033 -25.299 1.00 88.38 321 ASN A N 1
ATOM 2456 C CA . ASN A 1 321 ? -3.012 -0.208 -24.932 1.00 88.38 321 ASN A CA 1
ATOM 2457 C C . ASN A 1 321 ? -4.012 0.216 -26.031 1.00 88.38 321 ASN A C 1
ATOM 2459 O O . ASN A 1 321 ? -5.221 0.101 -25.842 1.00 88.38 321 ASN A O 1
ATOM 2463 N N . GLU A 1 322 ? -3.518 0.641 -27.194 1.00 91.19 322 GLU A N 1
ATOM 2464 C CA . GLU A 1 322 ? -4.273 0.890 -28.426 1.00 91.19 322 GLU A CA 1
ATOM 2465 C C . GLU A 1 322 ? -3.331 0.852 -29.645 1.00 91.19 322 GLU A C 1
ATOM 2467 O O . GLU A 1 322 ? -2.109 0.866 -29.501 1.00 91.19 322 GLU A O 1
ATOM 2472 N N . ALA A 1 323 ? -3.890 0.791 -30.856 1.00 92.69 323 ALA A N 1
ATOM 2473 C CA . ALA A 1 323 ? -3.110 0.770 -32.093 1.00 92.69 323 ALA A CA 1
ATOM 2474 C C . ALA A 1 323 ? -2.838 2.188 -32.623 1.00 92.69 323 ALA A C 1
ATOM 2476 O O . ALA A 1 323 ? -3.740 3.026 -32.650 1.00 92.69 323 ALA A O 1
ATOM 2477 N N . PHE A 1 324 ? -1.625 2.432 -33.123 1.00 92.69 324 PHE A N 1
ATOM 2478 C CA . PHE A 1 324 ? -1.226 3.704 -33.729 1.00 92.69 324 PHE A CA 1
ATOM 2479 C C . PHE A 1 324 ? -0.136 3.508 -34.791 1.00 92.69 324 PHE A C 1
ATOM 2481 O O . PHE A 1 324 ? 0.411 2.423 -34.970 1.00 92.69 324 PHE A O 1
ATOM 2488 N N . SER A 1 325 ? 0.188 4.565 -35.531 1.00 91.94 325 SER A N 1
ATOM 2489 C CA . SER A 1 325 ? 1.277 4.550 -36.509 1.00 91.94 325 SER A CA 1
ATOM 2490 C C . SER A 1 325 ? 2.036 5.863 -36.476 1.00 91.94 325 SER A C 1
ATOM 2492 O O . SER A 1 325 ? 1.416 6.916 -36.329 1.00 91.94 325 SER A O 1
ATOM 2494 N N . TYR A 1 326 ? 3.345 5.811 -36.684 1.00 88.81 326 TYR A N 1
ATOM 2495 C CA . TYR A 1 326 ? 4.202 6.991 -36.743 1.00 88.81 326 TYR A CA 1
ATOM 2496 C C . TYR A 1 326 ? 5.282 6.825 -37.817 1.00 88.81 326 TYR A C 1
ATOM 2498 O O . TYR A 1 326 ? 5.468 5.737 -38.367 1.00 88.81 326 TYR A O 1
ATOM 2506 N N . THR A 1 327 ? 5.975 7.915 -38.141 1.00 87.31 327 THR A N 1
ATOM 2507 C CA . THR A 1 327 ? 7.146 7.891 -39.024 1.00 87.31 327 THR A CA 1
ATOM 2508 C C . THR A 1 327 ? 8.404 7.940 -38.168 1.00 87.31 327 THR A C 1
ATOM 2510 O O . THR A 1 327 ? 8.544 8.853 -37.355 1.00 87.31 327 THR A O 1
ATOM 2513 N N . ASP A 1 328 ? 9.297 6.963 -38.320 1.00 83.19 328 ASP A N 1
ATOM 2514 C CA . ASP A 1 328 ? 10.558 6.926 -37.577 1.00 83.19 328 ASP A CA 1
ATOM 2515 C C . ASP A 1 328 ? 11.603 7.916 -38.132 1.00 83.19 328 ASP A C 1
ATOM 2517 O O . ASP A 1 328 ? 11.401 8.584 -39.150 1.00 83.19 328 ASP A O 1
ATOM 2521 N N . SER A 1 329 ? 12.755 8.008 -37.465 1.00 78.88 329 SER A N 1
ATOM 2522 C CA . SER A 1 329 ? 13.862 8.887 -37.871 1.00 78.88 329 SER A CA 1
ATOM 2523 C C . SER A 1 329 ? 14.497 8.521 -39.219 1.00 78.88 329 SER A C 1
ATOM 2525 O O . SER A 1 329 ? 15.244 9.320 -39.779 1.00 78.88 329 SER A O 1
ATOM 2527 N N . SER A 1 330 ? 14.208 7.330 -39.747 1.00 87.44 330 SER A N 1
ATOM 2528 C CA . SER A 1 330 ? 14.645 6.855 -41.062 1.00 87.44 330 SER A CA 1
ATOM 2529 C C . SER A 1 330 ? 13.572 7.050 -42.141 1.00 87.44 330 SER A C 1
ATOM 2531 O O . SER A 1 330 ? 13.695 6.487 -43.227 1.00 87.44 330 SER A O 1
ATOM 2533 N N . GLU A 1 331 ? 12.535 7.844 -41.850 1.00 86.88 331 GLU A N 1
ATOM 2534 C CA . GLU A 1 331 ? 11.382 8.119 -42.717 1.00 86.88 331 GLU A CA 1
ATOM 2535 C C . GLU A 1 331 ? 10.527 6.881 -43.052 1.00 86.88 331 GLU A C 1
ATOM 2537 O O . GLU A 1 331 ? 9.741 6.895 -44.003 1.00 86.88 331 GLU A O 1
ATOM 2542 N N . ASN A 1 332 ? 10.623 5.811 -42.258 1.00 90.75 332 ASN A N 1
ATOM 2543 C CA . ASN A 1 332 ? 9.786 4.629 -42.437 1.00 90.75 332 ASN A CA 1
ATOM 2544 C C . ASN A 1 332 ? 8.474 4.769 -41.667 1.00 90.75 332 ASN A C 1
ATOM 2546 O O . ASN A 1 332 ? 8.447 5.231 -40.527 1.00 90.75 332 ASN A O 1
ATOM 2550 N N . SER A 1 333 ? 7.378 4.304 -42.267 1.00 92.50 333 SER A N 1
ATOM 2551 C CA . SER A 1 333 ? 6.110 4.152 -41.554 1.00 92.50 333 SER A CA 1
ATOM 2552 C C . SER A 1 333 ? 6.170 2.916 -40.659 1.00 92.50 333 SER A C 1
ATOM 2554 O O . SER A 1 333 ? 6.327 1.795 -41.147 1.00 92.50 333 SER A O 1
ATOM 2556 N N . VAL A 1 334 ? 6.023 3.130 -39.355 1.00 93.25 334 VAL A N 1
ATOM 2557 C CA . VAL A 1 334 ? 5.937 2.087 -38.332 1.00 93.25 334 VAL A CA 1
ATOM 2558 C C . VAL A 1 334 ? 4.481 1.969 -37.893 1.00 93.25 334 VAL A C 1
ATOM 2560 O O . VAL A 1 334 ? 3.825 2.971 -37.609 1.00 93.25 334 VAL A O 1
ATOM 2563 N N . SER A 1 335 ? 3.961 0.743 -37.864 1.00 94.25 335 SER A N 1
ATOM 2564 C CA . SER A 1 335 ? 2.626 0.433 -37.341 1.00 94.25 335 SER A CA 1
ATOM 2565 C C . SER A 1 335 ? 2.770 -0.320 -36.026 1.00 94.25 335 SER A C 1
ATOM 2567 O O . SER A 1 335 ? 3.483 -1.318 -35.983 1.00 94.25 335 SER A O 1
ATOM 2569 N N . VAL A 1 336 ? 2.086 0.158 -34.992 1.00 94.56 336 VAL A N 1
ATOM 2570 C CA . VAL A 1 336 ? 2.004 -0.456 -33.667 1.00 94.56 336 VAL A CA 1
ATOM 2571 C C . VAL A 1 336 ? 0.579 -0.954 -33.464 1.00 94.56 336 VAL A C 1
ATOM 2573 O O . VAL A 1 336 ? -0.394 -0.221 -33.661 1.00 94.56 336 VAL A O 1
ATOM 2576 N N . THR A 1 337 ? 0.448 -2.218 -33.093 1.00 95.19 337 THR A N 1
ATOM 2577 C CA . THR A 1 337 ? -0.825 -2.877 -32.806 1.00 95.19 337 THR A CA 1
ATOM 2578 C C . THR A 1 337 ? -1.098 -2.851 -31.305 1.00 95.19 337 THR A C 1
ATOM 2580 O O . THR A 1 337 ? -0.180 -2.817 -30.488 1.00 95.19 337 THR A O 1
ATOM 2583 N N . LEU A 1 338 ? -2.378 -2.900 -30.926 1.00 94.62 338 LEU A N 1
ATOM 2584 C CA . LEU A 1 338 ? -2.779 -3.162 -29.545 1.00 94.62 338 LEU A CA 1
ATOM 2585 C C . LEU A 1 338 ? -2.062 -4.414 -29.020 1.00 94.62 338 LEU A C 1
ATOM 2587 O O . LEU A 1 338 ? -2.182 -5.481 -29.623 1.00 94.62 338 LEU A O 1
ATOM 2591 N N . GLY A 1 339 ? -1.395 -4.289 -27.877 1.00 93.69 339 GLY A N 1
ATOM 2592 C CA . GLY A 1 339 ? -0.659 -5.378 -27.248 1.00 93.69 339 GLY A CA 1
ATOM 2593 C C . GLY A 1 339 ? 0.821 -5.438 -27.605 1.00 93.69 339 GLY A C 1
ATOM 2594 O O . GLY A 1 339 ? 1.544 -6.139 -26.908 1.00 93.69 339 GLY A O 1
ATOM 2595 N N . ASP A 1 340 ? 1.297 -4.714 -28.620 1.00 95.38 340 ASP A N 1
ATOM 2596 C CA . ASP A 1 340 ? 2.716 -4.741 -28.988 1.00 95.38 340 ASP A CA 1
ATOM 2597 C C . ASP A 1 340 ? 3.599 -4.220 -27.840 1.00 95.38 340 ASP A C 1
ATOM 2599 O O . ASP A 1 340 ? 3.284 -3.211 -27.197 1.00 95.38 340 ASP A O 1
ATOM 2603 N N . GLU A 1 341 ? 4.719 -4.909 -27.595 1.00 95.06 341 GLU A N 1
ATOM 2604 C CA . GLU A 1 341 ? 5.774 -4.410 -26.711 1.00 95.06 341 GLU A CA 1
ATOM 2605 C C . GLU A 1 341 ? 6.397 -3.141 -27.297 1.00 95.06 341 GLU A C 1
ATOM 2607 O O . GLU A 1 341 ? 6.674 -3.053 -28.496 1.00 95.06 341 GLU A O 1
ATOM 2612 N N . LEU A 1 342 ? 6.670 -2.169 -26.434 1.00 92.00 342 LEU A N 1
ATOM 2613 C CA . LEU A 1 342 ? 7.272 -0.903 -26.814 1.00 92.00 342 LEU A CA 1
ATOM 2614 C C . LEU A 1 342 ? 8.750 -0.877 -26.414 1.00 92.00 342 LEU A C 1
ATOM 2616 O O . LEU A 1 342 ? 9.103 -0.890 -25.236 1.00 92.00 342 LEU A O 1
ATOM 2620 N N . ASP A 1 343 ? 9.623 -0.730 -27.410 1.00 88.31 343 ASP A N 1
ATOM 2621 C CA . ASP A 1 343 ? 11.043 -0.392 -27.223 1.00 88.31 343 ASP A CA 1
ATOM 2622 C C . ASP A 1 343 ? 11.251 1.127 -27.022 1.00 88.31 343 ASP A C 1
ATOM 2624 O O . ASP A 1 343 ? 12.251 1.705 -27.448 1.00 88.31 343 ASP A O 1
ATOM 2628 N N . MET A 1 344 ? 10.275 1.783 -26.390 1.00 86.56 344 MET A N 1
ATOM 2629 C CA . MET A 1 344 ? 10.248 3.207 -26.053 1.00 86.56 344 MET A CA 1
ATOM 2630 C C . MET A 1 344 ? 9.365 3.441 -24.821 1.00 86.56 344 MET A C 1
ATOM 2632 O O . MET A 1 344 ? 8.556 2.593 -24.451 1.00 86.56 344 MET A O 1
ATOM 2636 N N . SER A 1 345 ? 9.533 4.584 -24.158 1.00 87.50 345 SER A N 1
ATOM 2637 C CA . SER A 1 345 ? 8.705 4.953 -23.001 1.00 87.50 345 SER A CA 1
ATOM 2638 C C . SER A 1 345 ? 7.266 5.288 -23.414 1.00 87.50 345 SER A C 1
ATOM 2640 O O . SER A 1 345 ? 7.015 5.705 -24.548 1.00 87.50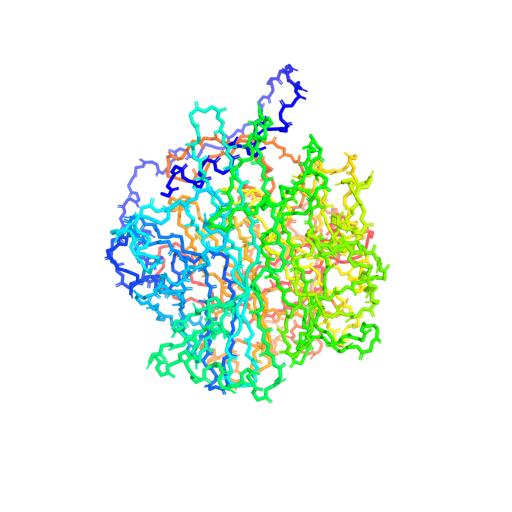 345 SER A O 1
ATOM 2642 N N . LEU A 1 346 ? 6.311 5.139 -22.490 1.00 88.69 346 LEU A N 1
ATOM 2643 C CA . LEU A 1 346 ? 4.896 5.417 -22.759 1.00 88.69 346 LEU A CA 1
ATOM 2644 C C . LEU A 1 346 ? 4.653 6.872 -23.190 1.00 88.69 346 LEU A C 1
ATOM 2646 O O . LEU A 1 346 ? 3.820 7.124 -24.056 1.00 88.69 346 LEU A O 1
ATOM 2650 N N . ASP A 1 347 ? 5.394 7.838 -22.637 1.00 82.38 347 ASP A N 1
ATOM 2651 C CA . ASP A 1 347 ? 5.303 9.247 -23.034 1.00 82.38 347 ASP A CA 1
ATOM 2652 C C . ASP A 1 347 ? 5.826 9.493 -24.456 1.00 82.38 347 ASP A C 1
ATOM 2654 O O . ASP A 1 347 ? 5.210 10.259 -25.202 1.00 82.38 347 ASP A O 1
ATOM 2658 N N . GLN A 1 348 ? 6.905 8.813 -24.865 1.00 82.50 348 GLN A N 1
ATOM 2659 C CA . GLN A 1 348 ? 7.394 8.858 -26.248 1.00 82.50 348 GLN A CA 1
ATOM 2660 C C . GLN A 1 348 ? 6.367 8.278 -27.214 1.00 82.50 348 GLN A C 1
ATOM 2662 O O . GLN A 1 348 ? 6.032 8.923 -28.209 1.00 82.50 348 GLN A O 1
ATOM 2667 N N . ALA A 1 349 ? 5.835 7.094 -26.903 1.00 86.12 349 ALA A N 1
ATOM 2668 C CA . ALA A 1 349 ? 4.804 6.462 -27.714 1.00 86.12 349 ALA A CA 1
ATOM 2669 C C . ALA A 1 349 ? 3.581 7.382 -27.850 1.00 86.12 349 ALA A C 1
ATOM 2671 O O . ALA A 1 349 ? 3.080 7.600 -28.952 1.00 86.12 349 ALA A O 1
ATOM 2672 N N . ASN A 1 350 ? 3.148 7.999 -26.745 1.00 84.00 350 ASN A N 1
ATOM 2673 C CA . ASN A 1 350 ? 2.011 8.916 -26.726 1.00 84.00 350 ASN A CA 1
ATOM 2674 C C . ASN A 1 350 ? 2.246 10.149 -27.611 1.00 84.00 350 ASN A C 1
ATOM 2676 O O . ASN A 1 350 ? 1.367 10.528 -28.384 1.00 84.00 350 ASN A O 1
ATOM 2680 N N . LYS A 1 351 ? 3.444 10.748 -27.552 1.00 79.94 351 LYS A N 1
ATOM 2681 C CA . LYS A 1 351 ? 3.823 11.886 -28.406 1.00 79.94 351 LYS A CA 1
ATOM 2682 C C . LYS A 1 351 ? 3.787 11.519 -29.893 1.00 79.94 351 LYS A C 1
ATOM 2684 O O . LYS A 1 351 ? 3.312 12.312 -30.703 1.00 79.94 351 LYS A O 1
ATOM 2689 N N . LEU A 1 352 ? 4.266 10.326 -30.244 1.00 84.44 352 LEU A N 1
ATOM 2690 C CA . LEU A 1 352 ? 4.272 9.828 -31.621 1.00 84.44 352 LEU A CA 1
ATOM 2691 C C . LEU A 1 352 ? 2.864 9.501 -32.136 1.00 84.44 352 LEU A C 1
ATOM 2693 O O . LEU A 1 352 ? 2.565 9.779 -33.296 1.00 84.44 352 LEU A O 1
ATOM 2697 N N . ALA A 1 353 ? 1.999 8.949 -31.282 1.00 83.25 353 ALA A N 1
ATOM 2698 C CA . ALA A 1 353 ? 0.610 8.641 -31.616 1.00 83.25 353 ALA A CA 1
ATOM 2699 C C . ALA A 1 353 ? -0.264 9.904 -31.742 1.00 83.25 353 ALA A C 1
ATOM 2701 O O . ALA A 1 353 ? -1.138 9.973 -32.608 1.00 83.25 353 ALA A O 1
ATOM 2702 N N . TYR A 1 354 ? -0.005 10.925 -30.914 1.00 77.88 354 TYR A N 1
ATOM 2703 C CA . TYR A 1 354 ? -0.828 12.135 -30.802 1.00 77.88 354 TYR A CA 1
ATOM 2704 C C . TYR A 1 354 ? -0.032 13.445 -30.950 1.00 77.88 354 TYR A C 1
ATOM 2706 O O . TYR A 1 354 ? -0.138 14.338 -30.106 1.00 77.88 354 TYR A O 1
ATOM 2714 N N . PRO A 1 355 ? 0.706 13.647 -32.057 1.00 74.94 355 PRO A N 1
ATOM 2715 C CA . PRO A 1 355 ? 1.620 14.783 -32.202 1.00 74.94 355 PRO A CA 1
ATOM 2716 C C . PRO A 1 355 ? 0.906 16.142 -32.231 1.00 74.94 355 PRO A C 1
ATOM 2718 O O . PRO A 1 355 ? 1.485 17.164 -31.873 1.00 74.94 355 PRO A O 1
ATOM 2721 N N . SER A 1 356 ? -0.364 16.176 -32.648 1.00 73.56 356 SER A N 1
ATOM 2722 C CA . SER A 1 356 ? -1.183 17.394 -32.688 1.00 73.56 356 SER A CA 1
ATOM 2723 C C . SER A 1 356 ? -1.985 17.649 -31.409 1.00 73.56 356 SER A C 1
ATOM 2725 O O . SER A 1 356 ? -2.689 18.654 -31.332 1.00 73.56 356 SER A O 1
ATOM 2727 N N . ASN A 1 357 ? -1.945 16.732 -30.439 1.00 68.38 357 ASN A N 1
ATOM 2728 C CA . ASN A 1 357 ? -2.693 16.827 -29.191 1.00 68.38 357 ASN A CA 1
ATOM 2729 C C . ASN A 1 357 ? -1.784 16.449 -28.017 1.00 68.38 357 ASN A C 1
ATOM 2731 O O . ASN A 1 357 ? -1.868 15.348 -27.481 1.00 68.38 357 ASN A O 1
ATOM 2735 N N . SER A 1 358 ? -0.936 17.389 -27.599 1.00 55.62 358 SER A N 1
ATOM 2736 C CA . SER A 1 358 ? -0.006 17.206 -26.476 1.00 55.62 358 SER A CA 1
ATOM 2737 C C . SER A 1 358 ? -0.688 16.961 -25.121 1.00 55.62 358 SER A C 1
ATOM 2739 O O . SER A 1 358 ? -0.010 16.648 -24.148 1.00 55.62 358 SER A O 1
ATOM 2741 N N . SER A 1 359 ? -2.018 17.076 -25.043 1.00 59.31 359 SER A N 1
ATOM 2742 C CA . SER A 1 359 ? -2.825 16.765 -23.856 1.00 59.31 359 SER A CA 1
ATOM 2743 C C . SER A 1 359 ? -3.511 15.396 -23.924 1.00 59.31 359 SER A C 1
ATOM 2745 O O . SER A 1 359 ? -4.265 15.046 -23.019 1.00 59.31 359 SER A O 1
ATOM 2747 N N . ALA A 1 360 ? -3.315 14.628 -24.998 1.00 66.31 360 ALA A N 1
ATOM 2748 C CA . ALA A 1 360 ? -3.770 13.246 -25.066 1.00 66.31 360 ALA A CA 1
ATOM 2749 C C . ALA A 1 360 ? -2.950 12.389 -24.091 1.00 66.31 360 ALA A C 1
ATOM 2751 O O . ALA A 1 360 ? -1.731 12.514 -24.052 1.00 66.31 360 ALA A O 1
ATOM 2752 N N . TYR A 1 361 ? -3.604 11.523 -23.317 1.00 72.56 361 TYR A N 1
ATOM 2753 C CA . TYR A 1 361 ? -2.948 10.675 -22.309 1.00 72.56 361 TYR A CA 1
ATOM 2754 C C . TYR A 1 361 ? -3.269 9.187 -22.491 1.00 72.56 361 TYR A C 1
ATOM 2756 O O . TYR A 1 361 ? -3.238 8.419 -21.535 1.00 72.56 361 TYR A O 1
ATOM 2764 N N . HIS A 1 362 ? -3.603 8.781 -23.716 1.00 70.62 362 HIS A N 1
ATOM 2765 C CA . HIS A 1 362 ? -4.142 7.452 -23.995 1.00 70.62 362 HIS A CA 1
ATOM 2766 C C . HIS A 1 362 ? -3.151 6.333 -23.659 1.00 70.62 362 HIS A C 1
ATOM 2768 O O . HIS A 1 362 ? -3.532 5.373 -22.993 1.00 70.62 362 HIS A O 1
ATOM 2774 N N . LEU A 1 363 ? -1.876 6.492 -24.034 1.00 77.12 363 LEU A N 1
ATOM 2775 C CA . LEU A 1 363 ? -0.853 5.460 -23.819 1.00 77.12 363 LEU A CA 1
ATOM 2776 C C . LEU A 1 363 ? -0.186 5.544 -22.443 1.00 77.12 363 LEU A C 1
ATOM 2778 O O . LEU A 1 363 ? 0.341 4.549 -21.958 1.00 77.12 363 LEU A O 1
ATOM 2782 N N . ILE A 1 364 ? -0.204 6.711 -21.791 1.00 82.31 364 ILE A N 1
ATOM 2783 C CA . ILE A 1 364 ? 0.445 6.871 -20.481 1.00 82.31 364 ILE A CA 1
ATOM 2784 C C . ILE A 1 364 ? -0.414 6.350 -19.323 1.00 82.31 364 ILE A C 1
ATOM 2786 O O . ILE A 1 364 ? 0.070 6.252 -18.206 1.00 82.31 364 ILE A O 1
ATOM 2790 N N . GLY A 1 365 ? -1.670 5.985 -19.573 1.00 87.75 365 GLY A N 1
ATOM 2791 C CA . GLY A 1 365 ? -2.473 5.205 -18.640 1.00 87.75 365 GLY A CA 1
ATOM 2792 C C . GLY A 1 365 ? -3.894 5.710 -18.443 1.00 87.75 365 GLY A C 1
ATOM 2793 O O . GLY A 1 365 ? -4.223 6.882 -18.629 1.00 87.75 365 GLY A O 1
ATOM 2794 N N . THR A 1 366 ? -4.749 4.794 -18.005 1.00 91.19 366 THR A N 1
ATOM 2795 C CA . THR A 1 366 ? -6.146 5.067 -17.668 1.00 91.19 366 THR A CA 1
ATOM 2796 C C . THR A 1 366 ? -6.220 5.638 -16.258 1.00 91.19 366 THR A C 1
ATOM 2798 O O . THR A 1 366 ? -5.852 4.962 -15.302 1.00 91.19 366 THR A O 1
ATOM 2801 N N . ARG A 1 367 ? -6.705 6.874 -16.089 1.00 92.38 367 ARG A N 1
ATOM 2802 C CA . ARG A 1 367 ? -6.877 7.470 -14.755 1.00 92.38 367 ARG A CA 1
ATOM 2803 C C . ARG A 1 367 ? -7.984 6.757 -13.974 1.00 92.38 367 ARG A C 1
ATOM 2805 O O . ARG A 1 367 ? -9.145 6.821 -14.373 1.00 92.38 367 ARG A O 1
ATOM 2812 N N . ILE A 1 368 ? -7.640 6.191 -12.820 1.00 96.19 368 ILE A N 1
ATOM 2813 C CA . ILE A 1 368 ? -8.563 5.424 -11.969 1.00 96.19 368 ILE A CA 1
ATOM 2814 C C . ILE A 1 368 ? -8.922 6.113 -10.643 1.00 96.19 368 ILE A C 1
ATOM 2816 O O . ILE A 1 368 ? -9.942 5.774 -10.046 1.00 96.19 368 ILE A O 1
ATOM 2820 N N . ALA A 1 369 ? -8.132 7.094 -10.194 1.00 96.62 369 ALA A N 1
ATOM 2821 C CA . ALA A 1 369 ? -8.406 7.887 -8.992 1.00 96.62 369 ALA A CA 1
ATOM 2822 C C . ALA A 1 369 ? -7.678 9.237 -9.019 1.00 96.62 369 ALA A C 1
ATOM 2824 O O . ALA A 1 369 ? -6.752 9.429 -9.804 1.00 96.62 369 ALA A O 1
ATOM 2825 N N . GLY A 1 370 ? -8.072 10.153 -8.133 1.00 94.44 370 GLY A N 1
ATOM 2826 C CA . GLY A 1 370 ? -7.462 11.471 -7.971 1.00 94.44 370 GLY A CA 1
ATOM 2827 C C . GLY A 1 370 ? -7.815 12.448 -9.095 1.00 94.44 370 GLY A C 1
ATOM 2828 O O . GLY A 1 370 ? -8.823 12.295 -9.796 1.00 94.44 370 GLY A O 1
ATOM 2829 N N . GLY A 1 371 ? -6.994 13.490 -9.239 1.00 89.25 371 GLY A N 1
ATOM 2830 C CA . GLY A 1 371 ? -7.152 14.530 -10.254 1.00 89.25 371 GLY A CA 1
ATOM 2831 C C . GLY A 1 371 ? -7.003 15.949 -9.715 1.00 89.25 371 GLY A C 1
ATOM 2832 O O . GLY A 1 371 ? -7.202 16.204 -8.529 1.00 89.25 371 GLY A O 1
ATOM 2833 N N . TYR A 1 372 ? -6.719 16.887 -10.623 1.00 87.38 372 TYR A N 1
ATOM 2834 C CA . TYR A 1 372 ? -6.722 18.333 -10.362 1.00 87.38 372 TYR A CA 1
ATOM 2835 C C . TYR A 1 372 ? -5.779 18.783 -9.229 1.00 87.38 372 TYR A C 1
ATOM 2837 O O . TYR A 1 372 ? -6.011 19.803 -8.587 1.00 87.38 372 TYR A O 1
ATOM 2845 N N . GLY A 1 373 ? -4.691 18.047 -9.003 1.00 86.00 373 GLY A N 1
ATOM 2846 C CA . GLY A 1 373 ? -3.678 18.353 -7.994 1.00 86.00 373 GLY A CA 1
ATOM 2847 C C . GLY A 1 373 ? -3.985 17.837 -6.592 1.00 86.00 373 GLY A C 1
ATOM 2848 O O . GLY A 1 373 ? -3.209 18.129 -5.688 1.00 86.00 373 GLY A O 1
ATOM 2849 N N . ALA A 1 374 ? -5.074 17.088 -6.396 1.00 91.31 374 ALA A N 1
ATOM 2850 C CA . ALA A 1 374 ? -5.330 16.424 -5.123 1.00 91.31 374 ALA A CA 1
ATOM 2851 C C . ALA A 1 374 ? -4.180 15.466 -4.779 1.00 91.31 374 ALA A C 1
ATOM 2853 O O . ALA A 1 374 ? -3.709 14.731 -5.651 1.00 91.31 374 ALA A O 1
ATOM 2854 N N . GLY A 1 375 ? -3.739 15.473 -3.520 1.00 92.62 375 GLY A N 1
ATOM 2855 C CA . GLY A 1 375 ? -2.609 14.670 -3.059 1.00 92.62 375 GLY A CA 1
ATOM 2856 C C . GLY A 1 375 ? -2.991 13.207 -2.913 1.00 92.62 375 GLY A C 1
ATOM 2857 O O . GLY A 1 375 ? -3.363 12.795 -1.824 1.00 92.62 375 GLY A O 1
ATOM 2858 N N . TYR A 1 376 ? -2.989 12.462 -4.019 1.00 95.38 376 TYR A N 1
ATOM 2859 C CA . TYR A 1 376 ? -3.204 11.014 -4.096 1.00 95.38 376 TYR A CA 1
ATOM 2860 C C . TYR A 1 376 ? -1.910 10.387 -4.608 1.00 95.38 376 TYR A C 1
ATOM 2862 O O . TYR A 1 376 ? -1.482 10.721 -5.712 1.00 95.38 376 TYR A O 1
ATOM 2870 N N . GLU A 1 377 ? -1.296 9.501 -3.836 1.00 95.88 377 GLU A N 1
ATOM 2871 C CA . GLU A 1 377 ? -0.021 8.864 -4.190 1.00 95.88 377 GLU A CA 1
ATOM 2872 C C . GLU A 1 377 ? 0.183 7.550 -3.419 1.00 95.88 377 GLU A C 1
ATOM 2874 O O . GLU A 1 377 ? -0.703 7.130 -2.662 1.00 95.88 377 GLU A O 1
ATOM 2879 N N . GLY A 1 378 ? 1.335 6.893 -3.608 1.00 95.56 378 GLY A N 1
ATOM 2880 C CA . GLY A 1 378 ? 1.725 5.697 -2.857 1.00 95.56 378 GLY A CA 1
ATOM 2881 C C . GLY A 1 378 ? 0.635 4.627 -2.856 1.00 95.56 378 GLY A C 1
ATOM 2882 O O . GLY A 1 378 ? 0.274 4.116 -1.793 1.00 95.56 378 GLY A O 1
ATOM 2883 N N . ALA A 1 379 ? 0.019 4.408 -4.020 1.00 97.00 379 ALA A N 1
ATOM 2884 C CA . ALA A 1 379 ? -1.185 3.607 -4.156 1.00 97.00 379 ALA A CA 1
ATOM 2885 C C . ALA A 1 379 ? -0.869 2.117 -4.346 1.00 97.00 379 ALA A C 1
ATOM 2887 O O . ALA A 1 379 ? 0.107 1.743 -4.988 1.00 97.00 379 ALA A O 1
ATOM 2888 N N . GLN A 1 380 ? -1.759 1.262 -3.847 1.00 97.94 380 GLN A N 1
ATOM 2889 C CA . GLN A 1 380 ? -1.747 -0.181 -4.059 1.00 97.94 380 GLN A CA 1
ATOM 2890 C C . GLN A 1 380 ? -3.099 -0.614 -4.615 1.00 97.94 380 GLN A C 1
ATOM 2892 O O . GLN A 1 380 ? -4.146 -0.293 -4.050 1.00 97.94 380 GLN A O 1
ATOM 2897 N N . LEU A 1 381 ? -3.070 -1.400 -5.689 1.00 98.62 381 LEU A N 1
ATOM 2898 C CA . LEU A 1 381 ? -4.251 -2.021 -6.273 1.00 98.62 381 LEU A CA 1
ATOM 2899 C C . LEU A 1 381 ? -4.121 -3.541 -6.209 1.00 98.62 381 LEU A C 1
ATOM 2901 O O . LEU A 1 381 ? -3.130 -4.104 -6.667 1.00 98.62 381 LEU A O 1
ATOM 2905 N N . PHE A 1 382 ? -5.125 -4.212 -5.654 1.00 98.75 382 PHE A N 1
ATOM 2906 C CA . PHE A 1 382 ? -5.205 -5.671 -5.658 1.00 98.75 382 PHE A CA 1
ATOM 2907 C C . PHE A 1 382 ? -6.637 -6.137 -5.923 1.00 98.75 382 PHE A C 1
ATOM 2909 O O . PHE A 1 382 ? -7.606 -5.479 -5.546 1.00 98.75 382 PHE A O 1
ATOM 2916 N N . TYR A 1 383 ? -6.771 -7.285 -6.574 1.00 98.81 383 TYR A N 1
ATOM 2917 C CA . TYR A 1 383 ? -8.030 -8.010 -6.682 1.00 98.81 383 TYR A CA 1
ATOM 2918 C C . TYR A 1 383 ? -8.198 -8.919 -5.464 1.00 98.81 383 TYR A C 1
ATOM 2920 O O . TYR A 1 383 ? -7.210 -9.400 -4.923 1.00 98.81 383 TYR A O 1
ATOM 2928 N N . ASN A 1 384 ? -9.425 -9.166 -5.023 1.00 98.62 384 ASN A N 1
ATOM 2929 C CA . ASN A 1 384 ? -9.730 -10.233 -4.078 1.00 98.62 384 ASN A CA 1
ATOM 2930 C C . ASN A 1 384 ? -10.740 -11.170 -4.733 1.00 98.62 384 ASN A C 1
ATOM 2932 O O . ASN A 1 384 ? -11.916 -10.827 -4.876 1.00 98.62 384 ASN A O 1
ATOM 2936 N N . SER A 1 385 ? -10.278 -12.353 -5.135 1.00 98.12 385 SER A N 1
ATOM 2937 C CA . SER A 1 385 ? -11.132 -13.340 -5.800 1.00 98.12 385 SER A CA 1
ATOM 2938 C C . SER A 1 385 ? -12.213 -13.933 -4.892 1.00 98.12 385 SER A C 1
ATOM 2940 O O . SER A 1 385 ? -13.199 -14.465 -5.400 1.00 98.12 385 SER A O 1
ATOM 2942 N N . GLU A 1 386 ? -12.089 -13.799 -3.568 1.00 97.62 386 GLU A N 1
ATOM 2943 C CA . GLU A 1 386 ? -13.113 -14.242 -2.612 1.00 97.62 386 GLU A CA 1
ATOM 2944 C C . GLU A 1 386 ? -14.281 -13.251 -2.511 1.00 97.62 386 GLU A C 1
ATOM 2946 O O . GLU A 1 386 ? -15.415 -13.667 -2.279 1.00 97.62 386 GLU A O 1
ATOM 2951 N N . THR A 1 387 ? -14.033 -11.951 -2.714 1.00 98.06 387 THR A N 1
ATOM 2952 C CA . THR A 1 387 ? -15.080 -10.912 -2.668 1.00 98.06 387 THR A CA 1
ATOM 2953 C C . THR A 1 387 ? -15.549 -10.467 -4.052 1.00 98.06 387 THR A C 1
ATOM 2955 O O . THR A 1 387 ? -16.631 -9.898 -4.178 1.00 98.06 387 THR A O 1
ATOM 2958 N N . GLY A 1 388 ? -14.752 -10.714 -5.095 1.00 98.12 388 GLY A N 1
ATOM 2959 C CA . GLY A 1 388 ? -15.048 -10.312 -6.467 1.00 98.12 388 GLY A CA 1
ATOM 2960 C C . GLY A 1 388 ? -14.735 -8.847 -6.786 1.00 98.12 388 GLY A C 1
ATOM 2961 O O . GLY A 1 388 ? -15.191 -8.353 -7.817 1.00 98.12 388 GLY A O 1
ATOM 2962 N N . TYR A 1 389 ? -13.967 -8.153 -5.940 1.00 98.75 389 TYR A N 1
ATOM 2963 C CA . TYR A 1 389 ? -13.660 -6.728 -6.096 1.00 98.75 389 TYR A CA 1
ATOM 2964 C C . TYR A 1 389 ? -12.164 -6.446 -6.247 1.00 98.75 389 TYR A C 1
ATOM 2966 O O . TYR A 1 389 ? -11.312 -7.119 -5.668 1.00 98.75 389 TYR A O 1
ATOM 2974 N N . TYR A 1 390 ? -11.862 -5.387 -6.988 1.00 98.88 390 TYR A N 1
ATOM 2975 C CA . TYR A 1 390 ? -10.594 -4.672 -6.958 1.00 98.88 390 TYR A CA 1
ATOM 2976 C C . TYR A 1 390 ? -10.629 -3.628 -5.849 1.00 98.88 390 TYR A C 1
ATOM 2978 O O . TYR A 1 390 ? -11.599 -2.880 -5.760 1.00 98.88 390 TYR A O 1
ATOM 2986 N N . TYR A 1 391 ? -9.574 -3.537 -5.047 1.00 98.88 391 TYR A N 1
ATOM 2987 C CA . TYR A 1 391 ? -9.428 -2.549 -3.983 1.00 98.88 391 TYR A CA 1
ATOM 2988 C C . TYR A 1 391 ? -8.258 -1.641 -4.302 1.00 98.88 391 TYR A C 1
ATOM 2990 O O . TYR A 1 391 ? -7.147 -2.118 -4.527 1.00 98.88 391 TYR A O 1
ATOM 2998 N N . LEU A 1 392 ? -8.516 -0.340 -4.279 1.00 98.75 392 LEU A N 1
ATOM 2999 C CA . LEU A 1 392 ? -7.499 0.687 -4.402 1.00 98.75 392 LEU A CA 1
ATOM 3000 C C . LEU A 1 392 ? -7.296 1.312 -3.026 1.00 98.75 392 LEU A C 1
ATOM 3002 O O . LEU A 1 392 ? -8.211 1.961 -2.501 1.00 98.75 392 LEU A O 1
ATOM 3006 N N . ILE A 1 393 ? -6.110 1.097 -2.458 1.00 98.56 393 ILE A N 1
ATOM 3007 C CA . ILE A 1 393 ? -5.661 1.807 -1.266 1.00 98.56 393 ILE A CA 1
ATOM 3008 C C . ILE A 1 393 ? -4.716 2.921 -1.702 1.00 98.56 393 ILE A C 1
ATOM 3010 O O . ILE A 1 393 ? -3.731 2.651 -2.381 1.00 98.56 393 ILE A O 1
ATOM 3014 N N . THR A 1 394 ? -5.004 4.156 -1.306 1.00 97.62 394 THR A N 1
ATOM 3015 C CA . THR A 1 394 ? -4.240 5.342 -1.711 1.00 97.62 394 THR A CA 1
ATOM 3016 C C . THR A 1 394 ? -3.807 6.119 -0.483 1.00 97.62 394 THR A C 1
ATOM 3018 O O . THR A 1 394 ? -4.607 6.308 0.439 1.00 97.62 394 THR A O 1
ATOM 3021 N N . SER A 1 395 ? -2.572 6.613 -0.488 1.00 97.25 395 SER A N 1
ATOM 3022 C CA . SER A 1 395 ? -2.132 7.586 0.503 1.00 97.25 395 SER A CA 1
ATOM 3023 C C . SER A 1 395 ? -2.605 8.977 0.075 1.00 97.25 395 SER A C 1
ATOM 3025 O O . SER A 1 395 ? -2.323 9.426 -1.037 1.00 97.25 395 SER A O 1
ATOM 3027 N N . CYS A 1 396 ? -3.383 9.632 0.933 1.00 95.06 396 CYS A N 1
ATOM 3028 C CA . CYS A 1 396 ? -3.975 10.938 0.684 1.00 95.06 396 CYS A CA 1
ATOM 3029 C C . CYS A 1 396 ? -3.364 12.003 1.594 1.00 95.06 396 CYS A C 1
ATOM 3031 O O . CYS A 1 396 ? -3.166 11.747 2.780 1.00 95.06 396 CYS A O 1
ATOM 3033 N N . GLY A 1 397 ? -3.151 13.207 1.061 1.00 92.06 397 GLY A N 1
ATOM 3034 C CA . GLY A 1 397 ? -2.650 14.358 1.815 1.00 92.06 397 GLY A CA 1
ATOM 3035 C C . GLY A 1 397 ? -1.152 14.600 1.649 1.00 92.06 397 GLY A C 1
ATOM 3036 O O . GLY A 1 397 ? -0.438 13.822 1.023 1.00 92.06 397 GLY A O 1
ATOM 3037 N N . GLY A 1 398 ? -0.660 15.694 2.230 1.00 88.56 398 GLY A N 1
ATOM 3038 C CA . GLY A 1 398 ? 0.773 15.944 2.346 1.00 88.56 398 GLY A CA 1
ATOM 3039 C C . GLY A 1 398 ? 1.421 15.054 3.406 1.00 88.56 398 GLY A C 1
ATOM 3040 O O . GLY A 1 398 ? 1.014 15.083 4.573 1.00 88.56 398 GLY A O 1
ATOM 3041 N N . LEU A 1 399 ? 2.484 14.339 3.019 1.00 87.00 399 LEU A N 1
ATOM 3042 C CA . LEU A 1 399 ? 3.263 13.456 3.894 1.00 87.00 399 LEU A CA 1
ATOM 3043 C C . LEU A 1 399 ? 3.668 14.137 5.215 1.00 87.00 399 LEU A C 1
ATOM 3045 O O . LEU A 1 399 ? 3.665 13.510 6.274 1.00 87.00 399 LEU A O 1
ATOM 3049 N N . ASP A 1 400 ? 3.964 15.435 5.183 1.00 82.19 400 ASP A N 1
ATOM 3050 C CA . ASP A 1 400 ? 4.520 16.165 6.318 1.00 82.19 400 ASP A CA 1
ATOM 3051 C C . ASP A 1 400 ? 3.570 16.356 7.498 1.00 82.19 400 ASP A C 1
ATOM 3053 O O . ASP A 1 400 ? 4.057 16.438 8.628 1.00 82.19 400 ASP A O 1
ATOM 3057 N N . TYR A 1 401 ? 2.252 16.411 7.275 1.00 85.50 401 TYR A N 1
ATOM 3058 C CA . TYR A 1 401 ? 1.285 16.773 8.320 1.00 85.50 401 TYR A CA 1
ATOM 3059 C C . TYR A 1 401 ? 0.005 15.941 8.278 1.00 85.50 401 TYR A C 1
ATOM 3061 O O . TYR A 1 401 ? -0.406 15.435 9.313 1.00 85.50 401 TYR A O 1
ATOM 3069 N N . GLU A 1 402 ? -0.585 15.747 7.102 1.00 89.88 402 GLU A N 1
ATOM 3070 C CA . GLU A 1 402 ? -1.987 15.332 6.929 1.00 89.88 402 GLU A CA 1
ATOM 3071 C C . GLU A 1 402 ? -2.141 14.044 6.108 1.00 89.88 402 GLU A C 1
ATOM 3073 O O . GLU A 1 402 ? -3.165 13.810 5.471 1.00 89.88 402 GLU A O 1
ATOM 3078 N N . TYR A 1 403 ? -1.098 13.216 6.096 1.00 94.31 403 TYR A N 1
ATOM 3079 C CA . TYR A 1 403 ? -1.089 11.953 5.368 1.00 94.31 403 TYR A CA 1
ATOM 3080 C C . TYR A 1 403 ? -1.974 10.894 6.034 1.00 94.31 403 TYR A C 1
ATOM 3082 O O . TYR A 1 403 ? -1.947 10.707 7.255 1.00 94.31 403 TYR A O 1
ATOM 3090 N N . ARG A 1 404 ? -2.730 10.159 5.227 1.00 95.50 404 ARG A N 1
ATOM 3091 C CA . ARG A 1 404 ? -3.527 9.012 5.672 1.00 95.50 404 ARG A CA 1
ATOM 3092 C C . ARG A 1 404 ? -3.687 7.999 4.555 1.00 95.50 404 ARG A C 1
ATOM 3094 O O . ARG A 1 404 ? -3.636 8.361 3.385 1.00 95.50 404 ARG A O 1
ATOM 3101 N N . CYS A 1 405 ? -3.991 6.754 4.895 1.00 98.06 405 CYS A N 1
ATOM 3102 C CA . CYS A 1 405 ? -4.389 5.767 3.899 1.00 98.06 405 CYS A CA 1
ATOM 3103 C C . CYS A 1 405 ? -5.907 5.724 3.770 1.00 98.06 405 CYS A C 1
ATOM 3105 O O . CYS A 1 405 ? -6.648 5.766 4.758 1.00 98.06 405 CYS A O 1
ATOM 3107 N N . THR A 1 406 ? -6.368 5.588 2.536 1.00 97.44 406 THR A N 1
ATOM 3108 C CA . THR A 1 406 ? -7.783 5.478 2.192 1.00 97.44 406 THR A CA 1
ATOM 3109 C C . THR A 1 406 ? -8.022 4.227 1.378 1.00 97.44 406 THR A C 1
ATOM 3111 O O . THR A 1 406 ? -7.140 3.837 0.625 1.00 97.44 406 THR A O 1
ATOM 3114 N N . VAL A 1 407 ? -9.192 3.606 1.501 1.00 98.44 407 VAL A N 1
ATOM 3115 C CA . VAL A 1 407 ? -9.579 2.463 0.672 1.00 98.44 407 VAL A CA 1
ATOM 3116 C C . VAL A 1 407 ? -10.874 2.726 -0.085 1.00 98.44 407 VAL A C 1
ATOM 3118 O O . VAL A 1 407 ? -11.799 3.381 0.400 1.00 98.44 407 VAL A O 1
ATOM 3121 N N . SER A 1 408 ? -10.919 2.184 -1.294 1.00 98.69 408 SER A N 1
ATOM 3122 C CA . SER A 1 408 ? -12.068 2.156 -2.191 1.00 98.69 408 SER A CA 1
ATOM 3123 C C . SER A 1 408 ? -12.083 0.840 -2.963 1.00 98.69 408 SER A C 1
ATOM 3125 O O . SER A 1 408 ? -11.075 0.129 -2.986 1.00 98.69 408 SER A O 1
ATOM 3127 N N . ARG A 1 409 ? -13.206 0.496 -3.598 1.00 98.62 409 ARG A N 1
ATOM 3128 C CA . ARG A 1 409 ? -13.306 -0.716 -4.420 1.00 98.62 409 ARG A CA 1
ATOM 3129 C C . ARG A 1 409 ? -14.095 -0.513 -5.708 1.00 98.62 409 ARG A C 1
ATOM 3131 O O . ARG A 1 409 ? -14.946 0.368 -5.784 1.00 98.62 409 ARG A O 1
ATOM 3138 N N . SER A 1 410 ? -13.832 -1.360 -6.698 1.00 98.69 410 SER A N 1
ATOM 3139 C CA . SER A 1 410 ? -14.599 -1.473 -7.942 1.00 98.69 410 SER A CA 1
ATOM 3140 C C . SER A 1 410 ? -14.720 -2.935 -8.377 1.00 98.69 410 SER A C 1
ATOM 3142 O O . SER A 1 410 ? -13.913 -3.780 -8.005 1.00 98.69 410 SER A O 1
ATOM 3144 N N . SER A 1 411 ? -15.737 -3.249 -9.178 1.00 97.62 411 SER A N 1
ATOM 3145 C CA . SER A 1 411 ? -15.849 -4.539 -9.876 1.00 97.62 411 SER A CA 1
ATOM 3146 C C . SER A 1 411 ? -15.034 -4.589 -11.179 1.00 97.62 411 SER A C 1
ATOM 3148 O O . SER A 1 411 ? -14.929 -5.647 -11.792 1.00 97.62 411 SER A O 1
ATOM 3150 N N . SER A 1 412 ? -14.446 -3.462 -11.598 1.00 97.62 412 SER A N 1
ATOM 3151 C CA . SER A 1 412 ? -13.601 -3.341 -12.788 1.00 97.62 412 SER A CA 1
ATOM 3152 C C . SER A 1 412 ? -12.247 -2.737 -12.429 1.00 97.62 412 SER A C 1
ATOM 3154 O O . SER A 1 412 ? -12.185 -1.749 -11.696 1.00 97.62 412 SER A O 1
ATOM 3156 N N . ILE A 1 413 ? -11.169 -3.283 -12.999 1.00 97.62 413 ILE A N 1
ATOM 3157 C CA . ILE A 1 413 ? -9.812 -2.755 -12.812 1.00 97.62 413 ILE A CA 1
ATOM 3158 C C . ILE A 1 413 ? -9.688 -1.301 -13.293 1.00 97.62 413 ILE A C 1
ATOM 3160 O O . ILE A 1 413 ? -9.037 -0.490 -12.635 1.00 97.62 413 ILE A O 1
ATOM 3164 N N . GLU A 1 414 ? -10.367 -0.956 -14.391 1.00 95.06 414 GLU A N 1
ATOM 3165 C CA . GLU A 1 414 ? -10.336 0.377 -15.013 1.00 95.06 414 GLU A CA 1
ATOM 3166 C C . GLU A 1 414 ? -11.134 1.432 -14.236 1.00 95.06 414 GLU A C 1
ATOM 3168 O O . GLU A 1 414 ? -11.119 2.611 -14.585 1.00 95.06 414 GLU A O 1
ATOM 3173 N N . GLY A 1 415 ? -11.811 1.039 -13.157 1.00 92.06 415 GLY A N 1
ATOM 3174 C CA . GLY A 1 415 ? -12.309 1.979 -12.167 1.00 92.06 415 GLY A CA 1
ATOM 3175 C C . GLY A 1 415 ? -13.812 2.026 -12.006 1.00 92.06 415 GLY A C 1
ATOM 3176 O O . GLY A 1 415 ? -14.485 1.001 -12.060 1.00 92.06 415 GLY A O 1
ATOM 3177 N N . GLY A 1 416 ? -14.312 3.209 -11.642 1.00 95.81 416 GLY A N 1
ATOM 3178 C CA . GLY A 1 416 ? -15.534 3.330 -10.842 1.00 95.81 416 GLY A CA 1
ATOM 3179 C C . GLY A 1 416 ? -15.288 3.033 -9.357 1.00 95.81 416 GLY A C 1
ATOM 3180 O O . GLY A 1 416 ? -16.177 2.522 -8.685 1.00 95.81 416 GLY A O 1
ATOM 3181 N N . TYR A 1 417 ? -14.072 3.305 -8.861 1.00 98.56 417 TYR A N 1
ATOM 3182 C CA . TYR A 1 417 ? -13.715 3.098 -7.458 1.00 98.56 417 TYR A CA 1
ATOM 3183 C C . TYR A 1 417 ? -14.511 4.037 -6.554 1.00 98.56 417 TYR A C 1
ATOM 3185 O O . TYR A 1 417 ? -14.417 5.263 -6.678 1.00 98.56 417 TYR A O 1
ATOM 3193 N N . VAL A 1 418 ? -15.259 3.443 -5.628 1.00 98.50 418 VAL A N 1
ATOM 3194 C CA . VAL A 1 418 ? -15.998 4.153 -4.583 1.00 98.50 418 VAL A CA 1
ATOM 3195 C C . VAL A 1 418 ? -15.557 3.681 -3.208 1.00 98.50 418 VAL A C 1
ATOM 3197 O O . VAL A 1 418 ? -15.146 2.530 -3.039 1.00 98.50 418 VAL A O 1
ATOM 3200 N N . ASP A 1 419 ? -15.604 4.571 -2.227 1.00 98.06 419 ASP A N 1
ATOM 3201 C CA . ASP A 1 419 ? -15.402 4.206 -0.829 1.00 98.06 419 ASP A CA 1
ATOM 3202 C C . ASP A 1 419 ? -16.632 3.505 -0.225 1.00 98.06 419 ASP A C 1
ATOM 3204 O O . ASP A 1 419 ? -17.641 3.292 -0.901 1.00 98.06 419 ASP A O 1
ATOM 3208 N N . ALA A 1 420 ? -16.555 3.111 1.047 1.00 97.69 420 ALA A N 1
ATOM 3209 C CA . ALA A 1 420 ? -17.653 2.403 1.705 1.00 97.69 420 ALA A CA 1
ATOM 3210 C C . ALA A 1 420 ? -18.884 3.281 2.001 1.00 97.69 420 ALA A C 1
ATOM 3212 O O . ALA A 1 420 ? -19.923 2.745 2.373 1.00 97.69 420 ALA A O 1
ATOM 3213 N N . GLY A 1 421 ? -18.792 4.599 1.796 1.00 96.56 421 GLY A N 1
ATOM 3214 C CA . GLY A 1 421 ? -19.927 5.525 1.789 1.00 96.56 421 GLY A CA 1
ATOM 3215 C C . GLY A 1 421 ? -20.437 5.855 0.378 1.00 96.56 421 GLY A C 1
ATOM 3216 O O . GLY A 1 421 ? -21.231 6.782 0.222 1.00 96.56 421 GLY A O 1
ATOM 3217 N N . GLY A 1 422 ? -19.961 5.153 -0.659 1.00 96.50 422 GLY A N 1
ATOM 3218 C CA . GLY A 1 422 ? -20.381 5.344 -2.050 1.00 96.50 422 GLY A CA 1
ATOM 3219 C C . GLY A 1 422 ? -19.737 6.545 -2.756 1.00 96.50 422 GLY A C 1
ATOM 3220 O O . GLY A 1 422 ? -20.144 6.896 -3.865 1.00 96.50 422 GLY A O 1
ATOM 3221 N N . GLN A 1 423 ? -18.732 7.190 -2.156 1.00 95.56 423 GLN A N 1
ATOM 3222 C CA . GLN A 1 423 ? -18.096 8.370 -2.741 1.00 95.56 423 GLN A CA 1
ATOM 3223 C C . GLN A 1 423 ? -17.019 7.988 -3.758 1.00 95.56 423 GLN A C 1
ATOM 3225 O O . GLN A 1 423 ? -16.147 7.165 -3.484 1.00 95.56 423 GLN A O 1
ATOM 3230 N N . SER A 1 424 ? -17.056 8.622 -4.933 1.00 97.12 424 SER A N 1
ATOM 3231 C CA . SER A 1 424 ? -16.092 8.393 -6.017 1.00 97.12 424 SER A CA 1
ATOM 3232 C C . SER A 1 424 ? -14.688 8.871 -5.651 1.00 97.12 424 SER A C 1
ATOM 3234 O O . SER A 1 424 ? -14.504 10.026 -5.266 1.00 97.12 424 SER A O 1
ATOM 3236 N N . MET A 1 425 ? -13.690 8.019 -5.896 1.00 97.12 425 MET A N 1
ATOM 3237 C CA . MET A 1 425 ? -12.269 8.383 -5.810 1.00 97.12 425 MET A CA 1
ATOM 3238 C C . MET A 1 425 ? -11.749 9.094 -7.063 1.00 97.12 425 MET A C 1
ATOM 3240 O O . MET A 1 425 ? -10.641 9.630 -7.055 1.00 97.12 425 MET A O 1
ATOM 3244 N N . LEU A 1 426 ? -12.525 9.111 -8.150 1.00 95.38 426 LEU A N 1
ATOM 3245 C CA . LEU A 1 426 ? -12.231 9.919 -9.329 1.00 95.38 426 LEU A CA 1
ATOM 3246 C C . LEU A 1 426 ? -12.753 11.340 -9.104 1.00 95.38 426 LEU A C 1
ATOM 3248 O O . LEU A 1 426 ? -13.967 11.551 -9.004 1.00 95.38 426 LEU A O 1
ATOM 3252 N N . LEU A 1 427 ? -11.838 12.305 -9.019 1.00 94.00 427 LEU A N 1
ATOM 3253 C CA . LEU A 1 427 ? -12.177 13.682 -8.680 1.00 94.00 427 LEU A CA 1
ATOM 3254 C C . LEU A 1 427 ? -12.559 14.494 -9.918 1.00 94.00 427 LEU A C 1
ATOM 3256 O O . LEU A 1 427 ? -12.147 14.229 -11.050 1.00 94.00 427 LEU A O 1
ATOM 3260 N N . THR A 1 428 ? -13.337 15.535 -9.660 1.00 92.06 428 THR A N 1
ATOM 3261 C CA . THR A 1 428 ? -13.716 16.602 -10.586 1.00 92.06 428 THR A CA 1
ATOM 3262 C C . THR A 1 428 ? -13.092 17.909 -10.104 1.00 92.06 428 THR A C 1
ATOM 3264 O O . THR A 1 428 ? -12.727 18.044 -8.936 1.00 92.06 428 THR A O 1
ATOM 3267 N N . SER A 1 429 ? -13.030 18.929 -10.959 1.00 89.31 429 SER A N 1
ATOM 3268 C CA . SER A 1 429 ? -12.532 20.243 -10.534 1.00 89.31 429 SER A CA 1
ATOM 3269 C C . SER A 1 429 ? -13.335 20.844 -9.372 1.00 89.31 429 SER A C 1
ATOM 3271 O O . SER A 1 429 ? -12.802 21.658 -8.628 1.00 89.31 429 SER A O 1
ATOM 3273 N N . SER A 1 430 ? -14.608 20.460 -9.200 1.00 90.56 430 SER A N 1
ATOM 3274 C CA . SER A 1 430 ? -15.482 20.972 -8.136 1.00 90.56 430 SER A CA 1
ATOM 3275 C C . SER A 1 430 ? -15.236 20.374 -6.752 1.00 90.56 430 SER A C 1
ATOM 3277 O O . SER A 1 430 ? -15.632 20.995 -5.772 1.00 90.56 430 SER A O 1
ATOM 3279 N N . ASN A 1 431 ? -14.627 19.190 -6.652 1.00 92.25 431 ASN A N 1
ATOM 3280 C CA . ASN A 1 431 ? -14.388 18.526 -5.364 1.00 92.25 431 ASN A CA 1
ATOM 3281 C C . ASN A 1 431 ? -12.911 18.254 -5.065 1.00 92.25 431 ASN A C 1
ATOM 3283 O O . ASN A 1 431 ? -12.583 17.804 -3.972 1.00 92.25 431 ASN A O 1
ATOM 3287 N N . ALA A 1 432 ? -12.010 18.581 -5.992 1.00 90.38 432 ALA A N 1
ATOM 3288 C CA . ALA A 1 432 ? -10.582 18.382 -5.803 1.00 90.38 432 ALA A CA 1
ATOM 3289 C C . ALA A 1 432 ? -10.014 19.097 -4.571 1.00 90.38 432 ALA A C 1
ATOM 3291 O O . ALA A 1 432 ? -9.097 18.577 -3.956 1.00 90.38 432 ALA A O 1
ATOM 3292 N N . SER A 1 433 ? -10.559 20.249 -4.166 1.00 90.06 433 SER A N 1
ATOM 3293 C CA . SER A 1 433 ? -10.105 20.970 -2.968 1.00 90.06 433 SER A CA 1
ATOM 3294 C C . SER A 1 433 ? -10.599 20.366 -1.649 1.00 90.06 433 SER A C 1
ATOM 3296 O O . SER A 1 433 ? -10.067 20.703 -0.599 1.00 90.06 433 SER A O 1
ATOM 3298 N N . SER A 1 434 ? -11.617 19.501 -1.679 1.00 93.31 434 SER A N 1
ATOM 3299 C CA . SER A 1 434 ? -12.183 18.832 -0.498 1.00 93.31 434 SER A CA 1
ATOM 3300 C C . SER A 1 434 ? -11.906 17.330 -0.493 1.00 93.31 434 SER A C 1
ATOM 3302 O O . SER A 1 434 ? -12.605 16.568 0.168 1.00 93.31 434 SER A O 1
ATOM 3304 N N . TYR A 1 435 ? -10.869 16.886 -1.207 1.00 94.44 435 TYR A N 1
ATOM 3305 C CA . TYR A 1 435 ? -10.537 15.469 -1.375 1.00 94.44 435 TYR A CA 1
ATOM 3306 C C . TYR A 1 435 ? -10.304 14.706 -0.055 1.00 94.44 435 TYR A C 1
ATOM 3308 O O . TYR A 1 435 ? -10.451 13.485 -0.024 1.00 94.44 435 TYR A O 1
ATOM 3316 N N . HIS A 1 436 ? -10.002 15.407 1.043 1.00 94.75 436 HIS A N 1
ATOM 3317 C CA . HIS A 1 436 ? -9.903 14.827 2.385 1.00 94.75 436 HIS A CA 1
ATOM 3318 C C . HIS A 1 436 ? -11.240 14.279 2.931 1.00 94.75 436 HIS A C 1
ATOM 3320 O O . HIS A 1 436 ? -11.238 13.459 3.844 1.00 94.75 436 HIS A O 1
ATOM 3326 N N . SER A 1 437 ? -12.377 14.643 2.333 1.00 94.94 437 SER A N 1
ATOM 3327 C CA . SER A 1 437 ? -13.697 14.087 2.664 1.00 94.94 437 SER A CA 1
ATOM 3328 C C . SER A 1 437 ? -14.007 12.747 1.975 1.00 94.94 437 SER A C 1
ATOM 3330 O O . SER A 1 437 ? -15.077 12.193 2.197 1.00 94.94 437 SER A O 1
ATOM 3332 N N . TYR A 1 438 ? -13.106 12.229 1.133 1.00 95.12 438 TYR A N 1
ATOM 3333 C CA . TYR A 1 438 ? -13.329 11.045 0.292 1.00 95.12 438 TYR A CA 1
ATOM 3334 C C . TYR A 1 438 ? -12.378 9.903 0.679 1.00 95.12 438 TYR A C 1
ATOM 3336 O O . TYR A 1 438 ? -11.288 10.147 1.211 1.00 95.12 438 TYR A O 1
ATOM 3344 N N . GLY A 1 439 ? -12.781 8.658 0.403 1.00 96.00 439 GLY A N 1
ATOM 3345 C CA . GLY A 1 439 ? -11.953 7.463 0.598 1.00 96.00 439 GLY A CA 1
ATOM 3346 C C . GLY A 1 439 ? -11.994 6.972 2.039 1.00 96.00 439 GLY A C 1
ATOM 3347 O O . GLY A 1 439 ? -11.655 7.729 2.947 1.00 96.00 439 GLY A O 1
ATOM 3348 N N . SER A 1 440 ? -12.420 5.731 2.285 1.00 98.00 440 SER A N 1
ATOM 3349 C CA . SER A 1 440 ? -12.608 5.198 3.644 1.00 98.00 440 SER A CA 1
ATOM 3350 C C . SER A 1 440 ? -11.281 5.171 4.391 1.00 98.00 440 SER A C 1
ATOM 3352 O O . SER A 1 440 ? -10.330 4.547 3.926 1.00 98.00 440 SER A O 1
ATOM 3354 N N . LYS A 1 441 ? -11.188 5.889 5.516 1.00 95.94 441 LYS A N 1
ATOM 3355 C CA . LYS A 1 441 ? -9.931 6.181 6.230 1.00 95.94 441 LYS A CA 1
ATOM 3356 C C . LYS A 1 441 ? -9.444 4.962 7.020 1.00 95.94 441 LYS A C 1
ATOM 3358 O O . LYS A 1 441 ? -9.641 4.878 8.225 1.00 95.94 441 LYS A O 1
ATOM 3363 N N . ILE A 1 442 ? -8.815 4.011 6.329 1.00 97.75 442 ILE A N 1
ATOM 3364 C CA . ILE A 1 442 ? -8.391 2.726 6.908 1.00 97.75 442 ILE A CA 1
ATOM 3365 C C . ILE A 1 442 ? -7.321 2.877 7.999 1.00 97.75 442 ILE A C 1
ATOM 3367 O O . ILE A 1 442 ? -7.330 2.123 8.971 1.00 97.75 442 ILE A O 1
ATOM 3371 N N . ILE A 1 443 ? -6.431 3.868 7.873 1.00 96.75 443 ILE A N 1
ATOM 3372 C CA . ILE A 1 443 ? -5.494 4.273 8.929 1.00 96.75 443 ILE A CA 1
ATOM 3373 C C . ILE A 1 443 ? -5.101 5.747 8.757 1.00 96.75 443 ILE A C 1
ATOM 3375 O O . ILE A 1 443 ? -4.992 6.254 7.639 1.00 96.75 443 ILE A O 1
ATOM 3379 N N . GLY A 1 444 ? -4.895 6.446 9.872 1.00 94.56 444 GLY A N 1
ATOM 3380 C CA . GLY A 1 444 ? -4.459 7.842 9.916 1.00 94.56 444 GLY A CA 1
ATOM 3381 C C . GLY A 1 444 ? -4.098 8.273 11.337 1.00 94.56 444 GLY A C 1
ATOM 3382 O O . GLY A 1 444 ? -4.046 7.440 12.247 1.00 94.56 444 GLY A O 1
ATOM 3383 N N . SER A 1 445 ? -3.863 9.572 11.530 1.00 94.31 445 SER A N 1
ATOM 3384 C CA . SER A 1 445 ? -3.392 10.138 12.798 1.00 94.31 445 SER A CA 1
ATOM 3385 C C . SER A 1 445 ? -4.333 9.836 13.971 1.00 94.31 445 SER A C 1
ATOM 3387 O O . SER A 1 445 ? -5.520 10.163 13.934 1.00 94.31 445 SER A O 1
ATOM 3389 N N . HIS A 1 446 ? -3.800 9.248 15.043 1.00 94.31 446 HIS A N 1
ATOM 3390 C CA . HIS A 1 446 ? -4.582 8.862 16.221 1.00 94.31 446 HIS A CA 1
ATOM 3391 C C . HIS A 1 446 ? -3.739 8.811 17.499 1.00 94.31 446 HIS A C 1
ATOM 3393 O O . HIS A 1 446 ? -2.504 8.753 17.469 1.00 94.31 446 HIS A O 1
ATOM 3399 N N . VAL A 1 447 ? -4.424 8.828 18.643 1.00 93.38 447 VAL A N 1
ATOM 3400 C CA . VAL A 1 447 ? -3.810 8.651 19.958 1.00 93.38 447 VAL A CA 1
ATOM 3401 C C . VAL A 1 447 ? -4.763 7.964 20.932 1.00 93.38 447 VAL A C 1
ATOM 3403 O O . VAL A 1 447 ? -5.858 8.454 21.212 1.00 93.38 447 VAL A O 1
ATOM 3406 N N . LEU A 1 448 ? -4.325 6.831 21.483 1.00 93.38 448 LEU A N 1
ATOM 3407 C CA . LEU A 1 448 ? -4.996 6.189 22.609 1.00 93.38 448 LEU A CA 1
ATOM 3408 C C . LEU A 1 448 ? -4.584 6.832 23.939 1.00 93.38 448 LEU A C 1
ATOM 3410 O O . LEU A 1 448 ? -3.508 7.428 24.080 1.00 93.38 448 LEU A O 1
ATOM 3414 N N . TYR A 1 449 ? -5.459 6.726 24.937 1.00 91.56 449 TYR A N 1
ATOM 3415 C CA . TYR A 1 449 ? -5.228 7.292 26.259 1.00 91.56 449 TYR A CA 1
ATOM 3416 C C . TYR A 1 449 ? -3.906 6.793 26.863 1.00 91.56 449 TYR A C 1
ATOM 3418 O O . TYR A 1 449 ? -3.676 5.597 27.020 1.00 91.56 449 TYR A O 1
ATOM 3426 N N . ASN A 1 450 ? -3.047 7.736 27.262 1.00 88.62 450 ASN A N 1
ATOM 3427 C CA . ASN A 1 450 ? -1.720 7.460 27.820 1.00 88.62 450 ASN A CA 1
ATOM 3428 C C . ASN A 1 450 ? -0.786 6.651 26.884 1.00 88.62 450 ASN A C 1
ATOM 3430 O O . ASN A 1 450 ? 0.133 5.976 27.351 1.00 88.62 450 ASN A O 1
ATOM 3434 N N . GLU A 1 451 ? -0.964 6.764 25.567 1.00 88.94 451 GLU A N 1
ATOM 3435 C CA . GLU A 1 451 ? -0.075 6.183 24.554 1.00 88.94 451 GLU A CA 1
ATOM 3436 C C . GLU A 1 451 ? 0.694 7.250 23.765 1.00 88.94 451 GLU A C 1
ATOM 3438 O O . GLU A 1 451 ? 0.440 8.462 23.849 1.00 88.94 451 GLU A O 1
ATOM 3443 N N . TYR A 1 452 ? 1.716 6.795 23.045 1.00 86.94 452 TYR A N 1
ATOM 3444 C CA . TYR A 1 452 ? 2.400 7.573 22.022 1.00 86.94 452 TYR A CA 1
ATOM 3445 C C . TYR A 1 452 ? 1.509 7.760 20.792 1.00 86.94 452 TYR A C 1
ATOM 3447 O O . TYR A 1 452 ? 0.808 6.843 20.385 1.00 86.94 452 TYR A O 1
ATOM 3455 N N . SER A 1 453 ? 1.549 8.952 20.193 1.00 88.50 453 SER A N 1
ATOM 3456 C CA . SER A 1 453 ? 0.726 9.284 19.031 1.00 88.50 453 SER A CA 1
ATOM 3457 C C . SER A 1 453 ? 1.502 9.200 17.724 1.00 88.50 453 SER A C 1
ATOM 3459 O O . SER A 1 453 ? 2.614 9.732 17.589 1.00 88.50 453 SER A O 1
ATOM 3461 N N . PHE A 1 454 ? 0.863 8.552 16.759 1.00 88.69 454 PHE A N 1
ATOM 3462 C CA . PHE A 1 454 ? 1.334 8.380 15.394 1.00 88.69 454 PHE A CA 1
ATOM 3463 C C . PHE A 1 454 ? 0.511 9.259 14.465 1.00 88.69 454 PHE A C 1
ATOM 3465 O O . PHE A 1 454 ? -0.662 9.541 14.725 1.00 88.69 454 PHE A O 1
ATOM 3472 N N . ARG A 1 455 ? 1.156 9.729 13.405 1.00 91.25 455 ARG A N 1
ATOM 3473 C CA . ARG A 1 455 ? 0.541 10.595 12.408 1.00 91.25 455 ARG A CA 1
ATOM 3474 C C . ARG A 1 455 ? 1.134 10.338 11.045 1.00 91.25 455 ARG A C 1
ATOM 3476 O O . ARG A 1 455 ? 2.256 9.840 10.932 1.00 91.25 455 ARG A O 1
ATOM 3483 N N . SER A 1 456 ? 0.433 10.820 10.035 1.00 93.38 456 SER A N 1
ATOM 3484 C CA . SER A 1 456 ? 0.929 10.797 8.668 1.00 93.38 456 SER A CA 1
ATOM 3485 C C . SER A 1 456 ? 1.273 9.374 8.198 1.00 93.38 456 SER A C 1
ATOM 3487 O O . SER A 1 456 ? 2.337 9.151 7.622 1.00 93.38 456 SER A O 1
ATOM 3489 N N . GLN A 1 457 ? 0.406 8.407 8.512 1.00 95.31 457 GLN A N 1
ATOM 3490 C CA . GLN A 1 457 ? 0.547 7.028 8.056 1.00 95.31 457 GLN A CA 1
ATOM 3491 C C . GLN A 1 457 ? 0.216 6.914 6.567 1.00 95.31 457 GLN A C 1
ATOM 3493 O O . GLN A 1 457 ? -0.925 7.137 6.160 1.00 95.31 457 GLN A O 1
ATOM 3498 N N . GLY A 1 458 ? 1.200 6.522 5.765 1.00 95.31 458 GLY A N 1
ATOM 3499 C CA . GLY A 1 458 ? 1.035 6.326 4.327 1.00 95.31 458 GLY A CA 1
ATOM 3500 C C . GLY A 1 458 ? 2.302 5.822 3.661 1.00 95.31 458 GLY A C 1
ATOM 3501 O O . GLY A 1 458 ? 3.176 5.291 4.348 1.00 95.31 458 GLY A O 1
ATOM 3502 N N . GLY A 1 459 ? 2.365 5.926 2.331 1.00 91.62 459 GLY A N 1
ATOM 3503 C CA . GLY A 1 459 ? 3.399 5.296 1.513 1.00 91.62 459 GLY A CA 1
ATOM 3504 C C . GLY A 1 459 ? 3.379 3.798 1.784 1.00 91.62 459 GLY A C 1
ATOM 3505 O O . GLY A 1 459 ? 4.150 3.303 2.604 1.00 91.62 459 GLY A O 1
ATOM 3506 N N . LEU A 1 460 ? 2.406 3.102 1.203 1.00 95.69 460 LEU A N 1
ATOM 3507 C CA . LEU A 1 460 ? 2.015 1.776 1.665 1.00 95.69 460 LEU A CA 1
ATOM 3508 C C . LEU A 1 460 ? 2.388 0.665 0.688 1.00 95.69 460 LEU A C 1
ATOM 3510 O O . LEU A 1 460 ? 2.582 0.886 -0.502 1.00 95.69 460 LEU A O 1
ATOM 3514 N N . SER A 1 461 ? 2.395 -0.560 1.200 1.00 97.25 461 SER A N 1
ATOM 3515 C CA . SER A 1 461 ? 2.319 -1.764 0.378 1.00 97.25 461 SER A CA 1
ATOM 3516 C C . SER A 1 461 ? 1.498 -2.843 1.061 1.00 97.25 461 SER A C 1
ATOM 3518 O O . SER A 1 461 ? 1.355 -2.875 2.286 1.00 97.25 461 SER A O 1
ATOM 3520 N N . VAL A 1 462 ? 0.966 -3.754 0.251 1.00 98.44 462 VAL A N 1
ATOM 3521 C CA . VAL A 1 462 ? 0.234 -4.924 0.734 1.00 98.44 462 VAL A CA 1
ATOM 3522 C C . VAL A 1 462 ? 0.891 -6.194 0.208 1.00 98.44 462 VAL A C 1
ATOM 3524 O O . VAL A 1 462 ? 1.312 -6.255 -0.945 1.00 98.44 462 VAL A O 1
ATOM 3527 N N . LEU A 1 463 ? 0.963 -7.222 1.052 1.00 98.31 463 LEU A N 1
ATOM 3528 C CA . LEU A 1 463 ? 1.523 -8.526 0.712 1.00 98.31 463 LEU A CA 1
ATOM 3529 C C . LEU A 1 463 ? 0.639 -9.656 1.245 1.00 98.31 463 LEU A C 1
ATOM 3531 O O . LEU A 1 463 ? 0.298 -9.688 2.427 1.00 98.31 463 LEU A O 1
ATOM 3535 N N . ARG A 1 464 ? 0.343 -10.641 0.395 1.00 97.88 464 ARG A N 1
ATOM 3536 C CA . ARG A 1 464 ? -0.128 -11.960 0.834 1.00 97.88 464 ARG A CA 1
ATOM 3537 C C . ARG A 1 464 ? 1.088 -12.826 1.162 1.00 97.88 464 ARG A C 1
ATOM 3539 O O . ARG A 1 464 ? 1.818 -13.220 0.260 1.00 97.88 464 ARG A O 1
ATOM 3546 N N . GLY A 1 465 ? 1.316 -13.101 2.443 1.00 96.25 465 GLY A N 1
ATOM 3547 C CA . GLY A 1 465 ? 2.416 -13.956 2.884 1.00 96.25 465 GLY A CA 1
ATOM 3548 C C . GLY A 1 465 ? 2.159 -15.438 2.595 1.00 96.25 465 GLY A C 1
ATOM 3549 O O . GLY A 1 465 ? 1.014 -15.888 2.535 1.00 96.25 465 GLY A O 1
ATOM 3550 N N . ASN A 1 466 ? 3.230 -16.229 2.508 1.00 95.00 466 ASN A N 1
ATOM 3551 C CA . ASN A 1 466 ? 3.190 -17.683 2.293 1.00 95.00 466 ASN A CA 1
ATOM 3552 C C . ASN A 1 466 ? 2.425 -18.442 3.393 1.00 95.00 466 ASN A C 1
ATOM 3554 O O . ASN A 1 466 ? 1.972 -19.563 3.181 1.00 95.00 466 ASN A O 1
ATOM 3558 N N . ASN A 1 467 ? 2.272 -17.835 4.574 1.00 92.75 467 ASN A N 1
ATOM 3559 C CA . ASN A 1 467 ? 1.470 -18.353 5.685 1.00 92.75 467 ASN A CA 1
ATOM 3560 C C . ASN A 1 467 ? -0.029 -18.005 5.574 1.00 92.75 467 ASN A C 1
ATOM 3562 O O . ASN A 1 467 ? -0.789 -18.291 6.495 1.00 92.75 467 ASN A O 1
ATOM 3566 N N . GLY A 1 468 ? -0.455 -17.359 4.487 1.00 94.75 468 GLY A N 1
ATOM 3567 C CA . GLY A 1 468 ? -1.832 -16.930 4.274 1.00 94.75 468 GLY A CA 1
ATOM 3568 C C . GLY A 1 468 ? -2.227 -15.655 5.020 1.00 94.75 468 GLY A C 1
ATOM 3569 O O . GLY A 1 468 ? -3.377 -15.241 4.919 1.00 94.75 468 GLY A O 1
ATOM 3570 N N . LYS A 1 469 ? -1.323 -14.997 5.756 1.00 96.38 469 LYS A N 1
ATOM 3571 C CA . LYS A 1 469 ? -1.623 -13.686 6.348 1.00 96.38 469 LYS A CA 1
ATOM 3572 C C . LYS A 1 469 ? -1.568 -12.609 5.271 1.00 96.38 469 LYS A C 1
ATOM 3574 O O . LYS A 1 469 ? -0.771 -12.690 4.336 1.00 96.38 469 LYS A O 1
ATOM 3579 N N . ILE A 1 470 ? -2.409 -11.594 5.416 1.00 98.50 470 ILE A N 1
ATOM 3580 C CA . ILE A 1 470 ? -2.339 -10.392 4.593 1.00 98.50 470 ILE A CA 1
ATOM 3581 C C . ILE A 1 470 ? -1.691 -9.307 5.436 1.00 98.50 470 ILE A C 1
ATOM 3583 O O . ILE A 1 470 ? -2.146 -9.025 6.541 1.00 98.50 470 ILE A O 1
ATOM 3587 N N . LEU A 1 471 ? -0.608 -8.739 4.927 1.00 98.50 471 LEU A N 1
ATOM 3588 C CA . LEU A 1 471 ? 0.218 -7.768 5.622 1.00 98.50 471 LEU A CA 1
ATOM 3589 C C . LEU A 1 471 ? 0.090 -6.427 4.918 1.00 98.50 471 LEU A C 1
ATOM 3591 O O . LEU A 1 471 ? 0.233 -6.348 3.701 1.00 98.50 471 LEU A O 1
ATOM 3595 N N . PHE A 1 472 ? -0.158 -5.393 5.701 1.00 98.62 472 PHE A N 1
ATOM 3596 C CA . PHE A 1 472 ? -0.178 -4.003 5.291 1.00 98.62 472 PHE A CA 1
ATOM 3597 C C . PHE A 1 472 ? 1.038 -3.316 5.909 1.00 98.62 472 PHE A C 1
ATOM 3599 O O . PHE A 1 472 ? 1.197 -3.332 7.128 1.00 98.62 472 PHE A O 1
ATOM 3606 N N . ALA A 1 473 ? 1.906 -2.736 5.089 1.00 98.31 473 ALA A N 1
ATOM 3607 C CA . ALA A 1 473 ? 3.012 -1.911 5.552 1.00 98.31 473 ALA A CA 1
ATOM 3608 C C . ALA A 1 473 ? 2.763 -0.455 5.195 1.00 98.31 473 ALA A C 1
ATOM 3610 O O . ALA A 1 473 ? 2.337 -0.165 4.083 1.00 98.31 473 ALA A O 1
ATOM 3611 N N . CYS A 1 474 ? 3.108 0.452 6.098 1.00 97.56 474 CYS A N 1
ATOM 3612 C CA . CYS A 1 474 ? 3.200 1.877 5.810 1.00 97.56 474 CYS A CA 1
ATOM 3613 C C . CYS A 1 474 ? 4.357 2.491 6.595 1.00 97.56 474 CYS A C 1
ATOM 3615 O O . CYS A 1 474 ? 4.897 1.888 7.529 1.00 97.56 474 CYS A O 1
ATOM 3617 N N . HIS A 1 475 ? 4.747 3.703 6.225 1.00 94.69 475 HIS A N 1
ATOM 3618 C CA . HIS A 1 475 ? 5.543 4.533 7.112 1.00 94.69 475 HIS A CA 1
ATOM 3619 C C . HIS A 1 475 ? 4.634 5.392 7.990 1.00 94.69 475 HIS A C 1
ATOM 3621 O O . HIS A 1 475 ? 3.495 5.669 7.630 1.00 94.69 475 HIS A O 1
ATOM 3627 N N . SER A 1 476 ? 5.150 5.849 9.128 1.00 92.31 476 SER A N 1
ATOM 3628 C CA . SER A 1 476 ? 4.488 6.815 10.003 1.00 92.31 476 SER A CA 1
ATOM 3629 C C . SER A 1 476 ? 5.469 7.868 10.496 1.00 92.31 476 SER A C 1
ATOM 3631 O O . SER A 1 476 ? 6.635 7.572 10.775 1.00 92.31 476 SER A O 1
ATOM 3633 N N . ARG A 1 477 ? 4.962 9.085 10.693 1.00 88.62 477 ARG A N 1
ATOM 3634 C CA . ARG A 1 477 ? 5.566 10.120 11.541 1.00 88.62 477 ARG A CA 1
ATOM 3635 C C . ARG A 1 477 ? 4.959 10.064 12.944 1.00 88.62 477 ARG A C 1
ATOM 3637 O O . ARG A 1 477 ? 4.084 9.246 13.235 1.00 88.62 477 ARG A O 1
ATOM 3644 N N . THR A 1 478 ? 5.430 10.926 13.843 1.00 85.69 478 THR A N 1
ATOM 3645 C CA . THR A 1 478 ? 4.966 10.972 15.237 1.00 85.69 478 THR A CA 1
ATOM 3646 C C . THR A 1 478 ? 4.839 12.410 15.740 1.00 85.69 478 THR A C 1
ATOM 3648 O O . THR A 1 478 ? 5.286 13.352 15.083 1.00 85.69 478 THR A O 1
ATOM 3651 N N . ASN A 1 479 ? 4.221 12.594 16.912 1.00 79.69 479 ASN A N 1
ATOM 3652 C CA . ASN A 1 479 ? 4.185 13.894 17.606 1.00 79.69 479 ASN A CA 1
ATOM 3653 C C . ASN A 1 479 ? 5.163 14.005 18.778 1.00 79.69 479 ASN A C 1
ATOM 3655 O O . ASN A 1 479 ? 5.256 15.051 19.416 1.00 79.69 479 ASN A O 1
ATOM 3659 N N . PHE A 1 480 ? 5.894 12.935 19.074 1.00 77.75 480 PHE A N 1
ATOM 3660 C CA . PHE A 1 480 ? 6.893 12.903 20.141 1.00 77.75 480 PHE A CA 1
ATOM 3661 C C . PHE A 1 480 ? 8.331 12.881 19.600 1.00 77.75 480 PHE A C 1
ATOM 3663 O O . PHE A 1 480 ? 9.266 12.983 20.389 1.00 77.75 480 PHE A O 1
ATOM 3670 N N . GLN A 1 481 ? 8.507 12.759 18.278 1.00 75.88 481 GLN A N 1
ATOM 3671 C CA . GLN A 1 481 ? 9.785 12.881 17.583 1.00 75.88 481 GLN A CA 1
ATOM 3672 C C . GLN A 1 481 ? 9.696 13.954 16.472 1.00 75.88 481 GLN A C 1
ATOM 3674 O O . GLN A 1 481 ? 8.606 14.379 16.103 1.00 75.88 481 GLN A O 1
ATOM 3679 N N . TYR A 1 482 ? 10.839 14.424 15.955 1.00 74.00 482 TYR A N 1
ATOM 3680 C CA . TYR A 1 482 ? 10.881 15.346 14.820 1.00 74.00 482 TYR A CA 1
ATOM 3681 C C . TYR A 1 482 ? 10.228 14.723 13.577 1.00 74.00 482 TYR A C 1
ATOM 3683 O O . TYR A 1 482 ? 10.424 13.542 13.289 1.00 74.00 482 TYR A O 1
ATOM 3691 N N . GLY A 1 483 ? 9.545 15.541 12.782 1.00 70.62 483 GLY A N 1
ATOM 3692 C CA . GLY A 1 483 ? 8.778 15.147 11.604 1.00 70.62 483 GLY A CA 1
ATOM 3693 C C . GLY A 1 483 ? 9.599 14.623 10.428 1.00 70.62 483 GLY A C 1
ATOM 3694 O O . GLY A 1 483 ? 9.019 14.178 9.452 1.00 70.62 483 GLY A O 1
ATOM 3695 N N . TYR A 1 484 ? 10.932 14.622 10.496 1.00 73.00 484 TYR A N 1
ATOM 3696 C CA . TYR A 1 484 ? 11.777 13.988 9.476 1.00 73.00 484 TYR A CA 1
ATOM 3697 C C . TYR A 1 484 ? 12.075 12.505 9.758 1.00 73.00 484 TYR A C 1
ATOM 3699 O O . TYR A 1 484 ? 12.795 11.883 8.983 1.00 73.00 484 TYR A O 1
ATOM 3707 N N . TYR A 1 485 ? 11.576 11.941 10.864 1.00 79.00 485 TYR A N 1
ATOM 3708 C CA . TYR A 1 485 ? 11.669 10.508 11.137 1.00 79.00 485 TYR A CA 1
ATOM 3709 C C . TYR A 1 485 ? 10.499 9.745 10.529 1.00 79.00 485 TYR A C 1
ATOM 3711 O O . TYR A 1 485 ? 9.344 10.121 10.710 1.00 79.00 485 TYR A O 1
ATOM 3719 N N . PHE A 1 486 ? 10.829 8.620 9.900 1.00 85.69 486 PHE A N 1
ATOM 3720 C CA . PHE A 1 486 ? 9.865 7.671 9.363 1.00 85.69 486 PHE A CA 1
ATOM 3721 C C . PHE A 1 486 ? 9.994 6.324 10.061 1.00 85.69 486 PHE A C 1
ATOM 3723 O O . PHE A 1 486 ? 11.099 5.787 10.173 1.00 85.69 486 PHE A O 1
ATOM 3730 N N . TYR A 1 487 ? 8.874 5.774 10.507 1.00 89.88 487 TYR A N 1
ATOM 3731 C CA . TYR A 1 487 ? 8.805 4.497 11.204 1.00 89.88 487 TYR A CA 1
ATOM 3732 C C . TYR A 1 487 ? 7.988 3.507 10.384 1.00 89.88 487 TYR A C 1
ATOM 3734 O O . TYR A 1 487 ? 6.832 3.781 10.083 1.00 89.88 487 TYR A O 1
ATOM 3742 N N . LEU A 1 488 ? 8.586 2.370 10.028 1.00 94.44 488 LEU A N 1
ATOM 3743 C CA . LEU A 1 488 ? 7.869 1.254 9.421 1.00 94.44 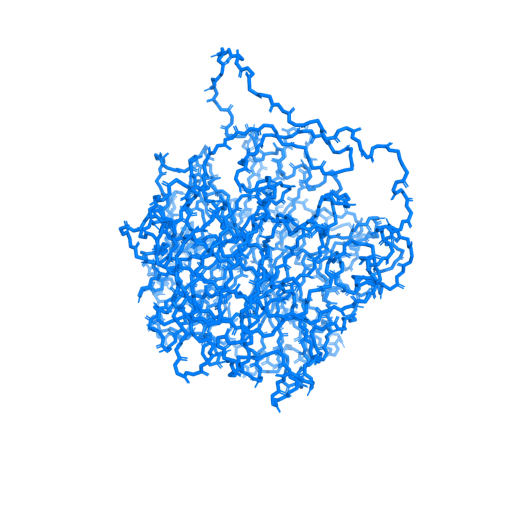488 LEU A CA 1
ATOM 3744 C C . LEU A 1 488 ? 6.854 0.704 10.421 1.00 94.44 488 LEU A C 1
ATOM 3746 O O . LEU A 1 488 ? 7.246 0.279 11.508 1.00 94.44 488 LEU A O 1
ATOM 3750 N N . GLN A 1 489 ? 5.591 0.657 10.021 1.00 95.69 489 GLN A N 1
ATOM 3751 C CA . GLN A 1 489 ? 4.537 -0.061 10.723 1.00 95.69 489 GLN A CA 1
ATOM 3752 C C . GLN A 1 489 ? 4.042 -1.197 9.834 1.00 95.69 489 GLN A C 1
ATOM 3754 O O . GLN A 1 489 ? 3.843 -1.011 8.634 1.00 95.69 489 GLN A O 1
ATOM 3759 N N . ILE A 1 490 ? 3.879 -2.379 10.425 1.00 97.75 490 ILE A N 1
ATOM 3760 C CA . ILE A 1 490 ? 3.289 -3.551 9.778 1.00 97.75 490 ILE A CA 1
ATOM 3761 C C . ILE A 1 490 ? 2.002 -3.863 10.524 1.00 97.75 490 ILE A C 1
ATOM 3763 O O . ILE A 1 490 ? 2.026 -3.952 11.745 1.00 97.75 490 ILE A O 1
ATOM 3767 N N . HIS A 1 491 ? 0.910 -4.060 9.803 1.00 98.19 491 HIS A N 1
ATOM 3768 C CA . HIS A 1 491 ? -0.405 -4.389 10.336 1.00 98.19 491 HIS A CA 1
ATOM 3769 C C . HIS A 1 491 ? -0.929 -5.632 9.625 1.00 98.19 491 HIS A C 1
ATOM 3771 O O . HIS A 1 491 ? -0.765 -5.768 8.410 1.00 98.19 491 HIS A O 1
ATOM 3777 N N . GLN A 1 492 ? -1.575 -6.545 10.346 1.00 98.12 492 GLN A N 1
ATOM 3778 C CA . GLN A 1 492 ? -2.319 -7.610 9.683 1.00 98.12 492 GLN A CA 1
ATOM 3779 C C . GLN A 1 492 ? -3.659 -7.069 9.172 1.00 98.12 492 GLN A C 1
ATOM 3781 O O . GLN A 1 492 ? -4.348 -6.327 9.869 1.00 98.12 492 GLN A O 1
ATOM 3786 N N . MET A 1 493 ? -4.029 -7.445 7.950 1.00 98.62 493 MET A N 1
ATOM 3787 C CA . MET A 1 493 ? -5.281 -7.060 7.303 1.00 98.62 493 MET A CA 1
ATOM 3788 C C . MET A 1 493 ? -6.220 -8.262 7.168 1.00 98.62 493 MET A C 1
ATOM 3790 O O . MET A 1 493 ? -5.793 -9.388 6.906 1.00 98.62 493 MET A O 1
ATOM 3794 N N . PHE A 1 494 ? -7.514 -8.001 7.308 1.00 98.19 494 PHE A N 1
ATOM 3795 C CA . PHE A 1 494 ? -8.613 -8.956 7.163 1.00 98.19 494 PHE A CA 1
ATOM 3796 C C . PHE A 1 494 ? -9.715 -8.330 6.303 1.00 98.19 494 PHE A C 1
ATOM 3798 O O . PHE A 1 494 ? -9.691 -7.125 6.087 1.00 98.19 494 PHE A O 1
ATOM 3805 N N . PHE A 1 495 ? -10.689 -9.111 5.834 1.00 98.50 495 PHE A N 1
ATOM 3806 C CA . PHE A 1 495 ? -11.864 -8.600 5.112 1.00 98.50 495 PHE A CA 1
ATOM 3807 C C . PHE A 1 495 ? -13.118 -8.945 5.886 1.00 98.50 495 PHE A C 1
ATOM 3809 O O . PHE A 1 495 ? -13.321 -10.124 6.132 1.00 98.50 495 PHE A O 1
ATOM 3816 N N . ASN A 1 496 ? -13.933 -7.953 6.250 1.00 97.94 496 ASN A N 1
ATOM 3817 C CA . ASN A 1 496 ? -15.193 -8.181 6.958 1.00 97.94 496 ASN A CA 1
ATOM 3818 C C . ASN A 1 496 ? -16.243 -8.882 6.068 1.00 97.94 496 ASN A C 1
ATOM 3820 O O . ASN A 1 496 ? -16.025 -9.114 4.879 1.00 97.94 496 ASN A O 1
ATOM 3824 N N . GLU A 1 497 ? -17.411 -9.192 6.634 1.00 96.75 497 GLU A N 1
ATOM 3825 C CA . GLU A 1 497 ? -18.492 -9.891 5.919 1.00 96.75 497 GLU A CA 1
ATOM 3826 C C . GLU A 1 497 ? -19.075 -9.124 4.716 1.00 96.75 497 GLU A C 1
ATOM 3828 O O . GLU A 1 497 ? -19.608 -9.748 3.801 1.00 96.75 497 GLU A O 1
ATOM 3833 N N . ASP A 1 498 ? -18.925 -7.796 4.671 1.00 97.69 498 ASP A N 1
ATOM 3834 C CA . ASP A 1 498 ? -19.313 -6.970 3.518 1.00 97.69 498 ASP A CA 1
ATOM 3835 C C . ASP A 1 498 ? -18.204 -6.914 2.450 1.00 97.69 498 ASP A C 1
ATOM 3837 O O . ASP A 1 498 ? -18.323 -6.220 1.432 1.00 97.69 498 ASP A O 1
ATOM 3841 N N . GLY A 1 499 ? -17.097 -7.623 2.682 1.00 98.19 499 GLY A N 1
ATOM 3842 C CA . GLY A 1 499 ? -15.927 -7.650 1.826 1.00 98.19 499 GLY A CA 1
ATOM 3843 C C . GLY A 1 499 ? -15.127 -6.353 1.875 1.00 98.19 499 GLY A C 1
ATOM 3844 O O . GLY A 1 499 ? -14.579 -5.959 0.854 1.00 98.19 499 GLY A O 1
ATOM 3845 N N . TRP A 1 500 ? -15.059 -5.640 2.996 1.00 98.69 500 TRP A N 1
ATOM 3846 C CA . TRP A 1 500 ? -14.177 -4.477 3.146 1.00 98.69 500 TRP A CA 1
ATOM 3847 C C . TRP A 1 500 ? -12.948 -4.809 3.990 1.00 98.69 500 TRP A C 1
ATOM 3849 O O . TRP A 1 500 ? -13.086 -5.492 5.009 1.00 98.69 500 TRP A O 1
ATOM 3859 N N . PRO A 1 501 ? -11.749 -4.328 3.609 1.00 98.50 501 PRO A N 1
ATOM 3860 C CA . PRO A 1 501 ? -10.559 -4.558 4.400 1.00 98.50 501 PRO A CA 1
ATOM 3861 C C . PRO A 1 501 ? -10.611 -3.794 5.725 1.00 98.50 501 PRO A C 1
ATOM 3863 O O . PRO A 1 501 ? -10.993 -2.625 5.780 1.00 98.50 501 PRO A O 1
ATOM 3866 N N . VAL A 1 502 ? -10.175 -4.454 6.789 1.00 98.25 502 VAL A N 1
ATOM 3867 C CA . VAL A 1 502 ? -9.979 -3.905 8.132 1.00 98.25 502 VAL A CA 1
ATOM 3868 C C . VAL A 1 502 ? -8.584 -4.298 8.615 1.00 98.25 502 VAL A C 1
ATOM 3870 O O . VAL A 1 502 ? -8.137 -5.423 8.386 1.00 98.25 502 VAL A O 1
ATOM 3873 N N . LEU A 1 503 ? -7.879 -3.372 9.260 1.00 98.00 503 LEU A N 1
ATOM 3874 C CA . LEU A 1 503 ? -6.552 -3.621 9.829 1.00 98.00 503 LEU A CA 1
ATOM 3875 C C . LEU A 1 503 ? -6.670 -3.976 11.307 1.00 98.00 503 LEU A C 1
ATOM 3877 O O . LEU A 1 503 ? -7.506 -3.411 12.005 1.00 98.00 503 LEU A O 1
ATOM 3881 N N . ASN A 1 504 ? -5.779 -4.823 11.815 1.00 97.44 504 ASN A N 1
ATOM 3882 C CA . ASN A 1 504 ? -5.385 -4.690 13.211 1.00 97.44 504 ASN A CA 1
ATOM 3883 C C . ASN A 1 504 ? -4.660 -3.344 13.353 1.00 97.44 504 ASN A C 1
ATOM 3885 O O . ASN A 1 504 ? -3.595 -3.145 12.773 1.00 97.44 504 ASN A O 1
ATOM 3889 N N . GLN A 1 505 ? -5.250 -2.405 14.089 1.00 96.12 505 GLN A N 1
ATOM 3890 C CA . GLN A 1 505 ? -4.689 -1.058 14.254 1.00 96.12 505 GLN A CA 1
ATOM 3891 C C . GLN A 1 505 ? -3.435 -1.050 15.141 1.00 96.12 505 GLN A C 1
ATOM 3893 O O . GLN A 1 505 ? -2.660 -0.098 15.117 1.00 96.12 505 GLN A O 1
ATOM 3898 N N . ASN A 1 506 ? -3.188 -2.136 15.880 1.00 95.75 506 ASN A N 1
ATOM 3899 C CA . ASN A 1 506 ? -1.906 -2.366 16.532 1.00 95.75 506 ASN A CA 1
ATOM 3900 C C . ASN A 1 506 ? -0.896 -2.921 15.519 1.00 95.75 506 ASN A C 1
ATOM 3902 O O . ASN A 1 506 ? -1.259 -3.617 14.572 1.00 95.75 506 ASN A O 1
ATOM 3906 N N . GLU A 1 507 ? 0.385 -2.628 15.730 1.00 94.69 507 GLU A N 1
ATOM 3907 C CA . GLU A 1 507 ? 1.446 -3.224 14.917 1.00 94.69 507 GLU A CA 1
ATOM 3908 C C . GLU A 1 507 ? 1.529 -4.738 15.131 1.00 94.69 507 GLU A C 1
ATOM 3910 O O . GLU A 1 507 ? 1.410 -5.218 16.260 1.00 94.69 507 GLU A O 1
ATOM 3915 N N . TYR A 1 508 ? 1.813 -5.453 14.044 1.00 95.44 508 TYR A N 1
ATOM 3916 C CA . TYR A 1 508 ? 1.957 -6.898 14.004 1.00 95.44 508 TYR A CA 1
ATOM 3917 C C . TYR A 1 508 ? 2.954 -7.393 15.049 1.00 95.44 508 TYR A C 1
ATOM 3919 O O . TYR A 1 508 ? 4.066 -6.865 15.189 1.00 95.44 508 TYR A O 1
ATOM 3927 N N . TYR A 1 509 ? 2.578 -8.477 15.720 1.00 93.31 509 TYR A N 1
ATOM 3928 C CA . TYR A 1 509 ? 3.457 -9.192 16.631 1.00 93.31 509 TYR A CA 1
ATOM 3929 C C . TYR A 1 509 ? 3.453 -10.699 16.353 1.00 93.31 509 TYR A C 1
ATOM 3931 O O . TYR A 1 509 ? 2.459 -11.283 15.928 1.00 93.31 509 TYR A O 1
ATOM 3939 N N . SER A 1 510 ? 4.603 -11.346 16.541 1.00 88.88 510 SER A N 1
ATOM 3940 C CA . SER A 1 510 ? 4.804 -12.727 16.091 1.00 88.88 510 SER A CA 1
ATOM 3941 C C . SER A 1 510 ? 4.540 -13.789 17.156 1.00 88.88 510 SER A C 1
ATOM 3943 O O . SER A 1 510 ? 4.305 -14.932 16.775 1.00 88.88 510 SER A O 1
ATOM 3945 N N . ASP A 1 511 ? 4.555 -13.440 18.447 1.00 92.44 511 ASP A N 1
ATOM 3946 C CA . ASP A 1 511 ? 4.370 -14.396 19.546 1.00 92.44 511 ASP A CA 1
ATOM 3947 C C . ASP A 1 511 ? 3.034 -14.173 20.258 1.00 92.44 511 ASP A C 1
ATOM 3949 O O . ASP A 1 511 ? 2.846 -13.225 21.012 1.00 92.44 511 ASP A O 1
ATOM 3953 N N . PHE A 1 512 ? 2.097 -15.080 20.008 1.00 94.44 512 PHE A N 1
ATOM 3954 C CA . PHE A 1 512 ? 0.817 -15.179 20.705 1.00 94.44 512 PHE A CA 1
ATOM 3955 C C . PHE A 1 512 ? 0.593 -16.610 21.205 1.00 94.44 512 PHE A C 1
ATOM 3957 O O . PHE A 1 512 ? -0.537 -17.105 21.206 1.00 94.44 512 PHE A O 1
ATOM 3964 N N . SER A 1 513 ? 1.668 -17.293 21.609 1.00 93.94 513 SER A N 1
ATOM 3965 C CA . SER A 1 513 ? 1.649 -18.693 22.064 1.00 93.94 513 SER A CA 1
ATOM 3966 C C . SER A 1 513 ? 0.696 -18.962 23.235 1.00 93.94 513 SER A C 1
ATOM 3968 O O . SER A 1 513 ? 0.115 -20.044 23.311 1.00 93.94 513 SER A O 1
ATOM 3970 N N . ASP A 1 514 ? 0.464 -17.964 24.090 1.00 92.81 514 ASP A N 1
ATOM 3971 C CA . ASP A 1 514 ? -0.480 -18.046 25.211 1.00 92.81 514 ASP A CA 1
ATOM 3972 C C . ASP A 1 514 ? -1.941 -17.724 24.827 1.00 92.81 514 ASP A C 1
ATOM 3974 O O . ASP A 1 514 ? -2.851 -17.955 25.625 1.00 92.81 514 ASP A O 1
ATOM 3978 N N . TYR A 1 515 ? -2.187 -17.186 23.627 1.00 92.75 515 TYR A N 1
ATOM 3979 C CA . TYR A 1 515 ? -3.476 -16.584 23.244 1.00 92.75 515 TYR A CA 1
ATOM 3980 C C . TYR A 1 515 ? -4.125 -17.214 22.010 1.00 92.75 515 TYR A C 1
ATOM 3982 O O . TYR A 1 515 ? -5.337 -17.119 21.828 1.00 92.75 515 TYR A O 1
ATOM 3990 N N . THR A 1 516 ? -3.334 -17.846 21.147 1.00 92.44 516 THR A N 1
ATOM 3991 C CA . THR A 1 516 ? -3.781 -18.356 19.847 1.00 92.44 516 THR A CA 1
ATOM 3992 C C . THR A 1 516 ? -3.269 -19.772 19.633 1.00 92.44 516 THR A C 1
ATOM 3994 O O . THR A 1 516 ? -2.203 -20.151 20.115 1.00 92.44 516 THR A O 1
ATOM 3997 N N . SER A 1 517 ? -4.027 -20.585 18.898 1.00 88.81 517 SER A N 1
ATOM 3998 C CA . SER A 1 517 ? -3.674 -21.995 18.699 1.00 88.81 517 SER A CA 1
ATOM 3999 C C . SER A 1 517 ? -2.444 -22.205 17.816 1.00 88.81 517 SER A C 1
ATOM 4001 O O . SER A 1 517 ? -1.771 -23.224 17.957 1.00 88.81 517 SER A O 1
ATOM 4003 N N . ASP A 1 518 ? -2.173 -21.284 16.886 1.00 88.50 518 ASP A N 1
ATOM 4004 C CA . ASP A 1 518 ? -0.993 -21.334 16.014 1.00 88.50 518 ASP A CA 1
ATOM 4005 C C . ASP A 1 518 ? 0.209 -20.560 16.586 1.00 88.50 518 ASP A C 1
ATOM 4007 O O . ASP A 1 518 ? 1.298 -20.604 16.016 1.00 88.50 518 ASP A O 1
ATOM 4011 N N . GLY A 1 519 ? 0.019 -19.896 17.732 1.00 92.12 519 GLY A N 1
ATOM 4012 C CA . GLY A 1 519 ? 1.026 -19.101 18.421 1.00 92.12 519 GLY A CA 1
ATOM 4013 C C . GLY A 1 519 ? 1.385 -17.785 17.736 1.00 92.12 519 GLY A C 1
ATOM 4014 O O . GLY A 1 519 ? 2.397 -17.193 18.098 1.00 92.12 519 GLY A O 1
ATOM 4015 N N . THR A 1 520 ? 0.588 -17.319 16.772 1.00 92.94 520 THR A N 1
ATOM 4016 C CA . THR A 1 520 ? 0.821 -16.086 16.006 1.00 92.94 520 THR A CA 1
ATOM 4017 C C . THR A 1 520 ? -0.424 -15.200 15.974 1.00 92.94 520 THR A C 1
ATOM 4019 O O . THR A 1 520 ? -1.525 -15.647 16.284 1.00 92.94 520 THR A O 1
ATOM 4022 N N . GLU A 1 521 ? -0.283 -13.943 15.548 1.00 94.81 521 GLU A N 1
ATOM 4023 C CA . GLU A 1 521 ? -1.427 -13.038 15.386 1.00 94.81 521 GLU A CA 1
ATOM 4024 C C . GLU A 1 521 ? -2.483 -13.632 14.437 1.00 94.81 521 GLU A C 1
ATOM 4026 O O . GLU A 1 521 ? -2.246 -13.842 13.244 1.00 94.81 521 GLU A O 1
ATOM 4031 N N . SER A 1 522 ? -3.654 -13.983 14.962 1.00 94.56 522 SER A N 1
ATOM 4032 C CA . SER A 1 522 ? -4.695 -14.680 14.206 1.00 94.56 522 SER A CA 1
ATOM 4033 C C . SER A 1 522 ? -6.078 -14.438 14.806 1.00 94.56 522 SER A C 1
ATOM 4035 O O . SER A 1 522 ? -6.229 -14.186 16.004 1.00 94.56 522 SER A O 1
ATOM 4037 N N . LEU A 1 523 ? -7.110 -14.534 13.961 1.00 95.81 523 LEU A N 1
ATOM 4038 C CA . LEU A 1 523 ? -8.495 -14.560 14.424 1.00 95.81 523 LEU A CA 1
ATOM 4039 C C . LEU A 1 523 ? -8.708 -15.834 15.246 1.00 95.81 523 LEU A C 1
ATOM 4041 O O . LEU A 1 523 ? -8.581 -16.945 14.736 1.00 95.81 523 LEU A O 1
ATOM 4045 N N . THR A 1 524 ? -9.017 -15.658 16.527 1.00 95.25 524 THR A N 1
ATOM 4046 C CA . THR A 1 524 ? -9.247 -16.743 17.482 1.00 95.25 524 THR A CA 1
ATOM 4047 C C . THR A 1 524 ? -10.603 -16.546 18.139 1.00 95.25 524 THR A C 1
ATOM 4049 O O . THR A 1 524 ? -11.052 -15.421 18.342 1.00 95.25 524 THR A O 1
ATOM 4052 N N . LYS A 1 525 ? -11.272 -17.655 18.456 1.00 96.69 525 LYS A N 1
ATOM 4053 C CA . LYS A 1 525 ? -12.595 -17.644 19.075 1.00 96.69 525 LYS A CA 1
ATOM 4054 C C . LYS A 1 525 ? -12.553 -17.002 20.467 1.00 96.69 525 LYS A C 1
ATOM 4056 O O . LYS A 1 525 ? -11.899 -17.530 21.361 1.00 96.69 525 LYS A O 1
ATOM 4061 N N . LEU A 1 526 ? -13.322 -15.933 20.645 1.00 97.56 526 LEU A N 1
ATOM 4062 C CA . LEU A 1 526 ? -13.587 -15.245 21.907 1.00 97.56 526 LEU A CA 1
ATOM 4063 C C . LEU A 1 526 ? -15.063 -15.400 22.300 1.00 97.56 526 LEU A C 1
ATOM 4065 O O . LEU A 1 526 ? -15.925 -15.740 21.484 1.00 97.56 526 LEU A O 1
ATOM 4069 N N . SER A 1 527 ? -15.362 -15.149 23.569 1.00 98.00 527 SER A N 1
ATOM 4070 C CA . SER A 1 527 ? -16.718 -14.988 24.094 1.00 98.00 527 SER A CA 1
ATOM 4071 C C . SER A 1 527 ? -17.016 -13.522 24.428 1.00 98.00 527 SER A C 1
ATOM 4073 O O . SER A 1 527 ? -16.109 -12.698 24.554 1.00 98.00 527 SER A O 1
ATOM 4075 N N . LEU A 1 528 ? -18.295 -13.182 24.629 1.00 98.31 528 LEU A N 1
ATOM 4076 C CA . LEU A 1 528 ? -18.667 -11.854 25.134 1.00 98.31 528 LEU A CA 1
ATOM 4077 C C . LEU A 1 528 ? -18.088 -11.576 26.528 1.00 98.31 528 LEU A C 1
ATOM 4079 O O . LEU A 1 528 ? -17.800 -10.424 26.831 1.00 98.31 528 LEU A O 1
ATOM 4083 N N . ASP A 1 529 ? -17.862 -12.603 27.353 1.00 98.44 529 ASP A N 1
ATOM 4084 C CA . ASP A 1 529 ? -17.186 -12.450 28.646 1.00 98.44 529 ASP A CA 1
ATOM 4085 C C . ASP A 1 529 ? -15.708 -12.065 28.469 1.00 98.44 529 ASP A C 1
ATOM 4087 O O . ASP A 1 529 ? -15.206 -11.199 29.190 1.00 98.44 529 ASP A O 1
ATOM 4091 N N . ASP A 1 530 ? -15.021 -12.646 27.477 1.00 97.75 530 ASP A N 1
ATOM 4092 C CA . ASP A 1 530 ? -13.643 -12.268 27.140 1.00 97.75 530 ASP A CA 1
ATOM 4093 C C . ASP A 1 530 ? -13.582 -10.817 26.652 1.00 97.75 530 ASP A C 1
ATOM 4095 O O . ASP A 1 530 ? -12.687 -10.061 27.035 1.00 97.75 530 ASP A O 1
ATOM 4099 N N . ILE A 1 531 ? -14.558 -10.401 25.842 1.00 98.12 531 ILE A N 1
ATOM 4100 C CA . ILE A 1 531 ? -14.654 -9.047 25.283 1.00 98.12 531 ILE A CA 1
ATOM 4101 C C . ILE A 1 531 ? -15.095 -8.025 26.344 1.00 98.12 531 ILE A C 1
ATOM 4103 O O . ILE A 1 531 ? -14.628 -6.890 26.333 1.00 98.12 531 ILE A O 1
ATOM 4107 N N . ALA A 1 532 ? -15.935 -8.394 27.311 1.00 98.62 532 ALA A N 1
ATOM 4108 C CA . ALA A 1 532 ? -16.490 -7.462 28.290 1.00 98.62 532 ALA A CA 1
ATOM 4109 C C . ALA A 1 532 ? -15.402 -6.679 29.044 1.00 98.62 532 ALA A C 1
ATOM 4111 O O . ALA A 1 532 ? -14.461 -7.241 29.613 1.00 98.62 532 ALA A O 1
ATOM 4112 N N . GLY A 1 533 ? -15.534 -5.354 29.084 1.00 98.31 533 GLY A N 1
ATOM 4113 C CA . GLY A 1 533 ? -14.572 -4.470 29.729 1.00 98.31 533 GLY A CA 1
ATOM 4114 C C . GLY A 1 533 ? -14.644 -3.028 29.248 1.00 98.31 533 GLY A C 1
ATOM 4115 O O . GLY A 1 533 ? -15.566 -2.624 28.541 1.00 98.31 533 GLY A O 1
ATOM 4116 N N . THR A 1 534 ? -13.661 -2.242 29.675 1.00 98.12 534 THR A N 1
ATOM 4117 C CA . THR A 1 534 ? -13.499 -0.842 29.272 1.00 98.12 534 THR A CA 1
ATOM 4118 C C . THR A 1 534 ? -12.507 -0.765 28.122 1.00 98.12 534 THR A C 1
ATOM 4120 O O . THR A 1 534 ? -11.453 -1.386 28.199 1.00 98.12 534 THR A O 1
ATOM 4123 N N . TYR A 1 535 ? -12.826 0.016 27.100 1.00 98.12 535 TYR A N 1
ATOM 4124 C CA . TYR A 1 535 ? -12.033 0.217 25.896 1.00 98.12 535 TYR A CA 1
ATOM 4125 C C . TYR A 1 535 ? -11.678 1.691 25.724 1.00 98.12 535 TYR A C 1
ATOM 4127 O O . TYR A 1 535 ? -12.495 2.568 26.023 1.00 98.12 535 TYR A O 1
ATOM 4135 N N . ASP A 1 536 ? -10.486 1.941 25.192 1.00 97.56 536 ASP A N 1
ATOM 4136 C CA . ASP A 1 536 ? -10.138 3.196 24.532 1.00 97.56 536 ASP A CA 1
ATOM 4137 C C . ASP A 1 536 ? -10.380 3.024 23.035 1.00 97.56 536 ASP A C 1
ATOM 4139 O O . ASP A 1 536 ? -9.855 2.098 22.420 1.00 97.56 536 ASP A O 1
ATOM 4143 N N . THR A 1 537 ? -11.244 3.870 22.477 1.00 98.06 537 THR A N 1
ATOM 4144 C CA . THR A 1 537 ? -11.793 3.693 21.127 1.00 98.06 537 THR A CA 1
ATOM 4145 C C . THR A 1 537 ? -11.580 4.916 20.258 1.00 98.06 537 THR A C 1
ATOM 4147 O O . THR A 1 537 ? -11.647 6.046 20.739 1.00 98.06 537 THR A O 1
ATOM 4150 N N . ILE A 1 538 ? -11.370 4.681 18.972 1.00 98.12 538 ILE A N 1
ATOM 4151 C CA . ILE A 1 538 ? -11.190 5.686 17.935 1.00 98.12 538 ILE A CA 1
ATOM 4152 C C . ILE A 1 538 ? -12.284 5.468 16.896 1.00 98.12 538 ILE A C 1
ATOM 4154 O O . ILE A 1 538 ? -12.441 4.367 16.372 1.00 98.12 538 ILE A O 1
ATOM 4158 N N . LEU A 1 539 ? -13.027 6.532 16.612 1.00 97.69 539 LEU A N 1
ATOM 4159 C CA . LEU A 1 539 ? -13.859 6.651 15.422 1.00 97.69 539 LEU A CA 1
ATOM 4160 C C . LEU A 1 539 ? -13.097 7.558 14.463 1.00 97.69 539 LEU A C 1
ATOM 4162 O O . LEU A 1 539 ? -12.789 8.693 14.832 1.00 97.69 539 LEU A O 1
ATOM 4166 N N . THR A 1 540 ? -12.734 7.053 13.287 1.00 95.50 540 THR A N 1
ATOM 4167 C CA . THR A 1 540 ? -12.103 7.898 12.275 1.00 95.50 540 THR A CA 1
ATOM 4168 C C . THR A 1 540 ? -13.095 8.941 11.797 1.00 95.50 540 THR A C 1
ATOM 4170 O O . THR A 1 540 ? -14.301 8.716 11.800 1.00 95.50 540 THR A O 1
ATOM 4173 N N . VAL A 1 541 ? -12.568 10.096 11.411 1.00 89.38 541 VAL A N 1
ATOM 4174 C CA . VAL A 1 541 ? -13.363 11.165 10.820 1.00 89.38 541 VAL A CA 1
ATOM 4175 C C . VAL A 1 541 ? -12.643 11.640 9.573 1.00 89.38 541 VAL A C 1
ATOM 4177 O O . VAL A 1 541 ? -11.429 11.896 9.600 1.00 89.38 541 VAL A O 1
ATOM 4180 N N . ARG A 1 542 ? -13.393 11.737 8.479 1.00 93.31 542 ARG A N 1
ATOM 4181 C CA . ARG A 1 542 ? -13.003 12.445 7.263 1.00 93.31 542 ARG A CA 1
ATOM 4182 C C . ARG A 1 542 ? -13.662 13.811 7.242 1.00 93.31 542 ARG A C 1
ATOM 4184 O O . ARG A 1 542 ? -14.784 14.000 7.699 1.00 93.31 542 ARG A O 1
ATOM 4191 N N . GLY A 1 543 ? -12.957 14.773 6.677 1.00 91.81 543 GLY A N 1
ATOM 4192 C CA . GLY A 1 543 ? -13.393 16.158 6.648 1.00 91.81 543 GLY A CA 1
ATOM 4193 C C . GLY A 1 543 ? -12.500 16.974 5.738 1.00 91.81 543 GLY A C 1
ATOM 4194 O O . GLY A 1 543 ? -11.570 16.452 5.136 1.00 91.81 543 GLY A O 1
ATOM 4195 N N . SER A 1 544 ? -12.825 18.247 5.579 1.00 85.88 544 SER A N 1
ATOM 4196 C CA . SER A 1 544 ? -12.037 19.169 4.760 1.00 85.88 544 SER A CA 1
ATOM 4197 C C . SER A 1 544 ? -11.794 20.479 5.500 1.00 85.88 544 SER A C 1
ATOM 4199 O O . SER A 1 544 ? -11.715 21.540 4.874 1.00 85.88 544 SER A O 1
ATOM 4201 N N . THR A 1 545 ? -11.762 20.440 6.833 1.00 93.88 545 THR A N 1
ATOM 4202 C CA . THR A 1 545 ? -11.560 21.639 7.636 1.00 93.88 545 THR A CA 1
ATOM 4203 C C . THR A 1 545 ? -10.082 21.977 7.615 1.00 93.88 545 THR A C 1
ATOM 4205 O O . THR A 1 545 ? -9.265 21.306 8.235 1.00 93.88 545 THR A O 1
ATOM 4208 N N . SER A 1 546 ? -9.712 23.042 6.910 1.00 91.94 546 SER A N 1
ATOM 4209 C CA . SER A 1 546 ? -8.333 23.524 6.923 1.00 91.94 546 SER A CA 1
ATOM 4210 C C . SER A 1 546 ? -8.072 24.436 8.119 1.00 91.94 546 SER A C 1
ATOM 4212 O O . SER A 1 546 ? -8.864 25.329 8.426 1.00 91.94 546 SER A O 1
ATOM 4214 N N . GLY A 1 547 ? -6.913 24.272 8.747 1.00 92.88 547 GLY A N 1
ATOM 4215 C CA . GLY A 1 547 ? -6.464 25.120 9.840 1.00 92.88 547 GLY A CA 1
ATOM 4216 C C . GLY A 1 547 ? -4.954 25.087 10.024 1.00 92.88 547 GLY A C 1
ATOM 4217 O O . GLY A 1 547 ? -4.224 24.412 9.301 1.00 92.88 547 GLY A O 1
ATOM 4218 N N . THR A 1 548 ? -4.479 25.872 10.985 1.00 92.06 548 THR A N 1
ATOM 4219 C CA . THR A 1 548 ? -3.060 25.916 11.337 1.00 92.06 548 THR A CA 1
ATOM 4220 C C . THR A 1 548 ? -2.728 24.748 12.256 1.00 92.06 548 THR A C 1
ATOM 4222 O O . THR A 1 548 ? -3.204 24.711 13.387 1.00 92.06 548 THR A O 1
ATOM 4225 N N . PHE A 1 549 ? -1.853 23.855 11.807 1.00 88.19 549 PHE A N 1
ATOM 4226 C CA . PHE A 1 549 ? -1.330 22.744 12.591 1.00 88.19 549 PHE A CA 1
ATOM 4227 C C . PHE A 1 549 ? 0.156 22.951 12.901 1.00 88.19 549 PHE A C 1
ATOM 4229 O O . PHE A 1 549 ? 0.910 23.488 12.088 1.00 88.19 549 PHE A O 1
ATOM 4236 N N . THR A 1 550 ? 0.591 22.531 14.088 1.00 84.25 550 THR A N 1
ATOM 4237 C CA . THR A 1 550 ? 2.008 22.487 14.473 1.00 84.25 550 THR A CA 1
ATOM 4238 C C . THR A 1 550 ? 2.327 21.083 14.954 1.00 84.25 550 THR A C 1
ATOM 4240 O O . THR A 1 550 ? 1.790 20.633 15.965 1.00 84.25 550 THR A O 1
ATOM 4243 N N . SER A 1 551 ? 3.207 20.396 14.234 1.00 75.25 551 SER A N 1
ATOM 4244 C CA . SER A 1 551 ? 3.752 19.106 14.648 1.00 75.25 551 SER A CA 1
ATOM 4245 C C . SER A 1 551 ? 4.649 19.252 15.881 1.00 75.25 551 SER A C 1
ATOM 4247 O O . SER A 1 551 ? 5.151 20.331 16.210 1.00 75.25 551 SER A O 1
ATOM 4249 N N . GLY A 1 552 ? 4.858 18.139 16.587 1.00 67.31 552 GLY A N 1
ATOM 4250 C CA . GLY A 1 552 ? 5.724 18.098 17.765 1.00 67.31 552 GLY A CA 1
ATOM 4251 C C . GLY A 1 552 ? 7.164 18.587 17.522 1.00 67.31 552 GLY A C 1
ATOM 4252 O O . GLY A 1 552 ? 7.671 18.602 16.405 1.00 67.31 552 GLY A O 1
ATOM 4253 N N . MET A 1 553 ? 7.847 18.953 18.614 1.00 64.62 553 MET A N 1
ATOM 4254 C CA . MET A 1 553 ? 9.273 19.329 18.667 1.00 64.62 553 MET A CA 1
ATOM 4255 C C . MET A 1 553 ? 9.719 20.526 17.797 1.00 64.62 553 MET A C 1
ATOM 4257 O O . MET A 1 553 ? 10.648 20.426 16.996 1.00 64.62 553 MET A O 1
ATOM 4261 N N . ASN A 1 554 ? 9.160 21.712 18.078 1.00 60.00 554 ASN A N 1
ATOM 4262 C CA . ASN A 1 554 ? 9.615 23.019 17.559 1.00 60.00 554 ASN A CA 1
ATOM 4263 C C . ASN A 1 554 ? 9.575 23.166 16.026 1.00 60.00 554 ASN A C 1
ATOM 4265 O O . ASN A 1 554 ? 10.374 23.910 15.447 1.00 60.00 554 ASN A O 1
ATOM 4269 N N . GLU A 1 555 ? 8.667 22.462 15.356 1.00 71.75 555 GLU A N 1
ATOM 4270 C CA . GLU A 1 555 ? 8.438 22.642 13.924 1.00 71.75 555 GLU A CA 1
ATOM 4271 C C . GLU A 1 555 ? 7.602 23.899 13.651 1.00 71.75 555 GLU A C 1
ATOM 4273 O O . GLU A 1 555 ? 6.900 24.414 14.521 1.00 71.75 555 GLU A O 1
ATOM 4278 N N . SER A 1 556 ? 7.749 24.462 12.449 1.00 78.25 556 SER A N 1
ATOM 4279 C CA . SER A 1 556 ? 6.951 25.622 12.043 1.00 78.25 556 SER A CA 1
ATOM 4280 C C . SER A 1 556 ? 5.522 25.189 11.756 1.00 78.25 556 SER A C 1
ATOM 4282 O O . SER A 1 556 ? 5.304 24.121 11.188 1.00 78.25 556 SER A O 1
ATOM 4284 N N . ALA A 1 557 ? 4.571 26.041 12.125 1.00 83.50 557 ALA A N 1
ATOM 4285 C CA . ALA A 1 557 ? 3.174 25.812 11.817 1.00 83.50 557 ALA A CA 1
ATOM 4286 C C . ALA A 1 557 ? 2.927 25.836 10.299 1.00 83.50 557 ALA A C 1
ATOM 4288 O O . ALA A 1 557 ? 3.510 26.663 9.589 1.00 83.50 557 ALA A O 1
ATOM 4289 N N . SER A 1 558 ? 2.024 24.975 9.839 1.00 85.19 558 SER A N 1
ATOM 4290 C CA . SER A 1 558 ? 1.606 24.848 8.441 1.00 85.19 558 SER A CA 1
ATOM 4291 C C . SER A 1 558 ? 0.083 24.778 8.350 1.00 85.19 558 SER A C 1
ATOM 4293 O O . SER A 1 558 ? -0.589 24.447 9.326 1.00 85.19 558 SER A O 1
ATOM 4295 N N . VAL A 1 559 ? -0.471 25.122 7.186 1.00 88.69 559 VAL A N 1
ATOM 4296 C CA . VAL A 1 559 ? -1.898 24.912 6.908 1.00 88.69 559 VAL A CA 1
ATOM 4297 C C . VAL A 1 559 ? -2.092 23.462 6.484 1.00 88.69 559 VAL A C 1
ATOM 4299 O O . VAL A 1 559 ? -1.373 22.997 5.604 1.00 88.69 559 VAL A O 1
ATOM 4302 N N . ALA A 1 560 ? -3.042 22.779 7.114 1.00 90.88 560 ALA A N 1
ATOM 4303 C CA . ALA A 1 560 ? -3.380 21.387 6.851 1.00 90.88 560 ALA A CA 1
ATOM 4304 C C . ALA A 1 560 ? -4.874 21.134 7.120 1.00 90.88 560 ALA A C 1
ATOM 4306 O O . ALA A 1 560 ? -5.535 21.923 7.800 1.00 90.88 560 ALA A O 1
ATOM 4307 N N . SER A 1 561 ? -5.393 20.032 6.597 1.00 92.56 561 SER A N 1
ATOM 4308 C CA . SER A 1 561 ? -6.641 19.378 6.972 1.00 92.56 561 SER A CA 1
ATOM 4309 C C . SER A 1 561 ? -6.544 18.917 8.422 1.00 92.56 561 SER A C 1
ATOM 4311 O O . SER A 1 561 ? -5.727 18.059 8.766 1.00 92.56 561 SER A O 1
ATOM 4313 N N . LEU A 1 562 ? -7.350 19.517 9.294 1.00 93.44 562 LEU A N 1
ATOM 4314 C CA . LEU A 1 562 ? -7.294 19.271 10.732 1.00 93.44 562 LEU A CA 1
ATOM 4315 C C . LEU A 1 562 ? -7.724 17.847 11.069 1.00 93.44 562 LEU A C 1
ATOM 4317 O O . LEU A 1 562 ? -7.097 17.222 11.915 1.00 93.44 562 LEU A O 1
ATOM 4321 N N . GLU A 1 563 ? -8.715 17.300 10.363 1.00 93.69 563 GLU A N 1
ATOM 4322 C CA . GLU A 1 563 ? -9.186 15.931 10.587 1.00 93.69 563 GLU A CA 1
ATOM 4323 C C . GLU A 1 563 ? -8.108 14.865 10.302 1.00 93.69 563 GLU A C 1
ATOM 4325 O O . GLU A 1 563 ? -8.187 13.750 10.825 1.00 93.69 563 GLU A O 1
ATOM 4330 N N . ASP A 1 564 ? -7.089 15.191 9.500 1.00 93.44 564 ASP A N 1
ATOM 4331 C CA . ASP A 1 564 ? -5.981 14.287 9.169 1.00 93.44 564 ASP A CA 1
ATOM 4332 C C . ASP A 1 564 ? -4.671 14.641 9.890 1.00 93.44 564 ASP A C 1
ATOM 4334 O O . ASP A 1 564 ? -3.885 13.743 10.212 1.00 93.44 564 ASP A O 1
ATOM 4338 N N . ALA A 1 565 ? -4.431 15.922 10.179 1.00 91.50 565 ALA A N 1
ATOM 4339 C CA . ALA A 1 565 ? -3.231 16.379 10.873 1.00 91.50 565 ALA A CA 1
ATOM 4340 C C . ALA A 1 565 ? -3.315 16.224 12.398 1.00 91.50 565 ALA A C 1
ATOM 4342 O O . ALA A 1 565 ? -2.340 15.813 13.036 1.00 91.50 565 ALA A O 1
ATOM 4343 N N . GLU A 1 566 ? -4.470 16.530 12.994 1.00 91.62 566 GLU A N 1
ATOM 4344 C CA . GLU A 1 566 ? -4.687 16.370 14.428 1.00 91.62 566 GLU A CA 1
ATOM 4345 C C . GLU A 1 566 ? -4.969 14.893 14.739 1.00 91.62 566 GLU A C 1
ATOM 4347 O O . GLU A 1 566 ? -5.899 14.305 14.182 1.00 91.62 566 GLU A O 1
ATOM 4352 N N . PRO A 1 567 ? -4.181 14.244 15.618 1.00 92.06 567 PRO A N 1
ATOM 4353 C CA . PRO A 1 567 ? -4.474 12.875 16.005 1.00 92.06 567 PRO A CA 1
ATOM 4354 C C . PRO A 1 567 ? -5.852 12.791 16.645 1.00 92.06 567 PRO A C 1
ATOM 4356 O O . PRO A 1 567 ? -6.124 13.471 17.633 1.00 92.06 567 PRO A O 1
ATOM 4359 N N . THR A 1 568 ? -6.696 11.907 16.121 1.00 94.69 568 THR A N 1
ATOM 4360 C CA . THR A 1 568 ? -7.981 11.619 16.754 1.00 94.69 568 THR A CA 1
ATOM 4361 C C . THR A 1 568 ? -7.734 11.052 18.152 1.00 94.69 568 THR A C 1
ATOM 4363 O O . THR A 1 568 ? -7.042 10.043 18.303 1.00 94.69 568 THR A O 1
ATOM 4366 N N . GLU A 1 569 ? -8.274 11.708 19.177 1.00 94.69 569 GLU A N 1
ATOM 4367 C CA . GLU A 1 569 ? -8.147 11.260 20.563 1.00 94.69 569 GLU A CA 1
ATOM 4368 C C . GLU A 1 569 ? -9.146 10.151 20.891 1.00 94.69 569 GLU A C 1
ATOM 4370 O O . GLU A 1 569 ? -10.323 10.205 20.520 1.00 94.69 569 GLU A O 1
ATOM 4375 N N . SER A 1 570 ? -8.689 9.150 21.643 1.00 96.75 570 SER A N 1
ATOM 4376 C CA . SER A 1 570 ? -9.554 8.050 22.051 1.00 96.75 570 SER A CA 1
ATOM 4377 C C . SER A 1 570 ? -10.651 8.480 23.016 1.00 96.75 570 SER A C 1
ATOM 4379 O O . SER A 1 570 ? -10.404 9.188 23.994 1.00 96.75 570 SER A O 1
ATOM 4381 N N . LYS A 1 571 ? -11.846 7.931 22.816 1.00 97.50 571 LYS A N 1
ATOM 4382 C CA . LYS A 1 571 ? -12.976 8.025 23.740 1.00 97.50 571 LYS A CA 1
ATOM 4383 C C . LYS A 1 571 ? -13.164 6.704 24.475 1.00 97.50 571 LYS A C 1
ATOM 4385 O O . LYS A 1 571 ? -13.018 5.625 23.905 1.00 97.50 571 LYS A O 1
ATOM 4390 N N . THR A 1 572 ? -13.531 6.784 25.750 1.00 97.62 572 THR A N 1
ATOM 4391 C CA . THR A 1 572 ? -13.815 5.592 26.557 1.00 97.62 572 THR A CA 1
ATOM 4392 C C . THR A 1 572 ? -15.180 4.999 26.214 1.00 97.62 572 THR A C 1
ATOM 4394 O O . THR A 1 572 ? -16.174 5.730 26.158 1.00 97.62 572 THR A O 1
ATOM 4397 N N . MET A 1 573 ? -15.223 3.674 26.080 1.00 97.75 573 MET A N 1
ATOM 4398 C CA . MET A 1 573 ? -16.420 2.856 25.873 1.00 97.75 573 MET A CA 1
ATOM 4399 C C . MET A 1 573 ? -16.410 1.667 26.841 1.00 97.75 573 MET A C 1
ATOM 4401 O O . MET A 1 573 ? -15.343 1.152 27.165 1.00 97.75 573 MET A O 1
ATOM 4405 N N . LYS A 1 574 ? -17.570 1.203 27.311 1.00 98.50 574 LYS A N 1
ATOM 4406 C CA . LYS A 1 574 ? -17.681 -0.029 28.103 1.00 98.50 574 LYS A CA 1
ATOM 4407 C C . LYS A 1 574 ? -18.603 -1.025 27.413 1.00 98.50 574 LYS A C 1
ATOM 4409 O O . LYS A 1 574 ? -19.735 -0.671 27.104 1.00 98.50 574 LYS A O 1
ATOM 4414 N N . ILE A 1 575 ? -18.135 -2.260 27.260 1.00 98.75 575 ILE A N 1
ATOM 4415 C CA . ILE A 1 575 ? -18.911 -3.408 26.778 1.00 98.75 575 ILE A CA 1
ATOM 4416 C C . ILE A 1 575 ? -19.213 -4.315 27.978 1.00 98.75 575 ILE A C 1
ATOM 4418 O O . ILE A 1 575 ? -18.305 -4.650 28.744 1.00 98.75 575 ILE A O 1
ATOM 4422 N N . ALA A 1 576 ? -20.476 -4.680 28.184 1.00 98.62 576 ALA A N 1
ATOM 4423 C CA . ALA A 1 576 ? -20.885 -5.667 29.184 1.00 98.62 576 ALA A CA 1
ATOM 4424 C C . ALA A 1 576 ? -20.881 -7.099 28.613 1.00 98.62 576 ALA A C 1
ATOM 4426 O O . ALA A 1 576 ? -20.794 -7.297 27.406 1.00 98.62 576 ALA A O 1
ATOM 4427 N N . SER A 1 577 ? -20.998 -8.110 29.478 1.00 98.25 577 SER A N 1
ATOM 4428 C CA . SER A 1 577 ? -21.003 -9.530 29.081 1.00 98.25 577 SER A CA 1
ATOM 4429 C C . SER A 1 577 ? -22.223 -9.959 28.258 1.00 98.25 577 SER A C 1
ATOM 4431 O O . SER A 1 577 ? -22.210 -11.026 27.652 1.00 98.25 577 SER A O 1
ATOM 4433 N N . ASP A 1 578 ? -23.270 -9.136 28.205 1.00 98.00 578 ASP A N 1
ATOM 4434 C CA . ASP A 1 578 ? -24.418 -9.312 27.309 1.00 98.00 578 ASP A CA 1
ATOM 4435 C C . ASP A 1 578 ? -24.256 -8.563 25.971 1.00 98.00 578 ASP A C 1
ATOM 4437 O O . ASP A 1 578 ? -25.188 -8.536 25.171 1.00 98.00 578 ASP A O 1
ATOM 4441 N N . GLY A 1 579 ? -23.095 -7.941 25.731 1.00 98.50 579 GLY A N 1
ATOM 4442 C CA . GLY A 1 579 ? -22.804 -7.139 24.542 1.00 98.50 579 GLY A CA 1
ATOM 4443 C C . GLY A 1 579 ? -23.278 -5.686 24.622 1.00 98.50 579 GLY A C 1
ATOM 4444 O O . GLY A 1 579 ? -22.970 -4.907 23.721 1.00 98.50 579 GLY A O 1
ATOM 4445 N N . SER A 1 580 ? -23.989 -5.268 25.678 1.00 98.62 580 SER A N 1
ATOM 4446 C CA . SER A 1 580 ? -24.471 -3.884 25.782 1.00 98.62 580 SER A CA 1
ATOM 4447 C C . SER A 1 580 ? -23.320 -2.878 25.918 1.00 98.62 580 SER A C 1
ATOM 4449 O O . SER A 1 580 ? -22.383 -3.061 26.704 1.00 98.62 580 SER A O 1
ATOM 4451 N N . ILE A 1 581 ? -23.403 -1.788 25.150 1.00 98.75 581 ILE A N 1
ATOM 4452 C CA . ILE A 1 581 ? -22.438 -0.686 25.167 1.00 98.75 581 ILE A CA 1
ATOM 4453 C C . ILE A 1 581 ? -22.966 0.448 26.045 1.00 98.75 581 ILE A C 1
ATOM 4455 O O . ILE A 1 581 ? -24.111 0.887 25.916 1.00 98.75 581 ILE A O 1
ATOM 4459 N N . SER A 1 582 ? -22.102 0.957 26.920 1.00 97.56 582 SER A N 1
ATOM 4460 C CA . SER A 1 582 ? -22.391 2.078 27.814 1.00 97.56 582 SER A CA 1
ATOM 4461 C C . SER A 1 582 ? -21.170 2.979 28.025 1.00 97.56 582 SER A C 1
ATOM 4463 O O . SER A 1 582 ? -20.029 2.603 27.747 1.00 97.56 582 SER A O 1
ATOM 4465 N N . GLY A 1 583 ? -21.403 4.179 28.552 1.00 93.75 583 GLY A N 1
ATOM 4466 C CA . GLY A 1 583 ? -20.367 5.166 28.847 1.00 93.75 583 GLY A CA 1
ATOM 4467 C C . GLY A 1 583 ? -20.890 6.588 28.675 1.00 93.75 583 GLY A C 1
ATOM 4468 O O . GLY A 1 583 ? -22.071 6.794 28.413 1.00 93.75 583 GLY A O 1
ATOM 4469 N N . SER A 1 584 ? -20.010 7.577 28.824 1.00 94.75 584 SER A N 1
ATOM 4470 C CA . SER A 1 584 ? -20.350 8.985 28.574 1.00 94.75 584 SER A CA 1
ATOM 4471 C C . SER A 1 584 ? -20.310 9.365 27.094 1.00 94.75 584 SER A C 1
ATOM 4473 O O . SER A 1 584 ? -20.835 10.411 26.736 1.00 94.75 584 SER A O 1
ATOM 4475 N N . ASN A 1 585 ? -19.651 8.558 26.256 1.00 97.06 585 ASN A N 1
ATOM 4476 C CA . ASN A 1 585 ? -19.413 8.869 24.844 1.00 97.06 585 ASN A CA 1
ATOM 4477 C C . ASN A 1 585 ? -20.314 8.079 23.895 1.00 97.06 585 ASN A C 1
ATOM 4479 O O . ASN A 1 585 ? -20.641 8.585 22.827 1.00 97.06 585 ASN A O 1
ATOM 4483 N N . TYR A 1 586 ? -20.680 6.855 24.286 1.00 98.00 586 TYR A N 1
ATOM 4484 C CA . TYR A 1 586 ? -21.363 5.909 23.417 1.00 98.00 586 TYR A CA 1
ATOM 4485 C C . TYR A 1 586 ? -22.403 5.079 24.165 1.00 98.00 586 TYR A C 1
ATOM 4487 O O . TYR A 1 586 ? -22.242 4.757 25.347 1.00 98.00 586 TYR A O 1
ATOM 4495 N N . SER A 1 587 ? -23.433 4.675 23.427 1.00 98.50 587 SER A N 1
ATOM 4496 C CA . SER A 1 587 ? -24.365 3.607 23.796 1.00 98.50 587 SER A CA 1
ATOM 4497 C C . SER A 1 587 ? -24.644 2.729 22.577 1.00 98.50 587 SER A C 1
ATOM 4499 O O . SER A 1 587 ? -24.409 3.162 21.450 1.00 98.50 587 SER A O 1
ATOM 4501 N N . GLY A 1 588 ? -25.104 1.495 22.777 1.00 98.38 588 GLY A N 1
ATOM 4502 C CA . GLY A 1 588 ? -25.277 0.567 21.659 1.00 98.38 588 GLY A CA 1
ATOM 4503 C C . GLY A 1 588 ? -25.207 -0.901 22.052 1.00 98.38 588 GLY A C 1
ATOM 4504 O O . GLY A 1 588 ? -25.442 -1.256 23.210 1.00 98.38 588 GLY A O 1
ATOM 4505 N N . ILE A 1 589 ? -24.860 -1.746 21.085 1.00 98.69 589 ILE A N 1
ATOM 4506 C CA . ILE A 1 589 ? -24.728 -3.193 21.270 1.00 98.69 589 ILE A CA 1
ATOM 4507 C C . ILE A 1 589 ? -23.634 -3.772 20.369 1.00 98.69 589 ILE A C 1
ATOM 4509 O O . ILE A 1 589 ? -23.450 -3.324 19.237 1.00 98.69 589 ILE A O 1
ATOM 4513 N N . VAL A 1 590 ? -22.927 -4.773 20.890 1.00 98.75 590 VAL A N 1
ATOM 4514 C CA . VAL A 1 590 ? -22.052 -5.675 20.139 1.00 98.75 590 VAL A CA 1
ATOM 4515 C C . VAL A 1 590 ? -22.747 -7.022 19.989 1.00 98.75 590 VAL A C 1
ATOM 4517 O O . VAL A 1 590 ? -23.081 -7.666 20.983 1.00 98.75 590 VAL A O 1
ATOM 4520 N N . GLU A 1 591 ? -22.904 -7.475 18.753 1.00 98.62 591 GLU A N 1
ATOM 4521 C CA . GLU A 1 591 ? -23.392 -8.809 18.416 1.00 98.62 591 GLU A CA 1
ATOM 4522 C C . GLU A 1 591 ? -22.228 -9.640 17.866 1.00 98.62 591 GLU A C 1
ATOM 4524 O O . GLU A 1 591 ? -21.760 -9.423 16.747 1.00 98.62 591 GLU A O 1
ATOM 4529 N N . LEU A 1 592 ? -21.728 -10.577 18.679 1.00 98.56 592 LEU A N 1
ATOM 4530 C CA . LEU A 1 592 ? -20.635 -11.473 18.303 1.00 98.56 592 LEU A CA 1
ATOM 4531 C C . LEU A 1 592 ? -21.176 -12.695 17.550 1.00 98.56 592 LEU A C 1
ATOM 4533 O O . LEU A 1 592 ? -22.079 -13.387 18.026 1.00 98.56 592 LEU A O 1
ATOM 4537 N N . SER A 1 593 ? -20.592 -12.987 16.394 1.00 98.25 593 SER A N 1
ATOM 4538 C CA . SER A 1 593 ? -20.953 -14.131 15.558 1.00 98.25 593 SER A CA 1
ATOM 4539 C C . SER A 1 593 ? -20.489 -15.459 16.160 1.00 98.25 593 SER A C 1
ATOM 4541 O O . SER A 1 593 ? -19.648 -15.521 17.056 1.00 98.25 593 SER A O 1
ATOM 4543 N N . SER A 1 594 ? -21.018 -16.572 15.644 1.00 97.19 594 SER A N 1
ATOM 4544 C CA . SER A 1 594 ? -20.730 -17.922 16.159 1.00 97.19 594 SER A CA 1
ATOM 4545 C C . SER A 1 594 ? -19.270 -18.371 16.013 1.00 97.19 594 SER A C 1
ATOM 4547 O O . SER A 1 594 ? -18.844 -19.309 16.699 1.00 97.19 594 SER A O 1
ATOM 4549 N N . ASP A 1 595 ? -18.521 -17.734 15.113 1.00 97.50 595 ASP A N 1
ATOM 4550 C CA . ASP A 1 595 ? -17.077 -17.931 14.960 1.00 97.50 595 ASP A CA 1
ATOM 4551 C C . ASP A 1 595 ? -16.273 -17.369 16.150 1.00 97.50 595 ASP A C 1
ATOM 4553 O O . ASP A 1 595 ? -15.168 -17.835 16.426 1.00 97.50 595 ASP A O 1
ATOM 4557 N N . GLY A 1 596 ? -16.884 -16.466 16.924 1.00 97.44 596 GLY A N 1
ATOM 4558 C CA . GLY A 1 596 ? -16.338 -15.822 18.110 1.00 97.44 596 GLY A CA 1
ATOM 4559 C C . GLY A 1 596 ? -15.337 -14.712 17.821 1.00 97.44 596 GLY A C 1
ATOM 4560 O O . GLY A 1 596 ? -14.628 -14.316 18.737 1.00 97.44 596 GLY A O 1
ATOM 4561 N N . TYR A 1 597 ? -15.259 -14.210 16.591 1.00 97.81 597 TYR A N 1
ATOM 4562 C CA . TYR A 1 597 ? -14.417 -13.055 16.272 1.00 97.81 597 TYR A CA 1
ATOM 4563 C C . TYR A 1 597 ? -15.103 -12.042 15.356 1.00 97.81 597 TYR A C 1
ATOM 4565 O O . TYR A 1 597 ? -14.814 -10.858 15.497 1.00 97.81 597 TYR A O 1
ATOM 4573 N N . SER A 1 598 ? -16.016 -12.444 14.463 1.00 98.56 598 SER A N 1
ATOM 4574 C CA . SER A 1 598 ? -16.778 -11.494 13.639 1.00 98.56 598 SER A CA 1
ATOM 4575 C C . SER A 1 598 ? -17.826 -10.798 14.495 1.00 98.56 598 SER A C 1
ATOM 4577 O O . SER A 1 598 ? -18.546 -11.458 15.246 1.00 98.56 598 SER A O 1
ATOM 4579 N N . ALA A 1 599 ? -17.953 -9.480 14.379 1.00 98.31 599 ALA A N 1
ATOM 4580 C CA . ALA A 1 599 ? -18.911 -8.723 15.171 1.00 98.31 599 ALA A CA 1
ATOM 4581 C C . ALA A 1 599 ? -19.598 -7.610 14.382 1.00 98.31 599 ALA A C 1
ATOM 4583 O O . ALA A 1 599 ? -18.994 -6.966 13.520 1.00 98.31 599 ALA A O 1
ATOM 4584 N N . VAL A 1 600 ? -20.852 -7.365 14.762 1.00 98.69 600 VAL A N 1
ATOM 4585 C CA . VAL A 1 600 ? -21.636 -6.192 14.371 1.00 98.69 600 VAL A CA 1
ATOM 4586 C C . VAL A 1 600 ? -21.752 -5.269 15.583 1.00 98.69 600 VAL A C 1
ATOM 4588 O O . VAL A 1 600 ? -22.152 -5.700 16.663 1.00 98.69 600 VAL A O 1
ATOM 4591 N N . ILE A 1 601 ? -21.384 -4.002 15.421 1.00 98.69 601 ILE A N 1
ATOM 4592 C CA . ILE A 1 601 ? -21.420 -2.975 16.464 1.00 98.69 601 ILE A CA 1
ATOM 4593 C C . ILE A 1 601 ? -22.405 -1.896 16.023 1.00 98.69 601 ILE A C 1
ATOM 4595 O O . ILE A 1 601 ? -22.121 -1.140 15.099 1.00 98.69 601 ILE A O 1
ATOM 4599 N N . THR A 1 602 ? -23.556 -1.803 16.684 1.00 98.50 602 THR A N 1
ATOM 4600 C CA . THR A 1 602 ? -24.501 -0.695 16.460 1.00 98.50 602 THR A CA 1
ATOM 4601 C C . THR A 1 602 ? -24.230 0.387 17.492 1.00 98.50 602 THR A C 1
ATOM 4603 O O . THR A 1 602 ? -24.272 0.101 18.693 1.00 98.50 602 THR A O 1
ATOM 4606 N N . LEU A 1 603 ? -23.944 1.611 17.044 1.00 98.06 603 LEU A N 1
ATOM 4607 C CA . LEU A 1 603 ? -23.411 2.668 17.901 1.00 98.06 603 LEU A CA 1
ATOM 4608 C C . LEU A 1 603 ? -24.235 3.955 17.821 1.00 98.06 603 LEU A C 1
ATOM 4610 O O . LEU A 1 603 ? -24.598 4.420 16.742 1.00 98.06 603 LEU A O 1
ATOM 4614 N N . LYS A 1 604 ? -24.447 4.569 18.984 1.00 98.31 604 LYS A N 1
ATOM 4615 C CA . LYS A 1 604 ? -24.976 5.924 19.147 1.00 98.31 604 LYS A CA 1
ATOM 4616 C C . LYS A 1 604 ? -23.971 6.794 19.874 1.00 98.31 604 LYS A C 1
ATOM 4618 O O . LYS A 1 604 ? -23.245 6.301 20.742 1.00 98.31 604 LYS A O 1
ATOM 4623 N N . ASP A 1 605 ? -23.984 8.085 19.579 1.00 97.00 605 ASP A N 1
ATOM 4624 C CA . ASP A 1 605 ? -23.198 9.074 20.310 1.00 97.00 605 ASP A CA 1
ATOM 4625 C C . ASP A 1 605 ? -23.786 9.387 21.704 1.00 97.00 605 ASP A C 1
ATOM 4627 O O . ASP A 1 605 ? -24.818 8.854 22.126 1.00 97.00 605 ASP A O 1
ATOM 4631 N N . ALA A 1 606 ? -23.134 10.296 22.431 1.00 94.75 606 ALA A N 1
ATOM 4632 C CA . ALA A 1 606 ? -23.560 10.747 23.755 1.00 94.75 606 ALA A CA 1
ATOM 4633 C C . ALA A 1 606 ? -24.931 11.453 23.769 1.00 94.75 606 ALA A C 1
ATOM 4635 O O . ALA A 1 606 ? -25.567 11.536 24.821 1.00 94.75 606 ALA A O 1
ATOM 4636 N N . SER A 1 607 ? -25.386 11.977 22.625 1.00 95.81 607 SER A N 1
ATOM 4637 C CA . SER A 1 607 ? -26.704 12.603 22.471 1.00 95.81 607 SER A CA 1
ATOM 4638 C C . SER A 1 607 ? -27.818 11.584 22.202 1.00 95.81 607 SER A C 1
ATOM 4640 O O . SER A 1 607 ? -28.998 11.925 22.294 1.00 95.81 607 SER A O 1
ATOM 4642 N N . GLY A 1 608 ? -27.453 10.330 21.913 1.00 96.06 608 GLY A N 1
ATOM 4643 C CA . GLY A 1 608 ? -28.365 9.268 21.497 1.00 96.06 608 GLY A CA 1
ATOM 4644 C C . GLY A 1 608 ? -28.628 9.239 19.989 1.00 96.06 608 GLY A C 1
ATOM 4645 O O . GLY A 1 608 ? -29.512 8.493 19.558 1.00 96.06 608 GLY A O 1
ATOM 4646 N N . SER A 1 609 ? -27.887 10.023 19.202 1.00 97.62 609 SER A N 1
ATOM 4647 C CA . SER A 1 609 ? -27.961 10.013 17.739 1.00 97.62 609 SER A CA 1
ATOM 4648 C C . SER A 1 609 ? -27.266 8.769 17.193 1.00 97.62 609 SER A C 1
ATOM 4650 O O . SER A 1 609 ? -26.192 8.405 17.672 1.00 97.62 609 SER A O 1
ATOM 4652 N N . GLU A 1 610 ? -27.884 8.106 16.215 1.00 97.88 610 GLU A N 1
ATOM 4653 C CA . GLU A 1 610 ? -27.296 6.939 15.546 1.00 97.88 610 GLU A CA 1
ATOM 4654 C C . GLU A 1 610 ? -26.041 7.362 14.774 1.00 97.88 610 GLU A C 1
ATOM 4656 O O . GLU A 1 610 ? -26.098 8.287 13.965 1.00 97.88 610 GLU A O 1
ATOM 4661 N N . LEU A 1 611 ? -24.926 6.675 15.020 1.00 97.69 611 LEU A N 1
ATOM 4662 C CA . LEU A 1 611 ? -23.694 6.825 14.242 1.00 97.69 611 LEU A CA 1
ATOM 4663 C C . LEU A 1 611 ? -23.678 5.833 13.076 1.00 97.69 611 LEU A C 1
ATOM 4665 O O . LEU A 1 611 ? -23.315 6.186 11.957 1.00 97.69 611 LEU A O 1
ATOM 4669 N N . GLY A 1 612 ? -24.131 4.604 13.323 1.00 97.06 612 GLY A N 1
ATOM 4670 C CA . GLY A 1 612 ? -24.255 3.578 12.296 1.00 97.06 612 GLY A CA 1
ATOM 4671 C C . GLY A 1 612 ? -24.032 2.166 12.819 1.00 97.06 612 GLY A C 1
ATOM 4672 O O . GLY A 1 612 ? -23.930 1.923 14.027 1.00 97.06 612 GLY A O 1
ATOM 4673 N N . THR A 1 613 ? -23.949 1.242 11.868 1.00 98.19 613 THR A N 1
ATOM 4674 C CA . THR A 1 613 ? -23.657 -0.172 12.083 1.00 98.19 613 THR A CA 1
ATOM 4675 C C . THR A 1 613 ? -22.277 -0.493 11.528 1.00 98.19 613 THR A C 1
ATOM 4677 O O . THR A 1 613 ? -22.040 -0.407 10.325 1.00 98.19 613 THR A O 1
ATOM 4680 N N . PHE A 1 614 ? -21.366 -0.905 12.402 1.00 98.75 614 PHE A N 1
ATOM 4681 C CA . PHE A 1 614 ? -19.981 -1.196 12.058 1.00 98.75 614 PHE A CA 1
ATOM 4682 C C . PHE A 1 614 ? -19.732 -2.701 12.080 1.00 98.75 614 PHE A C 1
ATOM 4684 O O . PHE A 1 614 ? -20.089 -3.382 13.040 1.00 98.75 614 PHE A O 1
ATOM 4691 N N . LYS A 1 615 ? -19.085 -3.229 11.041 1.00 98.81 615 LYS A N 1
ATOM 4692 C CA . LYS A 1 615 ? -18.792 -4.663 10.906 1.00 98.81 615 LYS A CA 1
ATOM 4693 C C . LYS A 1 615 ? -17.297 -4.914 10.843 1.00 98.81 615 LYS A C 1
ATOM 4695 O O . LYS A 1 615 ? -16.581 -4.240 10.097 1.00 98.81 615 LYS A O 1
ATOM 4700 N N . GLY A 1 616 ? -16.823 -5.895 11.602 1.00 98.50 616 GLY A N 1
ATOM 4701 C CA . GLY A 1 616 ? -15.405 -6.235 11.652 1.00 98.50 616 GLY A CA 1
ATOM 4702 C C . GLY A 1 616 ? -15.089 -7.339 12.647 1.00 98.50 616 GLY A C 1
ATOM 4703 O O . GLY A 1 616 ? -15.873 -8.276 12.790 1.00 98.50 616 GLY A O 1
ATOM 4704 N N . TYR A 1 617 ? -13.937 -7.233 13.312 1.00 98.50 617 TYR A N 1
ATOM 4705 C CA . TYR A 1 617 ? -13.366 -8.331 14.091 1.00 98.50 617 TYR A CA 1
ATOM 4706 C C . TYR A 1 617 ? -12.887 -7.921 15.475 1.00 98.50 617 TYR A C 1
ATOM 4708 O O . TYR A 1 617 ? -12.315 -6.844 15.624 1.00 98.50 617 TYR A O 1
ATOM 4716 N N . PHE A 1 618 ? -13.040 -8.825 16.446 1.00 98.56 618 PHE A N 1
ATOM 4717 C CA . PHE A 1 618 ? -12.294 -8.843 17.704 1.00 98.56 618 PHE A CA 1
ATOM 4718 C C . PHE A 1 618 ? -11.129 -9.834 17.615 1.00 98.56 618 PHE A C 1
ATOM 4720 O O . PHE A 1 618 ? -11.267 -10.916 17.046 1.00 98.56 618 PHE A O 1
ATOM 4727 N N . MET A 1 619 ? -9.987 -9.488 18.205 1.00 97.56 619 MET A N 1
ATOM 4728 C CA . MET A 1 619 ? -8.819 -10.371 18.286 1.00 97.56 619 MET A CA 1
ATOM 4729 C C . MET A 1 619 ? -7.886 -9.979 19.425 1.00 97.56 619 MET A C 1
ATOM 4731 O O . MET A 1 619 ? -7.994 -8.889 19.986 1.00 97.56 619 MET A O 1
ATOM 4735 N N . TYR A 1 620 ? -6.938 -10.858 19.742 1.00 97.31 620 TYR A N 1
ATOM 4736 C CA . TYR A 1 620 ? -5.796 -10.483 20.565 1.00 97.31 620 TYR A CA 1
ATOM 4737 C C . TYR A 1 620 ? -4.823 -9.606 19.776 1.00 97.31 620 TYR A C 1
ATOM 4739 O O . TYR A 1 620 ? -4.613 -9.819 18.586 1.00 97.31 620 TYR A O 1
ATOM 4747 N N . ALA A 1 621 ? -4.214 -8.639 20.454 1.00 96.44 621 ALA A N 1
ATOM 4748 C CA . ALA A 1 621 ? -3.183 -7.775 19.896 1.00 96.44 621 ALA A CA 1
ATOM 4749 C C . ALA A 1 621 ? -2.148 -7.401 20.959 1.00 96.44 621 ALA A C 1
ATOM 4751 O O . ALA A 1 621 ? -2.410 -7.510 22.162 1.00 96.44 621 ALA A O 1
ATOM 4752 N N . LEU A 1 622 ? -0.983 -6.928 20.513 1.00 93.56 622 LEU A N 1
ATOM 4753 C CA . LEU A 1 622 ? 0.020 -6.351 21.393 1.00 93.56 622 LEU A CA 1
ATOM 4754 C C . LEU A 1 622 ? -0.071 -4.823 21.389 1.00 93.56 622 LEU A C 1
ATOM 4756 O O . LEU A 1 622 ? 0.290 -4.160 20.420 1.00 93.56 622 LEU A O 1
ATOM 4760 N N . ASP A 1 623 ? -0.470 -4.265 22.526 1.00 90.06 623 ASP A N 1
ATOM 4761 C CA . ASP A 1 623 ? -0.419 -2.830 22.778 1.00 90.06 623 ASP A CA 1
ATOM 4762 C C . ASP A 1 623 ? 0.909 -2.509 23.480 1.00 90.06 623 ASP A C 1
ATOM 4764 O O . ASP A 1 623 ? 1.078 -2.692 24.693 1.00 90.06 623 ASP A O 1
ATOM 4768 N N . TRP A 1 624 ? 1.875 -2.061 22.681 1.00 87.38 624 TRP A N 1
ATOM 4769 C CA . TRP A 1 624 ? 3.228 -1.735 23.123 1.00 87.38 624 TRP A CA 1
ATOM 4770 C C . TRP A 1 624 ? 3.424 -0.226 23.371 1.00 87.38 624 TRP A C 1
ATOM 4772 O O . TRP A 1 624 ? 4.338 0.161 24.089 1.00 87.38 624 TRP A O 1
ATOM 4782 N N . ALA A 1 625 ? 2.585 0.656 22.814 1.00 86.25 625 ALA A N 1
ATOM 4783 C CA . ALA A 1 625 ? 2.860 2.096 22.701 1.00 86.25 625 ALA A CA 1
ATOM 4784 C C . ALA A 1 625 ? 2.568 2.924 23.973 1.00 86.25 625 ALA A C 1
ATOM 4786 O O . ALA A 1 625 ? 2.591 4.160 23.943 1.00 86.25 625 ALA A O 1
ATOM 4787 N N . ARG A 1 626 ? 2.314 2.277 25.116 1.00 84.19 626 ARG A N 1
ATOM 4788 C CA . ARG A 1 626 ? 1.967 2.951 26.376 1.00 84.19 626 ARG A CA 1
ATOM 4789 C C . ARG A 1 626 ? 3.111 3.743 26.996 1.00 84.19 626 ARG A C 1
ATOM 4791 O O . ARG A 1 626 ? 4.236 3.273 27.160 1.00 84.19 626 ARG A O 1
ATOM 4798 N N . LYS A 1 627 ? 2.786 4.955 27.447 1.00 81.56 627 LYS A N 1
ATOM 4799 C CA . LYS A 1 627 ? 3.705 5.833 28.174 1.00 81.56 627 LYS A CA 1
ATOM 4800 C C . LYS A 1 627 ? 3.962 5.291 29.580 1.00 81.56 627 LYS A C 1
ATOM 4802 O O . LYS A 1 627 ? 3.045 4.894 30.297 1.00 81.56 627 LYS A O 1
ATOM 4807 N N . GLY A 1 628 ? 5.230 5.306 29.990 1.00 71.31 628 GLY A N 1
ATOM 4808 C CA . GLY A 1 628 ? 5.666 4.966 31.351 1.00 71.31 628 GLY A CA 1
ATOM 4809 C C . GLY A 1 628 ? 5.761 3.468 31.680 1.00 71.31 628 GLY A C 1
ATOM 4810 O O . GLY A 1 628 ? 6.433 3.123 32.650 1.00 71.31 628 GLY A O 1
ATOM 4811 N N . SER A 1 629 ? 5.170 2.576 30.876 1.00 63.91 629 SER A N 1
ATOM 4812 C CA . SER A 1 629 ? 5.385 1.124 30.970 1.00 63.91 629 SER A CA 1
ATOM 4813 C C . SER A 1 629 ? 6.490 0.690 30.007 1.00 63.91 629 SER A C 1
ATOM 4815 O O . SER A 1 629 ? 6.565 1.180 28.887 1.00 63.91 629 SER A O 1
ATOM 4817 N N . ARG A 1 630 ? 7.347 -0.244 30.432 1.00 66.62 630 ARG A N 1
ATOM 4818 C CA . ARG A 1 630 ? 8.278 -0.973 29.542 1.00 66.62 630 ARG A CA 1
ATOM 4819 C C . ARG A 1 630 ? 7.831 -2.414 29.296 1.00 66.62 630 ARG A C 1
ATOM 4821 O O . ARG A 1 630 ? 8.599 -3.206 28.764 1.00 66.62 630 ARG A O 1
ATOM 4828 N N . VAL A 1 631 ? 6.639 -2.763 29.775 1.00 70.00 631 VAL A N 1
ATOM 4829 C CA . VAL A 1 631 ? 6.079 -4.104 29.666 1.00 70.00 631 VAL A CA 1
ATOM 4830 C C . VAL A 1 631 ? 4.998 -4.067 28.603 1.00 70.00 631 VAL A C 1
ATOM 4832 O O . VAL A 1 631 ? 3.971 -3.403 28.775 1.00 70.00 631 VAL A O 1
ATOM 4835 N N . ASP A 1 632 ? 5.280 -4.783 27.525 1.00 78.88 632 ASP A N 1
ATOM 4836 C CA . ASP A 1 632 ? 4.343 -5.207 26.496 1.00 78.88 632 ASP A CA 1
ATOM 4837 C C . ASP A 1 632 ? 3.081 -5.772 27.170 1.00 78.88 632 ASP A C 1
ATOM 4839 O O . ASP A 1 632 ? 3.182 -6.643 28.039 1.00 78.88 632 ASP A O 1
ATOM 4843 N N . ARG A 1 633 ? 1.884 -5.271 26.822 1.00 85.88 633 ARG A N 1
ATOM 4844 C CA . ARG A 1 633 ? 0.637 -5.927 27.252 1.00 85.88 633 ARG A CA 1
ATOM 4845 C C . ARG A 1 633 ? -0.140 -6.433 26.053 1.00 85.88 633 ARG A C 1
ATOM 4847 O O . ARG A 1 633 ? -0.460 -5.688 25.130 1.00 85.88 633 ARG A O 1
ATOM 4854 N N . TYR A 1 634 ? -0.516 -7.692 26.171 1.00 91.44 634 TYR A N 1
ATOM 4855 C CA . TYR A 1 634 ? -1.526 -8.315 25.348 1.00 91.44 634 TYR A CA 1
ATOM 4856 C C . TYR A 1 634 ? -2.898 -7.772 25.730 1.00 91.44 634 TYR A C 1
ATOM 4858 O O . TYR A 1 634 ? -3.238 -7.664 26.910 1.00 91.44 634 TYR A O 1
ATOM 4866 N N . THR A 1 635 ? -3.675 -7.404 24.725 1.00 95.00 635 THR A N 1
ATOM 4867 C CA . THR A 1 635 ? -5.024 -6.870 24.876 1.00 95.00 635 THR A CA 1
ATOM 4868 C C . THR A 1 635 ? -5.971 -7.566 23.909 1.00 95.00 635 THR A C 1
ATOM 4870 O O . THR A 1 635 ? -5.533 -8.265 22.998 1.00 95.00 635 THR A O 1
ATOM 4873 N N . ILE A 1 636 ? -7.272 -7.365 24.104 1.00 97.56 636 ILE A N 1
ATOM 4874 C CA . ILE A 1 636 ? -8.270 -7.630 23.071 1.00 97.56 636 ILE A CA 1
ATOM 4875 C C . ILE A 1 636 ? -8.540 -6.304 22.370 1.00 97.56 636 ILE A C 1
ATOM 4877 O O . ILE A 1 636 ? -8.904 -5.313 23.009 1.00 97.56 636 ILE A O 1
ATOM 4881 N N . THR A 1 637 ? -8.364 -6.296 21.059 1.00 98.06 637 THR A N 1
ATOM 4882 C CA . THR A 1 637 ? -8.683 -5.172 20.186 1.00 98.06 637 THR A CA 1
ATOM 4883 C C . THR A 1 637 ? -9.877 -5.514 19.308 1.00 98.06 637 THR A C 1
ATOM 4885 O O . THR A 1 637 ? -10.212 -6.689 19.131 1.00 98.06 637 THR A O 1
ATOM 4888 N N . PHE A 1 638 ? -10.512 -4.493 18.748 1.00 98.56 638 PHE A N 1
ATOM 4889 C CA . PHE A 1 638 ? -11.413 -4.660 17.619 1.00 98.56 638 PHE A CA 1
ATOM 4890 C C . PHE A 1 638 ? -11.151 -3.608 16.553 1.00 98.56 638 PHE A C 1
ATOM 4892 O O . PHE A 1 638 ? -10.673 -2.516 16.852 1.00 98.56 638 PHE A O 1
ATOM 4899 N N . THR A 1 639 ? -11.496 -3.916 15.307 1.00 98.62 639 THR A N 1
ATOM 4900 C CA . THR A 1 639 ? -11.573 -2.935 14.218 1.00 98.62 639 THR A CA 1
ATOM 4901 C C . THR A 1 639 ? -12.740 -3.280 13.313 1.00 98.62 639 THR A C 1
ATOM 4903 O O . THR A 1 639 ? -12.957 -4.443 12.978 1.00 98.62 639 THR A O 1
ATOM 4906 N N . SER A 1 640 ? -13.504 -2.260 12.943 1.00 98.69 640 SER A N 1
ATOM 4907 C CA . SER A 1 640 ? -14.747 -2.370 12.191 1.00 98.69 640 SER A CA 1
ATOM 4908 C C . SER A 1 640 ? -14.940 -1.160 11.280 1.00 98.69 640 SER A C 1
ATOM 4910 O O . SER A 1 640 ? -14.301 -0.130 11.482 1.00 98.69 640 SER A O 1
ATOM 4912 N N . LEU A 1 641 ? -15.803 -1.296 10.277 1.00 98.62 641 LEU A N 1
ATOM 4913 C CA . LEU A 1 641 ? -16.129 -0.257 9.299 1.00 98.62 641 LEU A CA 1
ATOM 4914 C C . LEU A 1 641 ? -17.647 -0.154 9.162 1.00 98.62 641 LEU A C 1
ATOM 4916 O O . LEU A 1 641 ? -18.318 -1.187 9.080 1.00 98.62 641 LEU A O 1
ATOM 4920 N N . SER A 1 642 ? -18.172 1.068 9.100 1.00 98.25 642 SER A N 1
ATOM 4921 C CA . SER A 1 642 ? -19.538 1.298 8.627 1.00 98.25 642 SER A CA 1
ATOM 4922 C C . SER A 1 642 ? -19.540 1.362 7.101 1.00 98.25 642 SER A C 1
ATOM 4924 O O . SER A 1 642 ? -18.814 2.161 6.512 1.00 98.25 642 SER A O 1
ATOM 4926 N N . SER A 1 643 ? -20.319 0.499 6.446 1.00 96.94 643 SER A N 1
ATOM 4927 C CA . SER A 1 643 ? -20.421 0.457 4.975 1.00 96.94 643 SER A CA 1
ATOM 4928 C C . SER A 1 643 ? -21.852 0.585 4.444 1.00 96.94 643 SER A C 1
ATOM 4930 O O . SER A 1 643 ? -22.113 0.404 3.255 1.00 96.94 643 SER A O 1
ATOM 4932 N N . THR A 1 644 ? -22.793 0.919 5.328 1.00 95.12 644 THR A N 1
ATOM 4933 C CA . THR A 1 644 ? -24.181 1.189 4.952 1.00 95.12 644 THR A CA 1
ATOM 4934 C C . THR A 1 644 ? -24.297 2.654 4.544 1.00 95.12 644 THR A C 1
ATOM 4936 O O . THR A 1 644 ? -24.166 3.530 5.388 1.00 95.12 644 THR A O 1
ATOM 4939 N N . GLU A 1 645 ? -24.590 2.945 3.273 1.00 91.56 645 GLU A N 1
ATOM 4940 C CA . GLU A 1 645 ? -24.622 4.326 2.742 1.00 91.56 645 GLU A CA 1
ATOM 4941 C C . GLU A 1 645 ? -25.564 5.287 3.493 1.00 91.56 645 GLU A C 1
ATOM 4943 O O . GLU A 1 645 ? -25.376 6.500 3.447 1.00 91.56 645 GLU A O 1
ATOM 4948 N N . SER A 1 646 ? -26.596 4.771 4.168 1.00 94.00 646 SER A N 1
ATOM 4949 C CA . SER A 1 646 ? -27.535 5.583 4.952 1.00 94.00 646 SER A CA 1
ATOM 4950 C C . SER A 1 646 ? -27.055 5.925 6.364 1.00 94.00 646 SER A C 1
ATOM 4952 O O . SER A 1 646 ? -27.729 6.697 7.048 1.00 94.00 646 SER A O 1
ATOM 4954 N N . ASP A 1 647 ? -25.962 5.318 6.827 1.00 96.31 647 ASP A N 1
ATOM 4955 C CA . ASP A 1 647 ? -25.420 5.572 8.158 1.00 96.31 647 ASP A CA 1
ATOM 4956 C C . ASP A 1 647 ? -24.762 6.954 8.217 1.00 96.31 647 ASP A C 1
ATOM 4958 O O . ASP A 1 647 ? -24.209 7.442 7.231 1.00 96.31 647 ASP A O 1
ATOM 4962 N N . ALA A 1 648 ? -24.803 7.589 9.390 1.00 95.94 648 ALA A N 1
ATOM 4963 C CA . ALA A 1 648 ? -24.203 8.908 9.577 1.00 95.94 648 ALA A CA 1
ATOM 4964 C C . ALA A 1 648 ? -22.679 8.876 9.372 1.00 95.94 648 ALA A C 1
ATOM 4966 O O . ALA A 1 648 ? -22.122 9.795 8.782 1.00 95.94 648 ALA A O 1
ATOM 4967 N N . GLU A 1 649 ? -22.037 7.792 9.811 1.00 96.69 649 GLU A N 1
ATOM 4968 C CA . GLU A 1 649 ? -20.591 7.571 9.717 1.00 96.69 649 GLU A CA 1
ATOM 4969 C C . GLU A 1 649 ? -20.224 6.580 8.595 1.00 96.69 649 GLU A C 1
ATOM 4971 O O . GLU A 1 649 ? -19.255 5.824 8.700 1.00 96.69 649 GLU A O 1
ATOM 4976 N N . ALA A 1 650 ? -21.017 6.532 7.516 1.00 96.75 650 ALA A N 1
ATOM 4977 C CA . ALA A 1 650 ? -20.756 5.650 6.381 1.00 96.75 650 ALA A CA 1
ATOM 4978 C C . ALA A 1 650 ? -19.349 5.881 5.798 1.00 96.75 650 ALA A C 1
ATOM 4980 O O . ALA A 1 650 ? -18.989 6.973 5.357 1.00 96.75 650 ALA A O 1
ATOM 4981 N N . GLY A 1 651 ? -18.546 4.821 5.766 1.00 96.25 651 GLY A N 1
ATOM 4982 C CA . GLY A 1 651 ? -17.161 4.815 5.313 1.00 96.25 651 GLY A CA 1
ATOM 4983 C C . GLY A 1 651 ? -16.110 5.147 6.374 1.00 96.25 651 GLY A C 1
ATOM 4984 O O . GLY A 1 651 ? -14.927 5.171 6.021 1.00 96.25 651 GLY A O 1
ATOM 4985 N N . GLU A 1 652 ? -16.507 5.350 7.633 1.00 97.56 652 GLU A N 1
ATOM 4986 C CA . GLU A 1 652 ? -15.596 5.515 8.768 1.00 97.56 652 GLU A CA 1
ATOM 4987 C C . GLU A 1 652 ? -15.306 4.200 9.499 1.00 97.56 652 GLU A C 1
ATOM 4989 O O . GLU A 1 652 ? -16.154 3.308 9.635 1.00 97.56 652 GLU A O 1
ATOM 4994 N N . TYR A 1 653 ? -14.084 4.100 10.016 1.00 98.44 653 TYR A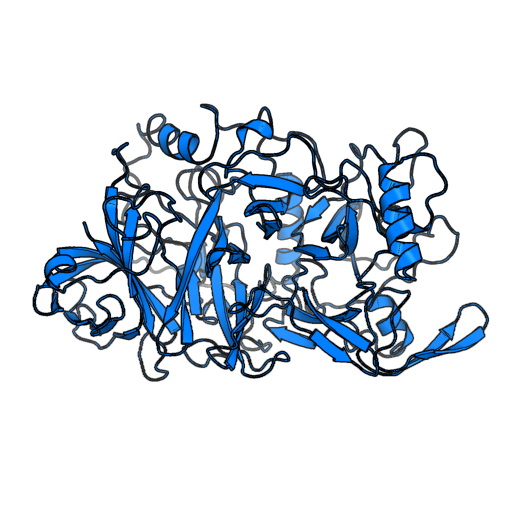 N 1
ATOM 4995 C CA . TYR A 1 653 ? -13.625 2.987 10.831 1.00 98.44 653 TYR A CA 1
ATOM 4996 C C . TYR A 1 653 ? -13.837 3.273 12.316 1.00 98.44 653 TYR A C 1
ATOM 4998 O O . TYR A 1 653 ? -13.533 4.357 12.813 1.00 98.44 653 TYR A O 1
ATOM 5006 N N . PHE A 1 654 ? -14.275 2.253 13.049 1.00 98.56 654 PHE A N 1
ATOM 5007 C CA . PHE A 1 654 ? -14.362 2.266 14.503 1.00 98.56 654 PHE A CA 1
ATOM 5008 C C . PHE A 1 654 ? -13.540 1.119 15.082 1.00 98.56 654 PHE A C 1
ATOM 5010 O O . PHE A 1 654 ? -13.719 -0.047 14.714 1.00 98.56 654 PHE A O 1
ATOM 5017 N N . TRP A 1 655 ? -12.619 1.445 15.980 1.00 98.56 655 TRP A N 1
ATOM 5018 C CA . TRP A 1 655 ? -11.689 0.484 16.562 1.00 98.56 655 TRP A CA 1
ATOM 5019 C C . TRP A 1 655 ? -11.345 0.833 18.003 1.00 98.56 655 TRP A C 1
ATOM 5021 O O . TRP A 1 655 ? -11.608 1.943 18.467 1.00 98.56 655 TRP A O 1
ATOM 5031 N N . GLY A 1 656 ? -10.753 -0.105 18.736 1.00 97.56 656 GLY A N 1
ATOM 5032 C CA . GLY A 1 656 ? -10.297 0.191 20.087 1.00 97.56 656 GLY A CA 1
ATOM 5033 C C . GLY A 1 656 ? -9.609 -0.955 20.799 1.00 97.56 656 GLY A C 1
ATOM 5034 O O . GLY A 1 656 ? -9.803 -2.124 20.476 1.00 97.56 656 GLY A O 1
ATOM 5035 N N . ASN A 1 657 ? -8.845 -0.598 21.826 1.00 97.25 657 ASN A N 1
ATOM 5036 C CA . ASN A 1 657 ? -8.121 -1.529 22.681 1.00 97.25 657 ASN A CA 1
ATOM 5037 C C . ASN A 1 657 ? -8.808 -1.621 24.047 1.00 97.25 657 ASN A C 1
ATOM 5039 O O . ASN A 1 657 ? -9.086 -0.602 24.684 1.00 97.25 657 ASN A O 1
ATOM 5043 N N . LYS A 1 658 ? -9.049 -2.846 24.527 1.00 96.62 658 LYS A N 1
ATOM 5044 C CA . LYS A 1 658 ? -9.475 -3.093 25.913 1.00 96.62 658 LYS A CA 1
ATOM 5045 C C . LYS A 1 658 ? -8.404 -2.542 26.858 1.00 96.62 658 LYS A C 1
ATOM 5047 O O . LYS A 1 658 ? -7.231 -2.585 26.497 1.00 96.62 658 LYS A O 1
ATOM 5052 N N . ARG A 1 659 ? -8.760 -2.026 28.036 1.00 90.00 659 ARG A N 1
ATOM 5053 C CA . ARG A 1 659 ? -7.840 -1.488 29.064 1.00 90.00 659 ARG A CA 1
ATOM 5054 C C . ARG A 1 659 ? -7.258 -2.543 29.993 1.00 90.00 659 ARG A C 1
ATOM 5056 O O . ARG A 1 659 ? -7.949 -3.549 30.249 1.00 90.00 659 ARG A O 1
#

Radius of gyration: 25.01 Å; chains: 1; bounding box: 65×60×75 Å